Protein 6NCS (pdb70)

Foldseek 3Di:
DVAWFDWDDDPPRTFTGLDAFQEEAEQEQQCQLVLVQLLVQLLLLLVLVHQAYEYEAEQLCVQPPPPVVSSVQRVSSHDDLVSLLVSCVSNVVSNHAYYYEYPDLVRVVSRVVSPHQEYEHEQVCLVVVRVLLSVLVSLGAYEYENAPHDPVSNVVSVVSNVVSVRNYEYEYEHPDAQDDPVRSPLLVQVVVSVVDRHAYAHEHRHQALPSRLVSLLSRGRYYYFHAHCDLVVVGPSSRRHDHSVRSSVSSVSSVVSSVVVPDPDPDDDPVCVVVVVVCVVPVPD/DPAWFDWDDDPPDIFTGLGAFQEEAEQELQCLQVLVQLLVQLLLLLVLVHQAYEYEAEQLCVVPPPPVVSSVQRVSSHDDLVSLLVSCVSNVVSNHAYYYEYPDLVRVVSRVVSPHQEYEHELVCLVVVRVLLSVLQSLGAYEYENAPHDPVSNVVSVVSNVVSVHNYEYAYEHPDAQDDLVPRPLLVQVVVSVVDRHAYAHEHRHQALPSRLVSLLSPGRYYYFYAHCDLVVVGPSSRRHDHSVRSSVSSVSSVVSSVVVPDPDPDDDPVCVVVVVVCVPPVPD

B-factor: mean 25.08, std 11.99, range [8.0, 131.63]

Nearest PDB structures (foldseek):
  6ncs-assembly1_B  TM=1.004E+00  e=1.760E-57  Leptospira borgpetersenii serovar Hardjo-bovis str. JB197
  8h2c-assembly2_C  TM=9.105E-01  e=3.634E-23  Campylobacter jejuni
  8h2c-assembly2_D  TM=9.092E-01  e=3.856E-23  Campylobacter jejuni
  8h2c-assembly1_B  TM=8.870E-01  e=4.624E-21  Campylobacter jejuni
  3g8r-assembly1_B  TM=9.161E-01  e=7.435E-20  Chromobacterium violaceum ATCC 12472

Organism: Leptospira borgpetersenii serovar Hardjo-bovis (strain JB197) (NCBI:txid355277)

Sequence (570 aa):
HHHHMSQEITLGNIKIGGNNPVFIIAEAGLNHGGDLNLALRMIDEAADAKANAIKFQAYNSEERFGENKEAVNLVKPAEFGKKEFLLLKEERSQQKKNNILFFATPFDVPNLNMLKEIGVEILKIASCDICNITLLEAAADSGLIVILSSRGTASASEIETAVSSSIFKKKKSPFILLHCVSSYPMNEIDANLSSAIQTLKSKYEFPIGYSDHSKGIEIPLLAVASSGAEEIIEKHYTVDRTLQGIDWEISAEPKELAKLVTETERIRKILGHGKLEPQASEQEEIEYRNSSSLRRKKHHHMSQEITLGNIKIGGNNPVFIIAEAGLNHGGDLNLALRMIDEAADDAKANAIKFQAYNSEERFGENKEAVNLVKPAEFGKKEFLLLKEERSQKKNILLFFATPFDVPNLNMLKEIGVEILKIASCDICNITLLEAAADSGLIVILSSRGTASASEIETAVSIFKKKKSPFILLHCVSSYPMNEIDANLSSAIQTLKSSKYEFPIGYSDHSKGIEIIPLLAVASSGAEEIIEKHYTVVDRTLQGIDWEISAEPKELAKLVTETERIRKILGHGKLEPQASEQEEIEYRNSLRRK

Solvent-accessible surface area: 21626 Å² total; per-residue (Å²): 67,131,56,114,12,128,84,19,78,76,79,149,16,36,0,2,10,122,24,97,8,15,4,0,0,8,1,1,5,10,5,37,25,72,46,114,29,0,26,108,0,0,38,52,0,14,110,6,145,7,63,0,0,2,0,16,0,7,54,0,85,47,27,34,24,170,82,66,76,17,16,105,109,6,81,88,1,51,15,32,109,67,54,0,81,86,0,40,115,59,0,110,143,74,142,7,48,5,0,0,3,0,5,19,45,96,22,4,86,29,0,98,75,13,34,3,80,0,0,9,0,17,12,8,0,2,19,4,66,72,2,0,85,22,0,3,91,13,50,18,3,0,0,0,1,5,0,2,0,33,35,80,50,0,75,76,0,10,52,27,1,68,83,127,186,14,48,11,0,0,0,2,2,2,3,7,118,54,7,87,62,125,17,0,3,0,11,0,0,28,10,0,35,85,100,28,62,37,0,0,0,0,2,0,13,4,151,33,31,76,10,0,21,12,0,0,2,4,10,0,8,0,0,4,2,12,0,1,11,37,68,107,98,101,18,37,54,94,41,8,5,4,43,25,81,59,0,33,114,0,6,75,33,2,103,68,7,59,46,0,10,35,64,0,108,18,72,46,24,82,48,4,124,77,38,36,126,41,6,58,82,60,0,132,108,80,54,72,68,17,122,95,20,89,41,82,121,33,26,5,2,20,148,29,100,8,6,4,0,0,7,1,0,7,10,6,39,26,73,49,116,29,0,24,123,0,0,37,46,0,13,112,7,147,7,59,0,0,1,0,17,0,6,54,0,83,50,25,33,30,109,79,67,78,18,19,107,113,6,82,88,1,45,12,33,101,70,52,0,62,83,0,35,98,56,0,110,140,77,137,8,81,17,1,0,3,0,5,21,44,94,22,4,85,27,0,101,125,14,34,4,108,12,0,9,0,18,9,8,0,2,18,4,64,74,2,0,92,24,0,4,97,13,54,16,12,0,0,0,2,4,0,2,0,33,36,79,40,0,71,75,0,11,55,24,3,73,87,114,87,15,47,10,0,0,0,2,2,3,3,13,106,54,7,87,51,109,30,0,2,1,11,0,0,28,7,0,39,82,91,22,111,37,0,1,0,0,2,0,13,2,132,33,35,80,11,0,19,14,0,0,3,4,10,0,8,0,0,4,1,14,0,0,14,45,69,122,106,137,18,39,49,95,57,5,5,3,44,25,82,56,0,31,111,0,10,74,29,2,106,64,6,58,45,0,10,35,78,0,106,18,76,44,26,98,49,4,89,156,40,24,100,40,9,55,84,64,0,154,108

Radius of gyration: 26.73 Å; Cα contacts (8 Å, |Δi|>4): 1357; chains: 2; bounding box: 56×46×83 Å

InterPro domains:
  IPR013132 PseI/NeuA/B-like [PF03102] (38-261)
  IPR013785 Aldolase-type TIM barrel [G3DSA:3.20.20.70] (1-282)
  IPR051690 PseI/Nans/NeuA/B acid synthases [PTHR42966] (1-274)

Structure (mmCIF, N/CA/C/O backbone):
data_6NCS
#
_entry.id   6NCS
#
_cell.length_a   69.880
_cell.length_b   49.120
_cell.length_c   88.850
_cell.angle_alpha   90.000
_cell.angle_beta   112.410
_cell.angle_gamma   90.000
#
_symmetry.space_group_name_H-M   'P 1 21 1'
#
loop_
_entity.id
_entity.type
_entity.pdbx_description
1 polymer 'N-acetylneuraminic acid (Sialic acid) synthetase'
2 non-polymer 'MANGANESE (II) ION'
3 non-polymer 'CITRIC ACID'
4 non-polymer 'ACETATE ION'
5 non-polymer 'FORMIC ACID'
6 non-polymer 'D(-)-TARTARIC ACID'
7 non-polymer 'IODIDE ION'
8 water water
#
loop_
_atom_site.group_PDB
_atom_site.id
_atom_site.type_symbol
_atom_site.label_atom_id
_atom_site.label_alt_id
_atom_site.label_comp_id
_atom_site.label_asym_id
_atom_site.label_entity_id
_atom_site.label_seq_id
_atom_site.pdbx_PDB_ins_code
_atom_site.Cartn_x
_atom_site.Cartn_y
_atom_site.Cartn_z
_atom_site.occupancy
_atom_site.B_iso_or_equiv
_atom_site.auth_seq_id
_atom_site.auth_comp_id
_atom_site.auth_asym_id
_atom_site.auth_atom_id
_atom_site.pdbx_PDB_model_num
ATOM 1 N N . HIS A 1 6 ? 34.663 3.539 66.479 1.00 55.79 -2 HIS A N 1
ATOM 2 C CA . HIS A 1 6 ? 33.347 3.400 65.872 1.00 62.95 -2 HIS A CA 1
ATOM 3 C C . HIS A 1 6 ? 32.944 1.937 65.918 1.00 66.38 -2 HIS A C 1
ATOM 4 O O . HIS A 1 6 ? 33.781 1.069 66.166 1.00 68.06 -2 HIS A O 1
ATOM 11 N N . HIS A 1 7 ? 31.653 1.659 65.739 1.00 66.07 -1 HIS A N 1
ATOM 12 C CA A HIS A 1 7 ? 31.314 0.286 65.415 0.46 63.49 -1 HIS A CA 1
ATOM 13 C CA B HIS A 1 7 ? 31.148 0.338 65.373 0.54 63.52 -1 HIS A CA 1
ATOM 14 C C . HIS A 1 7 ? 31.563 0.027 63.938 1.00 66.15 -1 HIS A C 1
ATOM 15 O O . HIS A 1 7 ? 32.401 -0.822 63.617 1.00 64.31 -1 HIS A O 1
ATOM 28 N N . HIS A 1 8 ? 30.903 0.769 63.051 1.00 67.70 0 HIS A N 1
ATOM 29 C CA . HIS A 1 8 ? 31.130 0.648 61.622 1.00 64.05 0 HIS A CA 1
ATOM 30 C C . HIS A 1 8 ? 32.498 1.213 61.272 1.00 56.14 0 HIS A C 1
ATOM 31 O O . HIS A 1 8 ? 32.816 2.358 61.611 1.00 58.02 0 HIS A O 1
ATOM 33 N N . MET A 1 9 ? 33.309 0.402 60.608 1.00 38.14 1 MET A N 1
ATOM 34 C CA . MET A 1 9 ? 34.557 0.840 60.007 1.00 29.41 1 MET A CA 1
ATOM 35 C C . MET A 1 9 ? 34.568 0.310 58.583 1.00 30.48 1 MET A C 1
ATOM 36 O O . MET A 1 9 ? 34.344 -0.885 58.365 1.00 30.82 1 MET A O 1
ATOM 41 N N . SER A 1 10 ? 34.768 1.193 57.614 1.00 27.22 2 SER A N 1
ATOM 42 C CA . SER A 1 10 ? 34.825 0.737 56.234 1.00 27.54 2 SER A CA 1
ATOM 43 C C . SER A 1 10 ? 36.138 0.003 55.998 1.00 30.01 2 SER A C 1
ATOM 44 O O .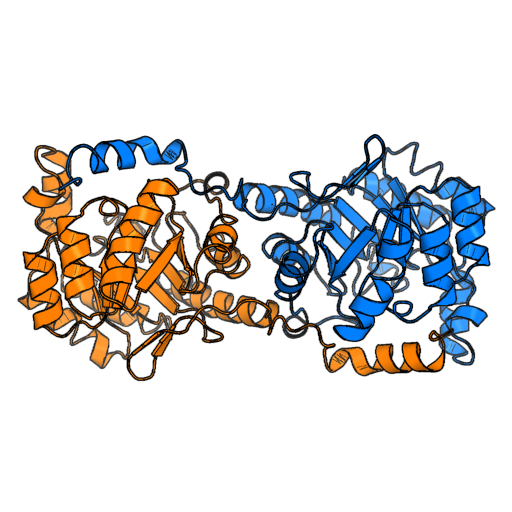 SER A 1 10 ? 37.132 0.231 56.689 1.00 25.25 2 SER A O 1
ATOM 47 N N . GLN A 1 11 ? 36.120 -0.912 55.035 1.00 27.52 3 GLN A N 1
ATOM 48 C CA . GLN A 1 11 ? 37.334 -1.615 54.641 1.00 30.74 3 GLN A CA 1
ATOM 49 C C . GLN A 1 11 ? 38.269 -0.644 53.937 1.00 32.23 3 GLN A C 1
ATOM 50 O O . GLN A 1 11 ? 37.939 -0.125 52.866 1.00 33.43 3 GLN A O 1
ATOM 56 N N . GLU A 1 12 ? 39.438 -0.402 54.524 1.00 24.08 4 GLU A N 1
ATOM 57 C CA . GLU A 1 12 ? 40.304 0.638 53.997 1.00 22.14 4 GLU A CA 1
ATOM 58 C C . GLU A 1 12 ? 40.911 0.216 52.664 1.00 30.66 4 GLU A C 1
ATOM 59 O O . GLU A 1 12 ? 41.126 -0.967 52.393 1.00 30.92 4 GLU A O 1
ATOM 65 N N . ILE A 1 13 ? 41.153 1.203 51.816 1.00 25.83 5 ILE A N 1
ATOM 66 C CA . ILE A 1 13 ? 41.851 1.010 50.556 1.00 26.33 5 ILE A CA 1
ATOM 67 C C . ILE A 1 13 ? 43.248 1.575 50.733 1.00 22.76 5 ILE A C 1
ATOM 68 O O . ILE A 1 13 ? 43.432 2.789 50.888 1.00 24.53 5 ILE A O 1
ATOM 73 N N . THR A 1 14 ? 44.237 0.692 50.711 1.00 37.63 6 THR A N 1
ATOM 74 C CA . THR A 1 14 ? 45.628 1.067 50.905 1.00 48.40 6 THR A CA 1
ATOM 75 C C . THR A 1 14 ? 46.391 0.708 49.645 1.00 47.28 6 THR A C 1
ATOM 76 O O . THR A 1 14 ? 46.455 -0.467 49.269 1.00 39.92 6 THR A O 1
ATOM 80 N N . LEU A 1 15 ? 46.949 1.718 48.987 1.00 49.01 7 LEU A N 1
ATOM 81 C CA . LEU A 1 15 ? 47.830 1.516 47.840 1.00 51.34 7 LEU A CA 1
ATOM 82 C C . LEU A 1 15 ? 49.054 2.396 48.075 1.00 40.88 7 LEU A C 1
ATOM 83 O O . LEU A 1 15 ? 49.052 3.580 47.723 1.00 40.04 7 LEU A O 1
ATOM 88 N N . GLY A 1 16 ? 50.088 1.818 48.680 1.00 39.85 8 GLY A N 1
ATOM 89 C CA . GLY A 1 16 ? 51.236 2.619 49.075 1.00 44.24 8 GLY A CA 1
ATOM 90 C C . GLY A 1 16 ? 50.805 3.676 50.082 1.00 41.44 8 GLY A C 1
ATOM 91 O O . GLY A 1 16 ? 50.203 3.372 51.122 1.00 29.78 8 GLY A O 1
ATOM 92 N N . ASN A 1 17 ? 51.084 4.943 49.786 1.00 35.87 9 ASN A N 1
ATOM 93 C CA . ASN A 1 17 ? 50.683 5.986 50.725 1.00 40.32 9 ASN A CA 1
ATOM 94 C C . ASN A 1 17 ? 49.218 6.379 50.576 1.00 39.24 9 ASN A C 1
ATOM 95 O O . ASN A 1 17 ? 48.709 7.131 51.415 1.00 36.07 9 ASN A O 1
ATOM 100 N N . ILE A 1 18 ? 48.534 5.898 49.536 1.00 32.87 10 ILE A N 1
ATOM 101 C CA . ILE A 1 18 ? 47.083 6.045 49.453 1.00 46.38 10 ILE A CA 1
ATOM 102 C C . ILE A 1 18 ? 46.453 5.203 50.560 1.00 44.92 10 ILE A C 1
ATOM 103 O O . ILE A 1 18 ? 46.676 3.989 50.634 1.00 51.11 10 ILE A O 1
ATOM 108 N N . LYS A 1 19 ? 45.668 5.841 51.436 1.00 35.30 11 LYS A N 1
ATOM 109 C CA . LYS A 1 19 ? 45.054 5.122 52.559 1.00 25.86 11 LYS A CA 1
ATOM 110 C C . LYS A 1 19 ? 43.697 5.766 52.836 1.00 27.12 11 LYS A C 1
ATOM 111 O O . LYS A 1 19 ? 43.624 6.787 53.530 1.00 21.28 11 LYS A O 1
ATOM 113 N N . ILE A 1 20 ? 42.637 5.159 52.302 1.00 17.85 12 ILE A N 1
ATOM 114 C CA . ILE A 1 20 ? 41.303 5.756 52.250 1.00 16.93 12 ILE A CA 1
ATOM 115 C C . ILE A 1 20 ? 40.336 4.850 53.002 1.00 19.54 12 ILE A C 1
ATOM 116 O O . ILE A 1 20 ? 40.373 3.623 52.852 1.00 20.00 12 ILE A O 1
ATOM 121 N N . GLY A 1 21 ? 39.479 5.451 53.823 1.00 17.45 13 GLY A N 1
ATOM 122 C CA . GLY A 1 21 ? 38.524 4.676 54.594 1.00 18.27 13 GLY A CA 1
ATOM 123 C C . GLY A 1 21 ? 39.115 4.190 55.902 1.00 24.20 13 GLY A C 1
ATOM 124 O O . GLY A 1 21 ? 40.190 4.620 56.336 1.00 20.71 13 GLY A O 1
ATOM 125 N N . GLY A 1 22 ? 38.395 3.264 56.537 1.00 20.64 14 GLY A N 1
ATOM 126 C CA . GLY A 1 22 ? 38.841 2.761 57.831 1.00 24.69 14 GLY A CA 1
ATOM 127 C C . GLY A 1 22 ? 38.941 3.914 58.806 1.00 21.81 14 GLY A C 1
ATOM 128 O O . GLY A 1 22 ? 38.068 4.782 58.863 1.00 26.60 14 GLY A O 1
ATOM 129 N N . ASN A 1 23 ? 40.023 3.960 59.580 1.00 25.83 15 ASN A N 1
ATOM 130 C CA . ASN A 1 23 ? 40.229 5.092 60.475 1.00 23.93 15 ASN A CA 1
ATOM 131 C C . ASN A 1 23 ? 41.257 6.076 59.933 1.00 26.95 15 ASN A C 1
ATOM 132 O O . ASN A 1 23 ? 41.965 6.722 60.708 1.00 31.01 15 ASN A O 1
ATOM 137 N N . ASN A 1 24 ? 41.348 6.207 58.624 1.00 20.49 16 ASN A N 1
ATOM 138 C CA . ASN A 1 24 ? 42.276 7.132 57.998 1.00 19.68 16 ASN A CA 1
ATOM 139 C C . ASN A 1 24 ? 41.663 8.522 57.895 1.00 25.47 16 ASN A C 1
ATOM 140 O O . ASN A 1 24 ? 40.440 8.675 57.986 1.00 19.65 16 ASN A O 1
ATOM 145 N N . PRO A 1 25 ? 42.488 9.555 57.703 1.00 18.00 17 PRO A N 1
ATOM 146 C CA . PRO A 1 25 ? 41.947 10.894 57.449 1.00 19.08 17 PRO A CA 1
ATOM 147 C C . PRO A 1 25 ? 41.007 10.894 56.262 1.00 17.93 17 PRO A C 1
ATOM 148 O O . PRO A 1 25 ? 41.103 10.055 55.362 1.00 15.81 17 PRO A O 1
ATOM 152 N N . VAL A 1 26 ? 40.097 11.869 56.272 1.00 15.64 18 VAL A N 1
ATOM 153 C CA . VAL A 1 26 ? 39.259 12.120 55.107 1.00 14.36 18 VAL A CA 1
ATOM 154 C C . VAL A 1 26 ? 40.139 12.472 53.924 1.00 14.09 18 VAL A C 1
ATOM 155 O O . VAL A 1 26 ? 41.004 13.349 54.015 1.00 14.96 18 VAL A O 1
ATOM 159 N N . PHE A 1 27 ? 39.909 11.797 52.803 1.00 13.54 19 PHE A N 1
ATOM 160 C CA . PHE A 1 27 ? 40.641 12.022 51.564 1.00 14.07 19 PHE A CA 1
ATOM 161 C C . PHE A 1 27 ? 39.943 13.135 50.792 1.00 14.34 19 PHE A C 1
ATOM 162 O O . PHE A 1 27 ? 38.769 12.995 50.436 1.00 14.42 19 PHE A O 1
ATOM 170 N N . ILE A 1 28 ? 40.641 14.247 50.553 1.00 12.25 20 ILE A N 1
ATOM 171 C CA . ILE A 1 28 ? 40.023 15.442 49.960 1.00 11.82 20 ILE A CA 1
ATOM 172 C C . ILE A 1 28 ? 40.521 15.627 48.531 1.00 13.39 20 ILE A C 1
ATOM 173 O O . ILE A 1 28 ? 41.732 15.733 48.296 1.00 12.73 20 ILE A O 1
ATOM 178 N N . ILE A 1 29 ? 39.578 15.701 47.588 1.00 11.35 21 ILE A N 1
ATOM 179 C CA . ILE A 1 29 ? 39.851 15.796 46.156 1.00 11.27 21 ILE A CA 1
ATOM 180 C C . ILE A 1 29 ? 39.438 17.182 45.694 1.00 14.15 21 ILE A C 1
ATOM 181 O O . ILE A 1 29 ? 38.278 17.569 45.862 1.00 13.08 21 ILE A O 1
ATOM 186 N N . ALA A 1 30 ? 40.371 17.911 45.082 1.00 11.39 22 ALA A N 1
ATOM 187 C CA . ALA A 1 30 ? 40.075 19.171 44.416 1.00 11.58 22 ALA A CA 1
ATOM 188 C C . ALA A 1 30 ? 39.710 18.857 42.970 1.00 13.16 22 ALA A C 1
ATOM 189 O O . ALA A 1 30 ? 40.545 18.357 42.221 1.00 14.54 22 ALA A O 1
ATOM 191 N N . GLU A 1 31 ? 38.455 19.111 42.581 1.00 13.60 23 GLU A N 1
ATOM 192 C CA . GLU A 1 31 ? 38.006 18.810 41.219 1.00 14.69 23 GLU A CA 1
ATOM 193 C C . GLU A 1 31 ? 38.316 20.030 40.360 1.00 13.73 23 GLU A C 1
ATOM 194 O O . GLU A 1 31 ? 37.580 21.016 40.370 1.00 17.56 23 GLU A O 1
ATOM 200 N N . ALA A 1 32 ? 39.444 19.976 39.643 1.00 15.86 24 ALA A N 1
ATOM 201 C CA . ALA A 1 32 ? 39.767 21.038 38.699 1.00 16.78 24 ALA A CA 1
ATOM 202 C C . ALA A 1 32 ? 38.798 21.029 37.531 1.00 21.66 24 ALA A C 1
ATOM 203 O O . ALA A 1 32 ? 38.514 22.083 36.954 1.00 17.49 24 ALA A O 1
ATOM 205 N N . GLY A 1 33 ? 38.304 19.851 37.171 1.00 16.54 25 GLY A N 1
ATOM 206 C CA . GLY A 1 33 ? 37.240 19.733 36.192 1.00 21.18 25 GLY A CA 1
ATOM 207 C C . GLY A 1 33 ? 37.657 20.330 34.868 1.00 20.49 25 GLY A C 1
ATOM 208 O O . GLY A 1 33 ? 38.690 19.958 34.294 1.00 22.70 25 GLY A O 1
ATOM 209 N N . LEU A 1 34 ? 36.855 21.282 34.389 1.00 15.98 26 LEU A N 1
ATOM 210 C CA . LEU A 1 34 ? 37.125 22.002 33.152 1.00 17.33 26 LEU A CA 1
ATOM 211 C C . LEU A 1 34 ? 37.469 23.464 33.398 1.00 19.06 26 LEU A C 1
ATOM 212 O O . LEU A 1 34 ? 37.559 24.241 32.444 1.00 18.79 26 LEU A O 1
ATOM 217 N N . ASN A 1 35 ? 37.670 23.854 34.660 1.00 17.28 27 ASN A N 1
ATOM 218 C CA . ASN A 1 35 ? 37.769 25.271 35.004 1.00 17.69 27 ASN A CA 1
ATOM 219 C C . ASN A 1 35 ? 39.020 25.931 34.433 1.00 18.34 27 ASN A C 1
ATOM 220 O O . ASN A 1 35 ? 39.039 27.158 34.264 1.00 19.86 27 ASN A O 1
ATOM 225 N N . HIS A 1 36 ? 40.044 25.150 34.075 1.00 18.75 28 HIS A N 1
ATOM 226 C CA . HIS A 1 36 ? 41.232 25.712 33.438 1.00 20.46 28 HIS A CA 1
ATOM 227 C C . HIS A 1 36 ? 40.977 26.153 31.999 1.00 21.03 28 HIS A C 1
ATOM 228 O O . HIS A 1 36 ? 41.806 26.867 31.426 1.00 21.01 28 HIS A O 1
ATOM 235 N N . GLY A 1 37 ? 39.873 25.723 31.393 1.00 23.15 29 GLY A N 1
ATOM 236 C CA . GLY A 1 37 ? 39.551 26.180 30.057 1.00 21.77 29 GLY A CA 1
ATOM 237 C C . GLY A 1 37 ? 40.477 25.696 28.968 1.00 22.25 29 GLY A C 1
ATOM 238 O O . GLY A 1 37 ? 40.460 26.250 27.862 1.00 23.72 29 GLY A O 1
ATOM 239 N N . GLY A 1 38 ? 41.280 24.672 29.238 1.00 22.05 30 GLY A N 1
ATOM 240 C CA . GLY A 1 38 ? 42.275 24.207 28.294 1.00 24.10 30 GLY A CA 1
ATOM 241 C C . GLY A 1 38 ? 43.586 24.955 28.342 1.00 25.48 30 GLY A C 1
ATOM 242 O O . GLY A 1 38 ? 44.453 24.709 27.492 1.00 24.64 30 GLY A O 1
ATOM 243 N N . ASP A 1 39 ? 43.743 25.884 29.282 1.00 24.10 31 ASP A N 1
ATOM 244 C CA . ASP A 1 39 ? 44.986 26.626 29.471 1.00 23.91 31 ASP A CA 1
ATOM 245 C C . ASP A 1 39 ? 45.919 25.751 30.294 1.00 25.96 31 ASP A C 1
ATOM 246 O O . ASP A 1 39 ? 45.669 25.528 31.478 1.00 22.88 31 ASP A O 1
ATOM 251 N N . LEU A 1 40 ? 46.988 25.241 29.670 1.00 28.39 32 LEU A N 1
ATOM 252 C CA . LEU A 1 40 ? 47.858 24.301 30.373 1.00 25.49 32 LEU A CA 1
ATOM 253 C C . LEU A 1 40 ? 48.576 24.970 31.538 1.00 20.63 32 LEU A C 1
ATOM 254 O O . LEU A 1 40 ? 48.713 24.373 32.611 1.00 19.76 32 LEU A O 1
ATOM 259 N N . ASN A 1 41 ? 49.064 26.197 31.340 1.00 23.85 33 ASN A N 1
ATOM 260 C CA . ASN A 1 41 ? 49.740 26.896 32.431 1.00 21.73 33 ASN A CA 1
ATOM 261 C C . ASN A 1 41 ? 48.801 27.160 33.591 1.00 20.84 33 ASN A C 1
ATOM 262 O O . ASN A 1 41 ? 49.229 27.150 34.751 1.00 22.75 33 ASN A O 1
ATOM 267 N N . LEU A 1 42 ? 47.521 27.397 33.306 1.00 20.97 34 LEU A N 1
ATOM 268 C CA . LEU A 1 42 ? 46.563 27.590 34.386 1.00 20.04 34 LEU A CA 1
ATOM 269 C C . LEU A 1 42 ? 46.329 26.290 35.139 1.00 20.04 34 LEU A C 1
ATOM 270 O O . LEU A 1 42 ? 46.243 26.286 36.375 1.00 20.92 34 LEU A O 1
ATOM 275 N N . ALA A 1 43 ? 46.237 25.173 34.412 1.00 18.49 35 ALA A N 1
ATOM 276 C CA . ALA A 1 43 ? 46.086 23.879 35.069 1.00 19.72 35 ALA A CA 1
ATOM 277 C C . ALA A 1 43 ? 47.285 23.569 35.957 1.00 19.61 35 ALA A C 1
ATOM 278 O O . ALA A 1 43 ? 47.124 23.029 37.053 1.00 17.00 35 ALA A O 1
ATOM 280 N N . LEU A 1 44 ? 48.498 23.902 35.498 1.00 18.02 36 LEU A N 1
ATOM 281 C CA . LEU A 1 44 ? 49.684 23.700 36.325 1.00 21.36 36 LEU A CA 1
ATOM 282 C C . LEU A 1 44 ? 49.631 24.564 37.579 1.00 29.95 36 LEU A C 1
ATOM 283 O O . LEU A 1 44 ? 49.976 24.106 38.678 1.00 22.99 36 LEU A O 1
ATOM 288 N N . ARG A 1 45 ? 49.187 25.816 37.432 1.00 20.91 37 ARG A N 1
ATOM 289 C CA . ARG A 1 45 ? 49.006 26.687 38.587 1.00 18.14 37 ARG A CA 1
ATOM 290 C C . ARG A 1 45 ? 47.974 26.119 39.550 1.00 17.06 37 ARG A C 1
ATOM 291 O O . ARG A 1 45 ? 48.125 26.230 40.773 1.00 20.37 37 ARG A O 1
ATOM 299 N N . MET A 1 46 ? 46.915 25.506 39.017 1.00 16.52 38 MET A N 1
ATOM 300 C CA . MET A 1 46 ? 45.903 24.912 39.886 1.00 16.59 38 MET A CA 1
ATOM 301 C C . MET A 1 46 ? 46.507 23.800 40.732 1.00 18.02 38 MET A C 1
ATOM 302 O O . MET A 1 46 ? 46.192 23.672 41.925 1.00 15.31 38 MET A O 1
ATOM 307 N N . ILE A 1 47 ? 47.404 23.008 40.137 1.00 17.18 39 ILE A N 1
ATOM 308 C CA . ILE A 1 47 ? 48.085 21.955 40.889 1.00 18.61 39 ILE A CA 1
ATOM 309 C C . ILE A 1 47 ? 48.917 22.560 42.012 1.00 15.49 39 ILE A C 1
ATOM 310 O O . ILE A 1 47 ? 48.850 22.115 43.165 1.00 15.31 39 ILE A O 1
ATOM 315 N N . ASP A 1 48 ? 49.750 23.554 41.680 1.00 15.95 40 ASP A N 1
ATOM 316 C CA . ASP A 1 48 ? 50.593 24.194 42.692 1.00 17.80 40 ASP A CA 1
ATOM 317 C C . ASP A 1 48 ? 49.773 24.669 43.882 1.00 17.99 40 ASP A C 1
ATOM 318 O O . ASP A 1 48 ? 50.122 24.408 45.041 1.00 17.29 40 ASP A O 1
ATOM 323 N N . GLU A 1 49 ? 48.672 25.381 43.618 1.00 16.05 41 GLU A N 1
ATOM 324 C CA . GLU A 1 49 ? 47.941 25.992 44.716 1.00 18.04 41 GLU A CA 1
ATOM 325 C C . GLU A 1 49 ? 47.073 24.982 45.462 1.00 20.55 41 GLU A C 1
ATOM 326 O O . GLU A 1 49 ? 46.803 25.169 46.658 1.00 16.89 41 GLU A O 1
ATOM 332 N N . ALA A 1 50 ? 46.650 23.906 44.789 1.00 18.43 42 ALA A N 1
ATOM 333 C CA . ALA A 1 50 ? 45.956 22.820 45.483 1.00 16.03 42 ALA A CA 1
ATOM 334 C C . ALA A 1 50 ? 46.903 22.073 46.406 1.00 15.27 42 ALA A C 1
ATOM 335 O O . ALA A 1 50 ? 46.507 21.634 47.494 1.00 14.52 42 ALA A O 1
ATOM 337 N N . ALA A 1 51 ? 48.153 21.899 45.982 1.00 17.49 43 ALA A N 1
ATOM 338 C CA . ALA A 1 51 ? 49.126 21.259 46.856 1.00 16.17 43 ALA A CA 1
ATOM 339 C C . ALA A 1 51 ? 49.430 22.148 48.050 1.00 23.79 43 ALA A C 1
ATOM 340 O O . ALA A 1 51 ? 49.540 21.664 49.183 1.00 17.65 43 ALA A O 1
ATOM 342 N N . ASP A 1 52 ? 49.526 23.460 47.821 1.00 16.24 44 ASP A N 1
ATOM 343 C CA . ASP A 1 52 ? 49.757 24.387 48.922 1.00 19.89 44 ASP A CA 1
ATOM 344 C C . ASP A 1 52 ? 48.602 24.386 49.920 1.00 20.81 44 ASP A C 1
ATOM 345 O O . ASP A 1 52 ? 48.825 24.604 51.118 1.00 17.19 44 ASP A O 1
ATOM 350 N N . ALA A 1 53 ? 47.370 24.151 49.453 1.00 16.16 45 ALA A N 1
ATOM 351 C CA . ALA A 1 53 ? 46.196 24.071 50.321 1.00 16.72 45 ALA A CA 1
ATOM 352 C C . ALA A 1 53 ? 46.115 22.754 51.082 1.00 18.47 45 ALA A C 1
ATOM 353 O O . ALA A 1 53 ? 45.278 22.635 51.990 1.00 18.84 45 ALA A O 1
ATOM 355 N N . LYS A 1 54 ? 46.971 21.791 50.726 1.00 15.53 46 LYS A N 1
ATOM 356 C CA . LYS A 1 54 ? 47.096 20.471 51.355 1.00 14.49 46 LYS A CA 1
ATOM 357 C C . LYS A 1 54 ? 45.918 19.552 51.016 1.00 13.75 46 LYS A C 1
ATOM 358 O O . LYS A 1 54 ? 45.591 18.639 51.785 1.00 15.05 46 LYS A O 1
ATOM 364 N N . ALA A 1 55 ? 45.295 19.753 49.857 1.00 13.23 47 ALA A N 1
ATOM 365 C CA . ALA A 1 55 ? 44.396 18.740 49.320 1.00 12.69 47 ALA A CA 1
ATOM 366 C C . ALA A 1 55 ? 45.163 17.453 49.054 1.00 15.76 47 ALA A C 1
ATOM 367 O O . ALA A 1 55 ? 46.355 17.474 48.725 1.00 18.34 47 ALA A O 1
ATOM 369 N N . ASN A 1 56 ? 44.476 16.314 49.196 1.00 12.68 48 ASN A N 1
ATOM 370 C CA . ASN A 1 56 ? 45.162 15.041 48.965 1.00 15.50 48 ASN A CA 1
ATOM 371 C C . ASN A 1 56 ? 45.355 14.761 47.487 1.00 14.16 48 ASN A C 1
ATOM 372 O O . ASN A 1 56 ? 46.348 14.126 47.095 1.00 13.30 48 ASN A O 1
ATOM 377 N N . ALA A 1 57 ? 44.426 15.223 46.659 1.00 13.60 49 ALA A N 1
ATOM 378 C CA . ALA A 1 57 ? 44.445 14.885 45.247 1.00 16.56 49 ALA A CA 1
ATOM 379 C C . ALA A 1 57 ? 43.859 16.034 44.443 1.00 13.36 49 ALA A C 1
ATOM 380 O O . ALA A 1 57 ? 43.054 16.816 44.954 1.00 11.88 49 ALA A O 1
ATOM 382 N N . ILE A 1 58 ? 44.270 16.132 43.177 1.00 12.16 50 ILE A N 1
ATOM 383 C CA . ILE A 1 58 ? 43.624 17.028 42.223 1.00 13.66 50 ILE A CA 1
ATOM 384 C C . ILE A 1 58 ? 43.194 16.206 41.011 1.00 12.27 50 ILE A C 1
ATOM 385 O O . ILE A 1 58 ? 43.939 15.343 40.529 1.00 16.38 50 ILE A O 1
ATOM 390 N N . LYS A 1 59 ? 41.967 16.455 40.546 1.00 12.71 51 LYS A N 1
ATOM 391 C CA . LYS A 1 59 ? 41.311 15.623 39.549 1.00 14.09 51 LYS A CA 1
ATOM 392 C C . LYS A 1 59 ? 40.990 16.450 38.308 1.00 15.13 51 LYS A C 1
ATOM 393 O O . LYS A 1 59 ? 40.545 17.597 38.415 1.00 15.56 51 LYS A O 1
ATOM 399 N N . PHE A 1 60 ? 41.214 15.861 37.133 1.00 13.53 52 PHE A N 1
ATOM 400 C CA . PHE A 1 60 ? 40.926 16.488 35.845 1.00 15.03 52 PHE A CA 1
ATOM 401 C C . PHE A 1 60 ? 39.900 15.628 35.101 1.00 23.26 52 PHE A C 1
ATOM 402 O O . PHE A 1 60 ? 39.408 14.629 35.629 1.00 19.68 52 PHE A O 1
ATOM 410 N N . GLN A 1 61 ? 39.526 16.041 33.891 1.00 15.81 53 GLN A N 1
ATOM 411 C CA . GLN A 1 61 ? 38.544 15.313 33.090 1.00 18.77 53 GLN A CA 1
ATOM 412 C C . GLN A 1 61 ? 39.145 14.978 31.734 1.00 19.43 53 GLN A C 1
ATOM 413 O O . GLN A 1 61 ? 39.723 15.852 31.080 1.00 19.57 53 GLN A O 1
ATOM 419 N N . ALA A 1 62 ? 38.986 13.722 31.317 1.00 16.09 54 ALA A N 1
ATOM 420 C CA . ALA A 1 62 ? 39.552 13.199 30.073 1.00 16.89 54 ALA A CA 1
ATOM 421 C C . ALA A 1 62 ? 38.403 12.749 29.178 1.00 20.57 54 ALA A C 1
ATOM 422 O O . ALA A 1 62 ? 37.769 11.718 29.440 1.00 17.61 54 ALA A O 1
ATOM 424 N N . TYR A 1 63 ? 38.130 13.513 28.118 1.00 18.55 55 TYR A N 1
ATOM 425 C CA . TYR A 1 63 ? 36.897 13.302 27.373 1.00 19.39 55 TYR A CA 1
ATOM 426 C C . TYR A 1 63 ? 37.073 13.774 25.942 1.00 20.69 55 TYR A C 1
ATOM 427 O O . TYR A 1 63 ? 37.986 14.544 25.625 1.00 20.90 55 TYR A O 1
ATOM 436 N N . ASN A 1 64 ? 36.177 13.298 25.087 1.00 21.71 56 ASN A N 1
ATOM 437 C CA . ASN A 1 64 ? 35.950 13.864 23.764 1.00 23.19 56 ASN A CA 1
ATOM 438 C C . ASN A 1 64 ? 34.608 14.587 23.788 1.00 24.83 56 ASN A C 1
ATOM 439 O O . ASN A 1 64 ? 33.591 14.000 24.178 1.00 23.60 56 ASN A O 1
ATOM 444 N N . SER A 1 65 ? 34.612 15.864 23.392 1.00 24.37 57 SER A N 1
ATOM 445 C CA . SER A 1 65 ? 33.419 16.701 23.525 1.00 29.18 57 SER A CA 1
ATOM 446 C C . SER A 1 65 ? 32.222 16.104 22.793 1.00 33.86 57 SER A C 1
ATOM 447 O O . SER A 1 65 ? 31.117 16.029 23.347 1.00 26.02 57 SER A O 1
ATOM 450 N N . GLU A 1 66 ? 32.418 15.698 21.533 1.00 27.45 58 GLU A N 1
ATOM 451 C CA . GLU A 1 66 ? 31.315 15.162 20.740 1.00 28.87 58 GLU A CA 1
ATOM 452 C C . GLU A 1 66 ? 30.785 13.855 21.324 1.00 35.39 58 GLU A C 1
ATOM 453 O O . GLU A 1 66 ? 29.572 13.611 21.327 1.00 28.81 58 GLU A O 1
ATOM 459 N N . GLU A 1 67 ? 31.679 12.992 21.807 1.00 26.98 59 GLU A N 1
ATOM 460 C CA . GLU A 1 67 ? 31.235 11.764 22.453 1.00 27.73 59 GLU A CA 1
ATOM 461 C C . GLU A 1 67 ? 30.418 12.085 23.698 1.00 33.70 59 GLU A C 1
ATOM 462 O O . GLU A 1 67 ? 29.396 11.443 23.978 1.00 30.75 59 GLU A O 1
ATOM 468 N N . ARG A 1 68 ? 30.841 13.103 24.437 1.00 24.41 60 ARG A N 1
ATOM 469 C CA . ARG A 1 68 ? 30.244 13.389 25.732 1.00 23.37 60 ARG A CA 1
ATOM 470 C C . ARG A 1 68 ? 28.883 14.062 25.589 1.00 27.71 60 ARG A C 1
ATOM 471 O O . ARG A 1 68 ? 27.968 13.792 26.377 1.00 27.61 60 ARG A O 1
ATOM 479 N N . PHE A 1 69 ? 28.718 14.942 24.596 1.00 27.71 61 PHE A N 1
ATOM 480 C CA . PHE A 1 69 ? 27.498 15.739 24.525 1.00 27.33 61 PHE A CA 1
ATOM 481 C C . PHE A 1 69 ? 26.690 15.568 23.250 1.00 34.57 61 PHE A C 1
ATOM 482 O O . PHE A 1 69 ? 25.575 16.097 23.181 1.00 36.88 61 PHE A O 1
ATOM 490 N N . GLY A 1 70 ? 27.197 14.848 22.258 1.00 38.67 62 GLY A N 1
ATOM 491 C CA . GLY A 1 70 ? 26.379 14.482 21.113 1.00 40.78 62 GLY A CA 1
ATOM 492 C C . GLY A 1 70 ? 25.898 15.697 20.345 1.00 45.63 62 GLY A C 1
ATOM 493 O O . GLY A 1 70 ? 26.689 16.543 19.914 1.00 45.73 62 GLY A O 1
ATOM 494 N N . GLU A 1 71 ? 24.578 15.801 20.184 1.00 50.72 63 GLU A N 1
ATOM 495 C CA . GLU A 1 71 ? 23.969 16.828 19.345 1.00 52.05 63 GLU A CA 1
ATOM 496 C C . GLU A 1 71 ? 23.794 18.165 20.052 1.00 51.93 63 GLU A C 1
ATOM 497 O O . GLU A 1 71 ? 23.348 19.124 19.414 1.00 65.18 63 GLU A O 1
ATOM 503 N N . ASN A 1 72 ? 24.123 18.260 21.336 1.00 39.29 64 ASN A N 1
ATOM 504 C CA . ASN A 1 72 ? 24.083 19.535 22.048 1.00 41.86 64 ASN A CA 1
ATOM 505 C C . ASN A 1 72 ? 25.273 20.366 21.578 1.00 40.68 64 ASN A C 1
ATOM 506 O O . ASN A 1 72 ? 26.334 20.386 22.206 1.00 32.51 64 ASN A O 1
ATOM 511 N N . LYS A 1 73 ? 25.083 21.075 20.460 1.00 42.34 65 LYS A N 1
ATOM 512 C CA . LYS A 1 73 ? 26.190 21.791 19.828 1.00 36.90 65 LYS A CA 1
ATOM 513 C C . LYS A 1 73 ? 26.768 22.863 20.741 1.00 39.69 65 LYS A C 1
ATOM 514 O O . LYS A 1 73 ? 27.980 23.110 20.715 1.00 36.18 65 LYS A O 1
ATOM 516 N N . GLU A 1 74 ? 25.930 23.503 21.560 1.00 36.84 66 GLU A N 1
ATOM 517 C CA . GLU A 1 74 ? 26.436 24.550 22.441 1.00 38.72 66 GLU A CA 1
ATOM 518 C C . GLU A 1 74 ? 27.323 23.970 23.533 1.00 41.17 66 GLU A C 1
ATOM 519 O O . GLU A 1 74 ? 28.369 24.544 23.859 1.00 38.05 66 GLU A O 1
ATOM 521 N N . ALA A 1 75 ? 26.921 22.837 24.115 1.00 37.50 67 ALA A N 1
ATOM 522 C CA . ALA A 1 75 ? 27.775 22.184 25.100 1.00 32.54 67 ALA A CA 1
ATOM 523 C C . ALA A 1 75 ? 29.082 21.722 24.468 1.00 28.76 67 ALA A C 1
ATOM 524 O O . ALA A 1 75 ? 30.153 21.868 25.067 1.00 30.25 67 ALA A O 1
ATOM 526 N N . VAL A 1 76 ? 29.017 21.164 23.257 1.00 31.93 68 VAL A N 1
ATOM 527 C CA . VAL A 1 76 ? 30.240 20.755 22.568 1.00 32.44 68 VAL A CA 1
ATOM 528 C C . VAL A 1 76 ? 31.188 21.940 22.424 1.00 29.85 68 VAL A C 1
ATOM 529 O O . VAL A 1 76 ? 32.359 21.872 22.814 1.00 34.88 68 VAL A O 1
ATOM 533 N N . ASN A 1 77 ? 30.687 23.053 21.872 1.00 33.13 69 ASN A N 1
ATOM 534 C CA . ASN A 1 77 ? 31.528 24.230 21.674 1.00 32.29 69 ASN A CA 1
ATOM 535 C C . ASN A 1 77 ? 32.076 24.764 22.990 1.00 30.71 69 ASN A C 1
ATOM 536 O O . ASN A 1 77 ? 33.197 25.283 23.029 1.00 30.54 69 ASN A O 1
ATOM 541 N N . LEU A 1 78 ? 31.302 24.654 24.072 1.00 33.69 70 LEU A N 1
ATOM 542 C CA . LEU A 1 78 ? 31.752 25.173 25.360 1.00 34.26 70 LEU A CA 1
ATOM 543 C C . LEU A 1 78 ? 32.922 24.370 25.915 1.00 32.41 70 LEU A C 1
ATOM 544 O O . LEU A 1 78 ? 33.878 24.943 26.450 1.00 31.88 70 LEU A O 1
ATOM 549 N N . VAL A 1 79 ? 32.866 23.041 25.812 1.00 32.53 71 VAL A N 1
ATOM 550 C CA . VAL A 1 79 ? 33.886 22.202 26.437 1.00 26.63 71 VAL A CA 1
ATOM 551 C C . VAL A 1 79 ? 35.006 21.813 25.483 1.00 24.05 71 VAL A C 1
ATOM 552 O O . VAL A 1 79 ? 36.029 21.278 25.939 1.00 26.23 71 VAL A O 1
ATOM 556 N N . LYS A 1 80 ? 34.846 22.043 24.181 1.00 25.89 72 LYS A N 1
ATOM 557 C CA . LYS A 1 80 ? 35.916 21.729 23.236 1.00 26.42 72 LYS A CA 1
ATOM 558 C C . LYS A 1 80 ? 37.259 22.352 23.608 1.00 35.87 72 LYS A C 1
ATOM 559 O O . LYS A 1 80 ? 38.274 21.638 23.559 1.00 25.19 72 LYS A O 1
ATOM 565 N N . PRO A 1 81 ? 37.349 23.637 23.985 1.00 30.40 73 PRO A N 1
ATOM 566 C CA . PRO A 1 81 ? 38.670 24.209 24.294 1.00 27.37 73 PRO A CA 1
ATOM 567 C C . PRO A 1 81 ? 39.337 23.604 25.511 1.00 27.39 73 PRO A C 1
ATOM 568 O O . PRO A 1 81 ? 40.561 23.703 25.623 1.00 25.43 73 PRO A O 1
ATOM 572 N N . ALA A 1 82 ? 38.585 23.001 26.424 1.00 27.07 74 ALA A N 1
ATOM 573 C CA . ALA A 1 82 ? 39.143 22.486 27.666 1.00 25.72 74 ALA A CA 1
ATOM 574 C C . ALA A 1 82 ? 39.621 21.047 27.550 1.00 21.58 74 ALA A C 1
ATOM 575 O O . ALA A 1 82 ? 40.033 20.466 28.556 1.00 20.78 74 ALA A O 1
ATOM 577 N N . GLU A 1 83 ? 39.588 20.458 26.355 1.00 22.84 75 GLU A N 1
ATOM 578 C CA . GLU A 1 83 ? 40.094 19.102 26.194 1.00 21.67 75 GLU A CA 1
ATOM 579 C C . GLU A 1 83 ? 41.602 19.078 26.399 1.00 24.31 75 GLU A C 1
ATOM 580 O O . GLU A 1 83 ? 42.326 19.915 25.850 1.00 26.99 75 GLU A O 1
ATOM 586 N N . PHE A 1 84 ? 42.073 18.122 27.191 1.00 19.33 76 PHE A N 1
ATOM 587 C CA . PHE A 1 84 ? 43.490 17.810 27.301 1.00 24.28 76 PHE A CA 1
ATOM 588 C C . PHE A 1 84 ? 43.750 16.419 26.742 1.00 25.32 76 PHE A C 1
ATOM 589 O O . PHE A 1 84 ? 42.879 15.548 26.774 1.00 24.27 76 PHE A O 1
ATOM 597 N N . GLY A 1 85 ? 44.962 16.210 26.249 1.00 27.05 77 GLY A N 1
ATOM 598 C CA . GLY A 1 85 ? 45.333 14.901 25.761 1.00 29.75 77 GLY A CA 1
ATOM 599 C C . GLY A 1 85 ? 46.488 14.309 26.535 1.00 27.50 77 GLY A C 1
ATOM 600 O O . GLY A 1 85 ? 46.935 14.890 27.528 1.00 23.81 77 GLY A O 1
ATOM 601 N N . LYS A 1 86 ? 46.999 13.171 26.061 1.00 27.28 78 LYS A N 1
ATOM 602 C CA . LYS A 1 86 ? 48.042 12.450 26.786 1.00 28.86 78 LYS A CA 1
ATOM 603 C C . LYS A 1 86 ? 49.229 13.346 27.127 1.00 25.78 78 LYS A C 1
ATOM 604 O O . LYS A 1 86 ? 49.749 13.296 28.247 1.00 21.90 78 LYS A O 1
ATOM 610 N N . LYS A 1 87 ? 49.682 14.167 26.169 1.00 25.36 79 LYS A N 1
ATOM 611 C CA . LYS A 1 87 ? 50.862 14.997 26.408 1.00 24.58 79 LYS A CA 1
ATOM 612 C C . LYS A 1 87 ? 50.634 15.971 27.559 1.00 22.88 79 LYS A C 1
ATOM 613 O O . LYS A 1 87 ? 51.534 16.203 28.376 1.00 22.93 79 LYS A O 1
ATOM 615 N N . GLU A 1 88 ? 49.438 16.561 27.640 1.00 21.56 80 GLU A N 1
ATOM 616 C CA . GLU A 1 88 ? 49.159 17.492 28.732 1.00 19.98 80 GLU A CA 1
ATOM 617 C C . GLU A 1 88 ? 48.987 16.755 30.053 1.00 20.72 80 GLU A C 1
ATOM 618 O O . GLU A 1 88 ? 49.477 17.205 31.095 1.00 17.28 80 GLU A O 1
ATOM 624 N N . PHE A 1 89 ? 48.285 15.620 30.035 1.00 20.63 81 PHE A N 1
ATOM 625 C CA . PHE A 1 89 ? 48.075 14.885 31.277 1.00 20.11 81 PHE A CA 1
ATOM 626 C C . PHE A 1 89 ? 49.394 14.378 31.847 1.00 22.68 81 PHE A C 1
ATOM 627 O O . PHE A 1 89 ? 49.552 14.302 33.072 1.00 18.65 81 PHE A O 1
ATOM 635 N N . LEU A 1 90 ? 50.357 14.048 30.980 1.00 19.39 82 LEU A N 1
ATOM 636 C CA . LEU A 1 90 ? 51.679 13.657 31.464 1.00 19.63 82 LEU A CA 1
ATOM 637 C C . LEU A 1 90 ? 52.376 14.808 32.179 1.00 25.09 82 LEU A C 1
ATOM 638 O O . LEU A 1 90 ? 53.001 14.606 33.226 1.00 21.16 82 LEU A O 1
ATOM 643 N N . LEU A 1 91 ? 52.291 16.020 31.621 1.00 19.13 83 LEU A N 1
ATOM 644 C CA . LEU A 1 91 ? 52.864 17.189 32.284 1.00 21.57 83 LEU A CA 1
ATOM 645 C C . LEU A 1 91 ? 52.151 17.495 33.597 1.00 19.73 83 LEU A C 1
ATOM 646 O O . LEU A 1 91 ? 52.792 17.872 34.583 1.00 21.49 83 LEU A O 1
ATOM 651 N N . LEU A 1 92 ? 50.823 17.353 33.626 1.00 16.09 84 LEU A N 1
ATOM 652 C CA . LEU A 1 92 ? 50.081 17.581 34.864 1.00 14.73 84 LEU A CA 1
ATOM 653 C C . LEU A 1 92 ? 50.399 16.520 35.913 1.00 18.88 84 LEU A C 1
ATOM 654 O O . LEU A 1 92 ? 50.542 16.837 37.100 1.00 17.81 84 LEU A O 1
ATOM 659 N N . LYS A 1 93 ? 50.515 15.257 35.500 1.00 17.93 85 LYS A N 1
ATOM 660 C CA . LYS A 1 93 ? 50.901 14.214 36.445 1.00 17.97 85 LYS A CA 1
ATOM 661 C C . LYS A 1 93 ? 52.299 14.470 37.007 1.00 20.01 85 LYS A C 1
ATOM 662 O O . LYS A 1 93 ? 52.549 14.256 38.203 1.00 16.61 85 LYS A O 1
ATOM 668 N N . GLU A 1 94 ? 53.214 14.948 36.162 1.00 21.75 86 GLU A N 1
ATOM 669 C CA A GLU A 1 94 ? 54.583 15.200 36.602 0.43 22.93 86 GLU A CA 1
ATOM 670 C CA B GLU A 1 94 ? 54.581 15.197 36.609 0.57 22.99 86 GLU A CA 1
ATOM 671 C C . GLU A 1 94 ? 54.630 16.333 37.623 1.00 23.13 86 GLU A C 1
ATOM 672 O O . GLU A 1 94 ? 55.309 16.227 38.653 1.00 19.19 86 GLU A O 1
ATOM 683 N N . ARG A 1 95 ? 53.919 17.427 37.351 1.00 20.93 87 ARG A N 1
ATOM 684 C CA . ARG A 1 95 ? 53.872 18.530 38.308 1.00 23.64 87 ARG A CA 1
ATOM 685 C C . ARG A 1 95 ? 53.233 18.088 39.615 1.00 19.83 87 ARG A C 1
ATOM 686 O O . ARG A 1 95 ? 53.672 18.492 40.701 1.00 20.75 87 ARG A O 1
ATOM 694 N N . SER A 1 96 ? 52.197 17.250 39.531 1.00 15.95 88 SER A N 1
ATOM 695 C CA . SER A 1 96 ? 51.548 16.753 40.741 1.00 16.83 88 SER A CA 1
ATOM 696 C C . SER A 1 96 ? 52.519 15.936 41.589 1.00 18.96 88 SER A C 1
ATOM 697 O O . SER A 1 96 ? 52.581 16.099 42.813 1.00 20.35 88 SER A O 1
ATOM 700 N N . GLN A 1 97 ? 53.293 15.051 40.961 1.00 19.34 89 GLN A N 1
ATOM 701 C CA A GLN A 1 97 ? 54.259 14.268 41.725 0.58 21.33 89 GLN A CA 1
ATOM 702 C CA B GLN A 1 97 ? 54.260 14.268 41.723 0.42 21.28 89 GLN A CA 1
ATOM 703 C C . GLN A 1 97 ? 55.298 15.171 42.375 1.00 20.21 89 GLN A C 1
ATOM 704 O O . GLN A 1 97 ? 55.688 14.951 43.528 1.00 23.66 89 GLN A O 1
ATOM 715 N N . LYS A 1 98 ? 55.751 16.196 41.649 1.00 20.73 90 LYS A N 1
ATOM 716 C CA . LYS A 1 98 ? 56.743 17.127 42.180 1.00 23.89 90 LYS A CA 1
ATOM 717 C C . LYS A 1 98 ? 56.214 17.883 43.391 1.00 25.17 90 LYS A C 1
ATOM 718 O O . LYS A 1 98 ? 56.973 18.188 44.319 1.00 21.38 90 LYS A O 1
ATOM 724 N N . LYS A 1 99 ? 54.922 18.191 43.403 1.00 22.28 91 LYS A N 1
ATOM 725 C CA . LYS A 1 99 ? 54.305 18.955 44.480 1.00 23.55 91 LYS A CA 1
ATOM 726 C C . LYS A 1 99 ? 53.667 18.069 45.546 1.00 21.55 91 LYS A C 1
ATOM 727 O O . LYS A 1 99 ? 53.006 18.589 46.450 1.00 20.61 91 LYS A O 1
ATOM 733 N N . ASN A 1 100 ? 53.847 16.748 45.446 1.00 19.98 92 ASN A N 1
ATOM 734 C CA A ASN A 1 100 ? 53.335 15.796 46.433 0.52 22.71 92 ASN A CA 1
ATOM 735 C CA B ASN A 1 100 ? 53.332 15.773 46.416 0.48 22.30 92 ASN A CA 1
ATOM 736 C C . ASN A 1 100 ? 51.818 15.892 46.588 1.00 22.99 92 ASN A C 1
ATOM 737 O O . ASN A 1 100 ? 51.293 15.926 47.700 1.00 21.38 92 ASN A O 1
ATOM 746 N N . ILE A 1 101 ? 51.109 15.938 45.463 1.00 16.28 93 ILE A N 1
ATOM 747 C CA . ILE A 1 101 ? 49.659 15.827 45.470 1.00 17.54 93 ILE A CA 1
ATOM 748 C C . ILE A 1 101 ? 49.306 14.755 44.449 1.00 16.09 93 ILE A C 1
ATOM 749 O O . ILE A 1 101 ? 49.997 14.606 43.436 1.00 18.54 93 ILE A O 1
ATOM 754 N N . LEU A 1 102 ? 48.292 13.952 44.746 1.00 14.94 94 LEU A N 1
ATOM 755 C CA . LEU A 1 102 ? 47.935 12.872 43.829 1.00 12.77 94 LEU A CA 1
ATOM 756 C C . LEU A 1 102 ? 47.201 13.424 42.605 1.00 17.29 94 LEU A C 1
ATOM 757 O O . LEU A 1 102 ? 46.299 14.250 42.735 1.00 17.17 94 LEU A O 1
ATOM 762 N N . PHE A 1 103 ? 47.603 12.984 41.409 1.00 15.39 95 PHE A N 1
ATOM 763 C CA . PHE A 1 103 ? 46.920 13.349 40.165 1.00 14.79 95 PHE A CA 1
ATOM 764 C C . PHE A 1 103 ? 46.026 12.197 39.722 1.00 19.36 95 PHE A C 1
ATOM 765 O O . PHE A 1 103 ? 46.462 11.046 39.731 1.00 13.39 95 PHE A O 1
ATOM 773 N N . PHE A 1 104 ? 44.788 12.496 39.324 1.00 17.09 96 PHE A N 1
ATOM 774 C CA . PHE A 1 104 ? 44.005 11.514 38.571 1.00 18.69 96 PHE A CA 1
ATOM 775 C C . PHE A 1 104 ? 42.955 12.254 37.751 1.00 13.26 96 PHE A C 1
ATOM 776 O O . PHE A 1 104 ? 42.954 13.483 37.673 1.00 13.38 96 PHE A O 1
ATOM 784 N N . ALA A 1 105 ? 42.100 11.494 37.074 1.00 15.89 97 ALA A N 1
ATOM 785 C CA . ALA A 1 105 ? 41.151 12.127 36.176 1.00 19.01 97 ALA A CA 1
ATOM 786 C C . ALA A 1 105 ? 39.928 11.243 36.001 1.00 13.37 97 ALA A C 1
ATOM 787 O O . ALA A 1 105 ? 39.934 10.054 36.335 1.00 16.90 97 ALA A O 1
ATOM 789 N N . THR A 1 106 ? 38.880 11.858 35.476 1.00 15.37 98 THR A N 1
ATOM 790 C CA . THR A 1 106 ? 37.650 11.165 35.133 1.00 14.11 98 THR A CA 1
ATOM 791 C C . THR A 1 106 ? 37.673 10.868 33.649 1.00 14.10 98 THR A C 1
ATOM 792 O O . THR A 1 106 ? 37.577 11.808 32.856 1.00 14.92 98 THR A O 1
ATOM 796 N N . PRO A 1 107 ? 37.783 9.609 33.218 1.00 14.12 99 PRO A N 1
ATOM 797 C CA . PRO A 1 107 ? 37.579 9.310 31.797 1.00 14.92 99 PRO A CA 1
ATOM 798 C C . PRO A 1 107 ? 36.095 9.268 31.475 1.00 15.46 99 PRO A C 1
ATOM 799 O O . PRO A 1 107 ? 35.274 8.816 32.275 1.00 16.75 99 PRO A O 1
ATOM 803 N N . PHE A 1 108 ? 35.748 9.734 30.283 1.00 16.59 100 PHE A N 1
ATOM 804 C CA . PHE A 1 108 ? 34.364 9.704 29.842 1.00 17.41 100 PHE A CA 1
ATOM 805 C C . PHE A 1 108 ? 34.134 8.688 28.741 1.00 22.64 100 PHE A C 1
ATOM 806 O O . PHE A 1 108 ? 32.998 8.530 28.292 1.00 19.74 100 PHE A O 1
ATOM 814 N N . ASP A 1 109 ? 35.181 7.994 28.302 1.00 20.84 101 ASP A N 1
ATOM 815 C CA . ASP A 1 109 ? 35.039 6.903 27.352 1.00 18.76 101 ASP A CA 1
ATOM 816 C C . ASP A 1 109 ? 36.214 5.959 27.543 1.00 27.11 101 ASP A C 1
ATOM 817 O O . ASP A 1 109 ? 37.141 6.237 28.305 1.00 20.28 101 ASP A O 1
ATOM 822 N N . VAL A 1 110 ? 36.173 4.838 26.833 1.00 21.34 102 VAL A N 1
ATOM 823 C CA . VAL A 1 110 ? 37.173 3.788 27.011 1.00 22.68 102 VAL A CA 1
ATOM 824 C C . VAL A 1 110 ? 38.533 4.222 26.461 1.00 19.34 102 VAL A C 1
ATOM 825 O O . VAL A 1 110 ? 39.557 3.933 27.099 1.00 23.89 102 VAL A O 1
ATOM 829 N N . PRO A 1 111 ? 38.622 4.903 25.306 1.00 23.39 103 PRO A N 1
ATOM 830 C CA . PRO A 1 111 ? 39.952 5.365 24.864 1.00 25.10 103 PRO A CA 1
ATOM 831 C C . PRO A 1 111 ? 40.638 6.258 25.876 1.00 23.40 103 PRO A C 1
ATOM 832 O O . PRO A 1 111 ? 41.851 6.126 26.088 1.00 21.45 103 PRO A O 1
ATOM 836 N N . ASN A 1 112 ? 39.893 7.160 26.519 1.00 19.69 104 ASN A N 1
ATOM 837 C CA . ASN A 1 112 ? 40.497 8.017 27.533 1.00 21.65 104 ASN A CA 1
ATOM 838 C C . ASN A 1 112 ? 40.874 7.224 28.780 1.00 21.20 104 ASN A C 1
ATOM 839 O O . ASN A 1 112 ? 41.912 7.486 29.395 1.00 19.51 104 ASN A O 1
ATOM 844 N N . LEU A 1 113 ? 40.046 6.254 29.174 1.00 16.67 105 LEU A N 1
ATOM 845 C CA . LEU A 1 113 ? 40.403 5.393 30.298 1.00 19.16 105 LEU A CA 1
ATOM 846 C C . LEU A 1 113 ? 41.699 4.646 30.022 1.00 21.94 105 LEU A C 1
ATOM 847 O O . LEU A 1 113 ? 42.577 4.567 30.889 1.00 18.07 105 LEU A O 1
ATOM 852 N N . ASN A 1 114 ? 41.824 4.061 28.823 1.00 20.56 106 ASN A N 1
ATOM 853 C CA . ASN A 1 114 ? 43.045 3.341 28.476 1.00 19.33 106 ASN A CA 1
ATOM 854 C C . ASN A 1 114 ? 44.253 4.264 28.532 1.00 21.09 106 ASN A C 1
ATOM 855 O O . ASN A 1 114 ? 45.331 3.865 28.991 1.00 20.08 106 ASN A O 1
ATOM 860 N N . MET A 1 115 ? 44.088 5.506 28.069 1.00 21.25 107 MET A N 1
ATOM 861 C CA . MET A 1 115 ? 45.190 6.459 28.097 1.00 22.56 107 MET A CA 1
ATOM 862 C C . MET A 1 115 ? 45.604 6.761 29.528 1.00 25.63 107 MET A C 1
ATOM 863 O O . MET A 1 115 ? 46.798 6.840 29.836 1.00 20.80 107 MET A O 1
ATOM 868 N N . LEU A 1 116 ? 44.627 6.934 30.417 1.00 18.71 108 LEU A N 1
ATOM 869 C CA . LEU A 1 116 ? 44.953 7.238 31.800 1.00 15.64 108 LEU A CA 1
ATOM 870 C C . LEU A 1 116 ? 45.702 6.083 32.452 1.00 17.93 108 LEU A C 1
ATOM 871 O O . LEU A 1 116 ? 46.679 6.301 33.179 1.00 19.74 108 LEU A O 1
ATOM 876 N N . LYS A 1 117 ? 45.286 4.843 32.182 1.00 16.20 109 LYS A N 1
ATOM 877 C CA . LYS A 1 117 ? 46.016 3.707 32.738 1.00 21.11 109 LYS A CA 1
ATOM 878 C C . LYS A 1 117 ? 47.428 3.639 32.178 1.00 22.56 109 LYS A C 1
ATOM 879 O O . LYS A 1 117 ? 48.378 3.299 32.899 1.00 21.91 109 LYS A O 1
ATOM 885 N N . GLU A 1 118 ? 47.588 3.967 30.894 1.00 25.22 110 GLU A N 1
ATOM 886 C CA . GLU A 1 118 ? 48.901 3.876 30.258 1.00 26.41 110 GLU A CA 1
ATOM 887 C C . GLU A 1 118 ? 49.880 4.883 30.849 1.00 21.76 110 GLU A C 1
ATOM 888 O O . GLU A 1 118 ? 51.075 4.589 30.976 1.00 26.74 110 GLU A O 1
ATOM 890 N N . ILE A 1 119 ? 49.407 6.084 31.205 1.00 18.80 111 ILE A N 1
ATOM 891 C CA . ILE A 1 119 ? 50.319 7.057 31.803 1.00 25.05 111 ILE A CA 1
ATOM 892 C C . ILE A 1 119 ? 50.526 6.793 33.280 1.00 20.37 111 ILE A C 1
ATOM 893 O O . ILE A 1 119 ? 51.262 7.538 33.937 1.00 24.43 111 ILE A O 1
ATOM 898 N N . GLY A 1 120 ? 49.898 5.759 33.824 1.00 21.44 112 GLY A N 1
ATOM 899 C CA . GLY A 1 120 ? 50.206 5.301 35.159 1.00 20.32 112 GLY A CA 1
ATOM 900 C C . GLY A 1 120 ? 49.341 5.835 36.281 1.00 22.27 112 GLY A C 1
ATOM 901 O O . GLY A 1 120 ? 49.775 5.783 37.437 1.00 20.32 112 GLY A O 1
ATOM 902 N N . VAL A 1 121 ? 48.137 6.335 35.999 1.00 19.39 113 VAL A N 1
ATOM 903 C CA . VAL A 1 121 ? 47.266 6.725 37.103 1.00 16.44 113 VAL A CA 1
ATOM 904 C C . VAL A 1 121 ? 46.891 5.479 37.899 1.00 21.29 113 VAL A C 1
ATOM 905 O O . VAL A 1 121 ? 46.815 4.369 37.360 1.00 19.73 113 VAL A O 1
ATOM 909 N N . GLU A 1 122 ? 46.682 5.659 39.204 1.00 18.74 114 GLU A N 1
ATOM 910 C CA . GLU A 1 122 ? 46.319 4.551 40.078 1.00 19.27 114 GLU A CA 1
ATOM 911 C C . GLU A 1 122 ? 44.867 4.588 40.520 1.00 20.38 114 GLU A C 1
ATOM 912 O O . GLU A 1 122 ? 44.392 3.598 41.087 1.00 15.37 114 GLU A O 1
ATOM 918 N N . ILE A 1 123 ? 44.165 5.696 40.281 1.00 14.05 115 ILE A N 1
ATOM 919 C CA . ILE A 1 123 ? 42.762 5.877 40.644 1.00 14.53 115 ILE A CA 1
ATOM 920 C C . ILE A 1 123 ? 42.010 6.400 39.432 1.00 16.82 115 ILE A C 1
ATOM 921 O O . ILE A 1 123 ? 42.502 7.285 38.723 1.00 17.57 115 ILE A O 1
ATOM 926 N N . LEU A 1 124 ? 40.797 5.889 39.223 1.00 17.76 116 LEU A N 1
ATOM 927 C CA . LEU A 1 124 ? 39.874 6.415 38.226 1.00 14.29 116 LEU A CA 1
ATOM 928 C C . LEU A 1 124 ? 38.634 6.966 38.921 1.00 14.24 116 LEU A C 1
ATOM 929 O O . LEU A 1 124 ? 38.097 6.340 39.841 1.00 15.02 116 LEU A O 1
ATOM 934 N N . LYS A 1 125 ? 38.167 8.128 38.477 1.00 15.26 117 LYS A N 1
ATOM 935 C CA . LYS A 1 125 ? 36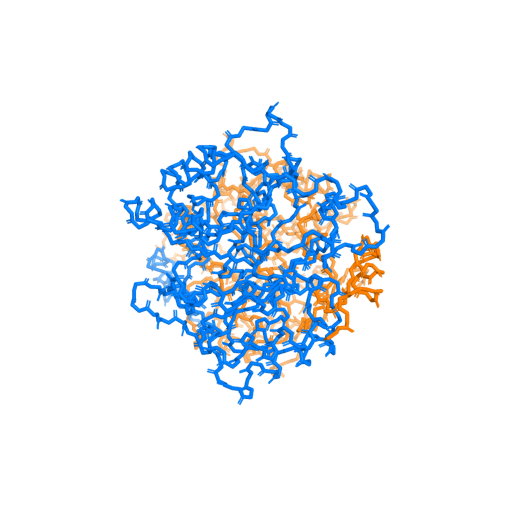.861 8.628 38.881 1.00 14.04 117 LYS A CA 1
ATOM 936 C C . LYS A 1 125 ? 35.869 8.370 37.757 1.00 14.55 117 LYS A C 1
ATOM 937 O O . LYS A 1 125 ? 36.192 8.584 36.590 1.00 17.60 117 LYS A O 1
ATOM 943 N N . ILE A 1 126 ? 34.662 7.917 38.103 1.00 12.95 118 ILE A N 1
ATOM 944 C CA . ILE A 1 126 ? 33.580 7.774 37.133 1.00 13.54 118 ILE A CA 1
ATOM 945 C C . ILE A 1 126 ? 32.480 8.747 37.524 1.00 15.87 118 ILE A C 1
ATOM 946 O O . ILE A 1 126 ? 31.986 8.711 38.662 1.00 16.23 118 ILE A O 1
ATOM 951 N N . ALA A 1 127 ? 32.093 9.602 36.575 1.00 14.76 119 ALA A N 1
ATOM 952 C CA . ALA A 1 127 ? 31.148 10.680 36.813 1.00 15.98 119 ALA A CA 1
ATOM 953 C C . ALA A 1 127 ? 29.747 10.142 37.083 1.00 21.25 119 ALA A C 1
ATOM 954 O O . ALA A 1 127 ? 29.395 9.036 36.676 1.00 20.97 119 ALA A O 1
ATOM 956 N N . SER A 1 128 ? 28.933 10.963 37.767 1.00 18.00 120 SER A N 1
ATOM 957 C CA . SER A 1 128 ? 27.569 10.550 38.091 1.00 19.24 120 SER A CA 1
ATOM 958 C C . SER A 1 128 ? 26.788 10.186 36.839 1.00 18.97 120 SER A C 1
ATOM 959 O O . SER A 1 128 ? 26.057 9.190 36.823 1.00 21.48 120 SER A O 1
ATOM 962 N N . CYS A 1 129 ? 26.932 10.983 35.779 1.00 20.95 121 CYS A N 1
ATOM 963 C CA . CYS A 1 129 ? 26.194 10.735 34.548 1.00 20.57 121 CYS A CA 1
ATOM 964 C C . CYS A 1 129 ? 26.541 9.401 33.905 1.00 19.82 121 CYS A C 1
ATOM 965 O O . CYS A 1 129 ? 25.835 8.981 32.980 1.00 22.04 121 CYS A O 1
ATOM 968 N N . ASP A 1 130 ? 27.605 8.730 34.354 1.00 18.40 122 ASP A N 1
ATOM 969 C CA . ASP A 1 130 ? 28.013 7.457 33.781 1.00 17.90 122 ASP A CA 1
ATOM 970 C C . ASP A 1 130 ? 27.709 6.285 34.703 1.00 21.69 122 ASP A C 1
ATOM 971 O O . ASP A 1 130 ? 28.243 5.191 34.513 1.00 19.35 122 ASP A O 1
ATOM 976 N N . ILE A 1 131 ? 26.840 6.482 35.694 1.00 22.11 123 ILE A N 1
ATOM 977 C CA . ILE A 1 131 ? 26.516 5.373 36.581 1.00 28.59 123 ILE A CA 1
ATOM 978 C C . ILE A 1 131 ? 25.705 4.298 35.872 1.00 28.92 123 ILE A C 1
ATOM 979 O O . ILE A 1 131 ? 25.597 3.178 36.382 1.00 23.15 123 ILE A O 1
ATOM 984 N N . CYS A 1 132 ? 25.162 4.598 34.689 1.00 19.39 124 CYS A N 1
ATOM 985 C CA . CYS A 1 132 ? 24.500 3.612 33.852 1.00 22.12 124 CYS A CA 1
ATOM 986 C C . CYS A 1 132 ? 25.262 3.364 32.560 1.00 21.40 124 CYS A C 1
ATOM 987 O O . CYS A 1 132 ? 24.704 2.786 31.622 1.00 24.21 124 CYS A O 1
ATOM 990 N N . ASN A 1 133 ? 26.523 3.792 32.492 1.00 19.41 125 ASN A N 1
ATOM 991 C CA . ASN A 1 133 ? 27.371 3.589 31.316 1.00 25.99 125 ASN A CA 1
ATOM 992 C C . ASN A 1 133 ? 28.089 2.250 31.486 1.00 24.19 125 ASN A C 1
ATOM 993 O O . ASN A 1 133 ? 29.235 2.173 31.934 1.00 20.88 125 ASN A O 1
ATOM 998 N N . ILE A 1 134 ? 27.389 1.173 31.117 1.00 21.58 126 ILE A N 1
ATOM 999 C CA . ILE A 1 134 ? 27.851 -0.175 31.453 1.00 23.18 126 ILE A CA 1
ATOM 1000 C C . ILE A 1 134 ? 29.205 -0.462 30.815 1.00 24.84 126 ILE A C 1
ATOM 1001 O O . ILE A 1 134 ? 30.102 -1.028 31.453 1.00 23.16 126 ILE A O 1
ATOM 1006 N N . THR A 1 135 ? 29.378 -0.074 29.552 1.00 21.76 127 THR A N 1
ATOM 1007 C CA . THR A 1 135 ? 30.649 -0.307 28.876 1.00 23.39 127 THR A CA 1
ATOM 1008 C C . THR A 1 135 ? 31.801 0.358 29.625 1.00 25.69 127 THR A C 1
ATOM 1009 O O . THR A 1 135 ? 32.859 -0.248 29.829 1.00 22.40 127 THR A O 1
ATOM 1013 N N . LEU A 1 136 ? 31.612 1.607 30.053 1.00 18.78 128 LEU A N 1
ATOM 1014 C CA . LEU A 1 136 ? 32.692 2.314 30.735 1.00 16.45 128 LEU A CA 1
ATOM 1015 C C . LEU A 1 136 ? 32.930 1.746 32.131 1.00 20.63 128 LEU A C 1
ATOM 1016 O O . LEU A 1 136 ? 34.082 1.602 32.567 1.00 16.83 128 LEU A O 1
ATOM 1021 N N . LEU A 1 137 ? 31.856 1.422 32.853 1.00 17.23 129 LEU A N 1
ATOM 1022 C CA . LEU A 1 137 ? 32.011 0.817 34.175 1.00 18.29 129 LEU A CA 1
ATOM 1023 C C . LEU A 1 137 ? 32.751 -0.508 34.091 1.00 19.05 129 LEU A C 1
ATOM 1024 O O . LEU A 1 137 ? 33.652 -0.781 34.892 1.00 17.73 129 LEU A O 1
ATOM 1029 N N . GLU A 1 138 ? 32.368 -1.359 33.134 1.00 17.69 130 GLU A N 1
ATOM 1030 C CA . GLU A 1 138 ? 33.038 -2.644 32.986 1.00 22.16 130 GLU A CA 1
ATOM 1031 C C . GLU A 1 138 ? 34.513 -2.456 32.649 1.00 19.30 130 GLU A C 1
ATOM 1032 O O . GLU A 1 138 ? 35.364 -3.223 33.111 1.00 21.70 130 GLU A O 1
ATOM 1038 N N . ALA A 1 139 ? 34.839 -1.443 31.847 1.00 20.13 131 ALA A N 1
ATOM 1039 C CA . ALA A 1 139 ? 36.245 -1.201 31.534 1.00 16.99 131 ALA A CA 1
ATOM 1040 C C . ALA A 1 139 ? 37.000 -0.708 32.762 1.00 15.69 131 ALA A C 1
ATOM 1041 O O . ALA A 1 139 ? 38.164 -1.071 32.972 1.00 18.24 131 ALA A O 1
ATOM 1043 N N . ALA A 1 140 ? 36.360 0.134 33.574 1.00 15.00 132 ALA A N 1
ATOM 1044 C CA . ALA A 1 140 ? 36.988 0.581 34.810 1.00 14.33 132 ALA A CA 1
ATOM 1045 C C . ALA A 1 140 ? 37.210 -0.584 35.770 1.00 15.31 132 ALA A C 1
ATOM 1046 O O . ALA A 1 140 ? 38.275 -0.695 36.390 1.00 16.19 132 ALA A O 1
ATOM 1048 N N . ALA A 1 141 ? 36.217 -1.464 35.901 1.00 15.80 133 ALA A N 1
ATOM 1049 C CA . ALA A 1 141 ? 36.371 -2.619 36.782 1.00 16.54 133 ALA A CA 1
ATOM 1050 C C . ALA A 1 141 ? 37.477 -3.547 36.290 1.00 18.58 133 ALA A C 1
ATOM 1051 O O . ALA A 1 141 ? 38.246 -4.085 37.096 1.00 22.85 133 ALA A O 1
ATOM 1053 N N . ASP A 1 142 ? 37.564 -3.761 34.969 1.00 20.70 134 ASP A N 1
ATOM 1054 C CA . ASP A 1 142 ? 38.575 -4.650 34.400 1.00 26.54 134 ASP A CA 1
ATOM 1055 C C . ASP A 1 142 ? 39.987 -4.093 34.516 1.00 25.18 134 ASP A C 1
ATOM 1056 O O . ASP A 1 142 ? 40.953 -4.858 34.410 1.00 20.39 134 ASP A O 1
ATOM 1061 N N . SER A 1 143 ? 40.126 -2.783 34.711 1.00 20.44 135 SER A N 1
ATOM 1062 C CA . SER A 1 143 ? 41.445 -2.159 34.725 1.00 22.96 135 SER A CA 1
ATOM 1063 C C . SER A 1 143 ? 42.249 -2.555 35.954 1.00 23.08 135 SER A C 1
ATOM 1064 O O . SER A 1 143 ? 43.483 -2.483 35.933 1.00 19.66 135 SER A O 1
ATOM 1067 N N . GLY A 1 144 ? 41.575 -2.947 37.037 1.00 20.30 136 GLY A N 1
ATOM 1068 C CA . GLY A 1 144 ? 42.247 -3.239 38.284 1.00 22.22 136 GLY A CA 1
ATOM 1069 C C . GLY A 1 144 ? 42.606 -2.024 39.112 1.00 17.71 136 GLY A C 1
ATOM 1070 O O . GLY A 1 144 ? 43.078 -2.186 40.251 1.00 22.74 136 GLY A O 1
ATOM 1071 N N . LEU A 1 145 ? 42.403 -0.815 38.590 1.00 15.44 137 LEU A N 1
ATOM 1072 C CA . LEU A 1 145 ? 42.723 0.386 39.343 1.00 16.90 137 LEU A CA 1
ATOM 1073 C C . LEU A 1 145 ? 41.663 0.653 40.410 1.00 16.60 137 LEU A C 1
ATOM 1074 O O . LEU A 1 145 ? 40.575 0.073 40.404 1.00 18.64 137 LEU A O 1
ATOM 1079 N N . ILE A 1 146 ? 42.003 1.548 41.337 1.00 14.97 138 ILE A N 1
ATOM 1080 C CA . ILE A 1 146 ? 41.030 2.031 42.308 1.00 12.53 138 ILE A CA 1
ATOM 1081 C C . ILE A 1 146 ? 39.987 2.850 41.571 1.00 15.81 138 ILE A C 1
ATOM 1082 O O . ILE A 1 146 ? 40.327 3.683 40.727 1.00 14.67 138 ILE A O 1
ATOM 1087 N N . VAL A 1 147 ? 38.712 2.630 41.887 1.00 11.76 139 VAL A N 1
ATOM 1088 C CA . VAL A 1 147 ? 37.625 3.307 41.189 1.00 11.96 139 VAL A CA 1
ATOM 1089 C C . VAL A 1 147 ? 36.801 4.067 42.210 1.00 18.40 139 VAL A C 1
ATOM 1090 O O . VAL A 1 147 ? 36.348 3.486 43.204 1.00 15.11 139 VAL A O 1
ATOM 1094 N N . ILE A 1 148 ? 36.608 5.357 41.959 1.00 12.66 140 ILE A N 1
ATOM 1095 C CA . ILE A 1 148 ? 35.676 6.181 42.715 1.00 10.12 140 ILE A CA 1
ATOM 1096 C C . ILE A 1 148 ? 34.494 6.464 41.802 1.00 11.11 140 ILE A C 1
ATOM 1097 O O . ILE A 1 148 ? 34.669 7.032 40.718 1.00 16.82 140 ILE A O 1
ATOM 1102 N N . LEU A 1 149 ? 33.297 6.058 42.226 1.00 12.10 141 LEU A N 1
ATOM 1103 C CA . LEU A 1 149 ? 32.062 6.286 41.482 1.00 13.61 141 LEU A CA 1
ATOM 1104 C C . LEU A 1 149 ? 31.176 7.239 42.272 1.00 16.16 141 LEU A C 1
ATOM 1105 O O . LEU A 1 149 ? 31.019 7.068 43.480 1.00 13.99 141 LEU A O 1
ATOM 1110 N N . SER A 1 150 ? 30.628 8.249 41.608 1.00 13.76 142 SER A N 1
ATOM 1111 C CA A SER A 1 150 ? 29.618 9.125 42.190 0.59 15.90 142 SER A CA 1
ATOM 1112 C CA B SER A 1 150 ? 29.618 9.095 42.225 0.41 15.86 142 SER A CA 1
ATOM 1113 C C . SER A 1 150 ? 28.237 8.677 41.733 1.00 11.90 142 SER A C 1
ATOM 1114 O O . SER A 1 150 ? 28.071 8.208 40.605 1.00 16.49 142 SER A O 1
ATOM 1119 N N . ARG A 1 151 ? 27.235 8.831 42.612 1.00 14.72 143 ARG A N 1
ATOM 1120 C CA . ARG A 1 151 ? 25.903 8.294 42.333 1.00 15.15 143 ARG A CA 1
ATOM 1121 C C . ARG A 1 151 ? 24.837 9.367 42.122 1.00 20.28 143 ARG A C 1
ATOM 1122 O O . ARG A 1 151 ? 23.648 9.081 42.281 1.00 17.78 143 ARG A O 1
ATOM 1130 N N . GLY A 1 152 ? 25.221 10.579 41.728 1.00 15.11 144 GLY A N 1
ATOM 1131 C CA . GLY A 1 152 ? 24.224 11.548 41.314 1.00 23.31 144 GLY A CA 1
ATOM 1132 C C . GLY A 1 152 ? 23.336 10.936 40.247 1.00 26.42 144 GLY A C 1
ATOM 1133 O O . GLY A 1 152 ? 23.818 10.116 39.462 1.00 20.40 144 GLY A O 1
ATOM 1134 N N . THR A 1 153 ? 22.043 11.278 40.241 1.00 21.03 145 THR A N 1
ATOM 1135 C CA . THR A 1 153 ? 20.973 10.810 39.353 1.00 29.25 145 THR A CA 1
ATOM 1136 C C . THR A 1 153 ? 20.447 9.408 39.690 1.00 25.47 145 THR A C 1
ATOM 1137 O O . THR A 1 153 ? 19.415 9.016 39.134 1.00 24.13 145 THR A O 1
ATOM 1141 N N . ALA A 1 154 ? 21.103 8.633 40.556 1.00 18.10 146 ALA A N 1
ATOM 1142 C CA . ALA A 1 154 ? 20.884 7.188 40.594 1.00 24.17 146 ALA A CA 1
ATOM 1143 C C . ALA A 1 154 ? 19.939 6.745 41.711 1.00 21.87 146 ALA A C 1
ATOM 1144 O O . ALA A 1 154 ? 20.003 7.238 42.841 1.00 24.51 146 ALA A O 1
ATOM 1146 N N . SER A 1 155 ? 19.076 5.788 41.381 1.00 20.06 147 SER A N 1
ATOM 1147 C CA . SER A 1 155 ? 18.226 5.098 42.337 1.00 25.95 147 SER A CA 1
ATOM 1148 C C . SER A 1 155 ? 18.999 3.960 43.005 1.00 24.24 147 SER A C 1
ATOM 1149 O O . SER A 1 155 ? 20.111 3.610 42.605 1.00 19.54 147 SER A O 1
ATOM 1152 N N . ALA A 1 156 ? 18.384 3.355 44.024 1.00 26.60 148 ALA A N 1
ATOM 1153 C CA . ALA A 1 156 ? 19.076 2.299 44.756 1.00 24.74 148 ALA A CA 1
ATOM 1154 C C . ALA A 1 156 ? 19.387 1.119 43.848 1.00 25.09 148 ALA A C 1
ATOM 1155 O O . ALA A 1 156 ? 20.468 0.518 43.941 1.00 23.19 148 ALA A O 1
ATOM 1157 N N . SER A 1 157 ? 18.457 0.778 42.954 1.00 21.88 149 SER A N 1
ATOM 1158 C CA . SER A 1 157 ? 18.697 -0.330 42.036 1.00 24.66 149 SER A CA 1
ATOM 1159 C C . SER A 1 157 ? 19.815 -0.003 41.055 1.00 28.79 149 SER A C 1
ATOM 1160 O O . SER A 1 157 ? 20.616 -0.877 40.705 1.00 25.38 149 SER A O 1
ATOM 1163 N N . GLU A 1 158 ? 19.879 1.246 40.589 1.00 27.95 150 GLU A N 1
ATOM 1164 C CA . GLU A 1 158 ? 20.935 1.624 39.657 1.00 29.16 150 GLU A CA 1
ATOM 1165 C C . GLU A 1 158 ? 22.297 1.575 40.334 1.00 23.71 150 GLU A C 1
ATOM 1166 O O . GLU A 1 158 ? 23.295 1.179 39.716 1.00 22.49 150 GLU A O 1
ATOM 1172 N N . ILE A 1 159 ? 22.351 1.977 41.605 1.00 18.05 151 ILE A N 1
ATOM 1173 C CA . ILE A 1 159 ? 23.590 1.900 42.381 1.00 16.49 151 ILE A CA 1
ATOM 1174 C C . ILE A 1 159 ? 24.026 0.448 42.547 1.00 23.74 151 ILE A C 1
ATOM 1175 O O . ILE A 1 159 ? 25.202 0.109 42.370 1.00 19.21 151 ILE A O 1
ATOM 1180 N N . GLU A 1 160 ? 23.086 -0.428 42.910 1.00 22.28 152 GLU A N 1
ATOM 1181 C CA . GLU A 1 160 ? 23.424 -1.833 43.117 1.00 22.11 152 GLU A CA 1
ATOM 1182 C C . GLU A 1 160 ? 23.968 -2.463 41.840 1.00 22.22 152 GLU A C 1
ATOM 1183 O O . GLU A 1 160 ? 24.933 -3.241 41.883 1.00 22.93 152 GLU A O 1
ATOM 1189 N N . THR A 1 161 ? 23.364 -2.142 40.690 1.00 21.55 153 THR A N 1
ATOM 1190 C CA . THR A 1 161 ? 23.867 -2.669 39.423 1.00 21.95 153 THR A CA 1
ATOM 1191 C C . THR A 1 161 ? 25.292 -2.197 39.167 1.00 23.45 153 THR A C 1
ATOM 1192 O O . THR A 1 161 ? 26.153 -2.990 38.774 1.00 25.76 153 THR A O 1
ATOM 1196 N N . ALA A 1 162 ? 25.569 -0.916 39.415 1.00 21.80 154 ALA A N 1
ATOM 1197 C CA . ALA A 1 162 ? 26.921 -0.404 39.211 1.00 22.89 154 ALA A CA 1
ATOM 1198 C C . ALA A 1 162 ? 27.903 -1.035 40.196 1.00 17.06 154 ALA A C 1
ATOM 1199 O O . ALA A 1 162 ? 28.998 -1.467 39.814 1.00 20.29 154 ALA A O 1
ATOM 1201 N N . VAL A 1 163 ? 27.524 -1.101 41.471 1.00 16.41 155 VAL A N 1
ATOM 1202 C CA . VAL A 1 163 ? 28.408 -1.678 42.483 1.00 15.76 155 VAL A CA 1
ATOM 1203 C C . VAL A 1 163 ? 28.745 -3.124 42.139 1.00 17.11 155 VAL A C 1
ATOM 1204 O O . VAL A 1 163 ? 29.879 -3.584 42.341 1.00 19.12 155 VAL A O 1
ATOM 1208 N N . SER A 1 164 ? 27.768 -3.872 41.626 1.00 18.72 156 SER A N 1
ATOM 1209 C CA A SER A 1 164 ? 28.013 -5.277 41.325 0.31 20.33 156 SER A CA 1
ATOM 1210 C CA B SER A 1 164 ? 28.012 -5.276 41.323 0.45 20.33 156 SER A CA 1
ATOM 1211 C CA C SER A 1 164 ? 28.010 -5.278 41.320 0.24 20.33 156 SER A CA 1
ATOM 1212 C C . SER A 1 164 ? 29.090 -5.443 40.263 1.00 28.19 156 SER A C 1
ATOM 1213 O O . SER A 1 164 ? 29.850 -6.417 40.298 1.00 26.96 156 SER A O 1
ATOM 1220 N N . ILE A 1 165 ? 29.170 -4.510 39.316 1.00 20.28 157 ILE A N 1
ATOM 1221 C CA . ILE A 1 165 ? 30.192 -4.601 38.277 1.00 23.35 157 ILE A CA 1
ATOM 1222 C C . ILE A 1 165 ? 31.584 -4.625 38.899 1.00 19.67 157 ILE A C 1
ATOM 1223 O O . ILE A 1 165 ? 32.453 -5.403 38.485 1.00 20.57 157 ILE A O 1
ATOM 1228 N N . PHE A 1 166 ? 31.802 -3.810 39.929 1.00 17.96 158 PHE A N 1
ATOM 1229 C CA . PHE A 1 166 ? 33.112 -3.742 40.569 1.00 18.31 158 PHE A CA 1
ATOM 1230 C C . PHE A 1 166 ? 33.319 -4.860 41.576 1.00 22.94 158 PHE A C 1
ATOM 1231 O O . PHE A 1 166 ? 34.436 -5.379 41.686 1.00 20.53 158 PHE A O 1
ATOM 1239 N N . LYS A 1 167 ? 32.264 -5.269 42.285 1.00 22.53 159 LYS A N 1
ATOM 1240 C CA . LYS A 1 167 ? 32.377 -6.434 43.159 1.00 22.80 159 LYS A CA 1
ATOM 1241 C C . LYS A 1 167 ? 32.804 -7.667 42.376 1.00 24.13 159 LYS A C 1
ATOM 1242 O O . LYS A 1 167 ? 33.670 -8.429 42.826 1.00 22.82 159 LYS A O 1
ATOM 1244 N N . LYS A 1 168 ? 32.219 -7.868 41.189 1.00 21.79 160 LYS A N 1
ATOM 1245 C CA . LYS A 1 168 ? 32.532 -9.037 40.378 1.00 27.40 160 LYS A CA 1
ATOM 1246 C C . LYS A 1 168 ? 34.010 -9.121 40.009 1.00 26.92 160 LYS A C 1
ATOM 1247 O O . LYS A 1 168 ? 34.535 -10.224 39.839 1.00 25.47 160 LYS A O 1
ATOM 1249 N N . LYS A 1 169 ? 34.700 -7.988 39.876 1.00 22.17 161 LYS A N 1
ATOM 1250 C CA . LYS A 1 169 ? 36.121 -7.997 39.548 1.00 22.21 161 LYS A CA 1
ATOM 1251 C C . LYS A 1 169 ? 37.010 -7.715 40.757 1.00 21.03 161 LYS A C 1
ATOM 1252 O O . LYS A 1 169 ? 38.231 -7.568 40.599 1.00 20.96 161 LYS A O 1
ATOM 1258 N N . LYS A 1 170 ? 36.425 -7.621 41.949 1.00 20.73 162 LYS A N 1
ATOM 1259 C CA . LYS A 1 170 ? 37.162 -7.286 43.167 1.00 20.02 162 LYS A CA 1
ATOM 1260 C C . LYS A 1 170 ? 37.966 -5.999 42.987 1.00 27.84 162 LYS A C 1
ATOM 1261 O O . LYS A 1 170 ? 39.096 -5.875 43.459 1.00 20.72 162 LYS A O 1
ATOM 1267 N N . SER A 1 171 ? 37.381 -5.034 42.283 1.00 16.99 163 SER A N 1
ATOM 1268 C CA . SER A 1 171 ? 38.015 -3.728 42.149 1.00 20.31 163 SER A CA 1
ATOM 1269 C C . SER A 1 171 ? 38.048 -3.017 43.502 1.00 16.03 163 SER A C 1
ATOM 1270 O O . SER A 1 171 ? 37.067 -3.071 44.258 1.00 16.48 163 SER A O 1
ATOM 1273 N N . PRO A 1 172 ? 39.151 -2.354 43.849 1.00 14.08 164 PRO A N 1
ATOM 1274 C CA . PRO A 1 172 ? 39.099 -1.425 44.985 1.00 14.46 164 PRO A CA 1
ATOM 1275 C C . PRO A 1 172 ? 38.143 -0.303 44.621 1.00 12.38 164 PRO A C 1
ATOM 1276 O O . PRO A 1 172 ? 38.244 0.292 43.544 1.00 16.10 164 PRO A O 1
ATOM 1280 N N . PHE A 1 173 ? 37.166 -0.065 45.492 1.00 14.18 165 PHE A N 1
ATOM 1281 C CA . PHE A 1 173 ? 35.994 0.683 45.082 1.00 13.21 165 PHE A CA 1
ATOM 1282 C C . PHE A 1 173 ? 35.550 1.631 46.186 1.00 13.98 165 PHE A C 1
ATOM 1283 O O . PHE A 1 173 ? 35.497 1.259 47.361 1.00 15.85 165 PHE A O 1
ATOM 1291 N N . ILE A 1 174 ? 35.228 2.853 45.783 1.00 13.45 166 ILE A N 1
ATOM 1292 C CA . ILE A 1 174 ? 34.748 3.918 46.656 1.00 10.22 166 ILE A CA 1
ATOM 1293 C C . ILE A 1 174 ? 33.500 4.509 46.014 1.00 11.50 166 ILE A C 1
ATOM 1294 O O . ILE A 1 174 ? 33.477 4.751 44.804 1.00 13.02 166 ILE A O 1
ATOM 1299 N N . LEU A 1 175 ? 32.465 4.761 46.818 1.00 12.70 167 LEU A N 1
ATOM 1300 C CA . LEU A 1 175 ? 31.230 5.349 46.310 1.00 12.15 167 LEU A CA 1
ATOM 1301 C C . LEU A 1 175 ? 31.004 6.710 46.959 1.00 10.40 167 LEU A C 1
ATOM 1302 O O . LEU A 1 175 ? 31.100 6.831 48.181 1.00 11.90 167 LEU A O 1
ATOM 1307 N N . LEU A 1 176 ? 30.710 7.731 46.153 1.00 11.87 168 LEU A N 1
ATOM 1308 C CA . LEU A 1 176 ? 30.426 9.066 46.675 1.00 12.17 168 LEU A CA 1
ATOM 1309 C C . LEU A 1 176 ? 28.942 9.388 46.526 1.00 12.29 168 LEU A C 1
ATOM 1310 O O . LEU A 1 176 ? 28.404 9.360 45.415 1.00 11.34 168 LEU A O 1
ATOM 1315 N N . HIS A 1 177 ? 28.293 9.720 47.635 1.00 11.68 169 HIS A N 1
ATOM 1316 C CA . HIS A 1 177 ? 27.004 10.392 47.539 1.00 15.25 169 HIS A CA 1
ATOM 1317 C C . HIS A 1 177 ? 27.180 11.719 46.809 1.00 15.98 169 HIS A C 1
ATOM 1318 O O . HIS A 1 177 ? 28.212 12.382 46.925 1.00 15.53 169 HIS A O 1
ATOM 1325 N N . CYS A 1 178 ? 26.173 12.095 46.028 1.00 13.14 170 CYS A N 1
ATOM 1326 C CA . CYS A 1 178 ? 26.287 13.212 45.107 1.00 14.77 170 CYS A CA 1
ATOM 1327 C C . CYS A 1 178 ? 24.880 13.563 44.654 1.00 18.61 170 CYS A C 1
ATOM 1328 O O . CYS A 1 178 ? 24.013 12.687 44.579 1.00 17.29 170 CYS A O 1
ATOM 1331 N N . VAL A 1 179 ? 24.649 14.845 44.386 1.00 14.64 171 VAL A N 1
ATOM 1332 C CA . VAL A 1 179 ? 23.381 15.315 43.844 1.00 16.13 171 VAL A CA 1
ATOM 1333 C C . VAL A 1 179 ? 23.690 16.109 42.585 1.00 19.29 171 VAL A C 1
ATOM 1334 O O . VAL A 1 179 ? 24.354 17.151 42.659 1.00 20.17 171 VAL A O 1
ATOM 1338 N N . SER A 1 180 ? 23.226 15.608 41.433 1.00 18.31 172 SER A N 1
ATOM 1339 C CA . SER A 1 180 ? 23.474 16.231 40.132 1.00 19.77 172 SER A CA 1
ATOM 1340 C C . SER A 1 180 ? 22.515 17.395 39.890 1.00 21.67 172 SER A C 1
ATOM 1341 O O . SER A 1 180 ? 21.712 17.407 38.954 1.00 23.31 172 SER A O 1
ATOM 1344 N N . SER A 1 181 ? 22.633 18.397 40.760 1.00 21.84 173 SER A N 1
ATOM 1345 C CA . SER A 1 181 ? 21.895 19.648 40.668 1.00 28.10 173 SER A CA 1
ATOM 1346 C C . SER A 1 181 ? 22.895 20.799 40.617 1.00 25.70 173 SER A C 1
ATOM 1347 O O . SER A 1 181 ? 23.881 20.806 41.357 1.00 30.58 173 SER A O 1
ATOM 1350 N N . TYR A 1 182 ? 22.650 21.777 39.751 1.00 26.31 174 TYR A N 1
ATOM 1351 C CA . TYR A 1 182 ? 23.642 22.818 39.476 1.00 31.43 174 TYR A CA 1
ATOM 1352 C C . TYR A 1 182 ? 23.013 24.204 39.508 1.00 35.80 174 TYR A C 1
ATOM 1353 O O . TYR A 1 182 ? 22.229 24.547 38.599 1.00 36.43 174 TYR A O 1
ATOM 1362 N N . PRO A 1 183 ? 23.295 25.022 40.535 1.00 29.57 175 PRO A N 1
ATOM 1363 C CA . PRO A 1 183 ? 24.038 24.598 41.727 1.00 27.29 175 PRO A CA 1
ATOM 1364 C C . PRO A 1 183 ? 23.133 23.845 42.694 1.00 33.59 175 PRO A C 1
ATOM 1365 O O . PRO A 1 183 ? 21.908 23.964 42.613 1.00 31.79 175 PRO A O 1
ATOM 1369 N N . MET A 1 184 ? 23.724 23.084 43.606 1.00 23.74 176 MET A N 1
ATOM 1370 C CA . MET A 1 184 ? 22.938 22.266 44.520 1.00 22.53 176 MET A CA 1
ATOM 1371 C C . MET A 1 184 ? 22.508 23.113 45.711 1.00 29.73 176 MET A C 1
ATOM 1372 O O . MET A 1 184 ? 23.345 23.725 46.384 1.00 37.44 176 MET A O 1
ATOM 1377 N N . ASN A 1 185 ? 21.204 23.158 45.961 1.00 23.98 177 ASN A N 1
ATOM 1378 C CA . ASN A 1 185 ? 20.668 23.905 47.087 1.00 24.75 177 ASN A CA 1
ATOM 1379 C C . ASN A 1 185 ? 20.724 23.061 48.361 1.00 22.97 177 ASN A C 1
ATOM 1380 O O . ASN A 1 185 ? 20.781 21.834 48.316 1.00 22.40 177 ASN A O 1
ATOM 1385 N N . GLU A 1 186 ? 20.700 23.748 49.509 1.00 25.84 178 GLU A N 1
ATOM 1386 C CA . GLU A 1 186 ? 20.821 23.083 50.810 1.00 27.08 178 GLU A CA 1
ATOM 1387 C C . GLU A 1 186 ? 19.812 21.953 50.971 1.00 24.85 178 GLU A C 1
ATOM 1388 O O . GLU A 1 186 ? 20.158 20.850 51.410 1.00 24.97 178 GLU A O 1
ATOM 1394 N N . ILE A 1 187 ? 18.546 22.218 50.645 1.00 22.98 179 ILE A N 1
ATOM 1395 C CA . ILE A 1 187 ? 17.508 21.232 50.918 1.00 34.13 179 ILE A CA 1
ATOM 1396 C C . ILE A 1 187 ? 17.603 20.016 50.016 1.00 24.16 179 ILE A C 1
ATOM 1397 O O . ILE A 1 187 ? 16.880 19.041 50.243 1.00 27.32 179 ILE A O 1
ATOM 1402 N N . ASP A 1 188 ? 18.481 20.037 49.012 1.00 21.77 180 ASP A N 1
ATOM 1403 C CA . ASP A 1 188 ? 18.659 18.902 48.118 1.00 20.71 180 ASP A CA 1
ATOM 1404 C C . ASP A 1 188 ? 19.845 18.019 48.487 1.00 19.66 180 ASP A C 1
ATOM 1405 O O . ASP A 1 188 ? 20.058 17.003 47.829 1.00 20.82 180 ASP A O 1
ATOM 1410 N N . ALA A 1 189 ? 20.605 18.369 49.536 1.00 17.67 181 ALA A N 1
ATOM 1411 C CA . ALA A 1 189 ? 21.855 17.672 49.821 1.00 16.05 181 ALA A CA 1
ATOM 1412 C C . ALA A 1 189 ? 21.631 16.212 50.196 1.00 17.51 181 ALA A C 1
ATOM 1413 O O . ALA A 1 189 ? 22.455 15.347 49.860 1.00 15.44 181 ALA A O 1
ATOM 1415 N N . ASN A 1 190 ? 20.544 15.921 50.916 1.00 17.33 182 ASN A N 1
ATOM 1416 C CA . ASN A 1 190 ? 20.228 14.565 51.374 1.00 15.09 182 ASN A CA 1
ATOM 1417 C C . ASN A 1 190 ? 21.452 13.877 51.985 1.00 13.72 182 ASN A C 1
ATOM 1418 O O . ASN A 1 190 ? 21.798 12.741 51.647 1.00 14.17 182 ASN A O 1
ATOM 1423 N N . LEU A 1 191 ? 22.133 14.588 52.891 1.00 14.08 183 LEU A N 1
ATOM 1424 C CA . LEU A 1 191 ? 23.377 14.051 53.435 1.00 12.41 183 LEU A CA 1
ATOM 1425 C C . LEU A 1 191 ? 23.169 12.764 54.231 1.00 19.02 183 LEU A C 1
ATOM 1426 O O . LEU A 1 191 ? 24.121 11.994 54.393 1.00 15.17 183 LEU A O 1
ATOM 1431 N N . SER A 1 192 ? 21.955 12.485 54.717 1.00 13.51 184 SER A N 1
ATOM 1432 C CA A SER A 1 192 ? 21.733 11.226 55.423 0.37 16.01 184 SER A CA 1
ATOM 1433 C CA B SER A 1 192 ? 21.810 11.223 55.437 0.63 15.28 184 SER A CA 1
ATOM 1434 C C . SER A 1 192 ? 21.878 10.017 54.507 1.00 15.08 184 SER A C 1
ATOM 1435 O O . SER A 1 192 ? 21.974 8.887 54.998 1.00 14.94 184 SER A O 1
ATOM 1440 N N . ALA A 1 193 ? 21.866 10.224 53.183 1.00 14.47 185 ALA A N 1
ATOM 1441 C CA . ALA A 1 193 ? 22.125 9.107 52.273 1.00 12.60 185 ALA A CA 1
ATOM 1442 C C . ALA A 1 193 ? 23.512 8.514 52.503 1.00 15.58 185 ALA A C 1
ATOM 1443 O O . ALA A 1 193 ? 23.744 7.340 52.194 1.00 16.24 185 ALA A O 1
ATOM 1445 N N . ILE A 1 194 ? 24.448 9.314 53.016 1.00 13.98 186 ILE A N 1
ATOM 1446 C CA . ILE A 1 194 ? 25.786 8.806 53.318 1.00 13.42 186 ILE A CA 1
ATOM 1447 C C . ILE A 1 194 ? 25.706 7.668 54.332 1.00 17.66 186 ILE A C 1
ATOM 1448 O O . ILE A 1 194 ? 26.316 6.606 54.151 1.00 15.50 186 ILE A O 1
ATOM 1453 N N . GLN A 1 195 ? 24.932 7.858 55.406 1.00 13.87 187 GLN A N 1
ATOM 1454 C CA . GLN A 1 195 ? 24.804 6.796 56.396 1.00 15.26 187 GLN A CA 1
ATOM 1455 C C . GLN A 1 195 ? 24.015 5.615 55.847 1.00 16.12 187 GLN A C 1
ATOM 1456 O O . GLN A 1 195 ? 24.299 4.464 56.194 1.00 20.68 187 GLN A O 1
ATOM 1462 N N . THR A 1 196 ? 22.999 5.883 55.024 1.00 17.28 188 THR A N 1
ATOM 1463 C CA . THR A 1 196 ? 22.276 4.807 54.357 1.00 20.01 188 THR A CA 1
ATOM 1464 C C . THR A 1 196 ? 23.230 3.936 53.556 1.00 18.19 188 THR A C 1
ATOM 1465 O O . THR A 1 196 ? 23.161 2.703 53.609 1.00 18.03 188 THR A O 1
ATOM 1469 N N . LEU A 1 197 ? 24.142 4.569 52.817 1.00 14.31 189 LEU A N 1
ATOM 1470 C CA . LEU A 1 197 ? 25.116 3.815 52.036 1.00 15.21 189 LEU A CA 1
ATOM 1471 C C . LEU A 1 197 ? 26.125 3.107 52.936 1.00 19.87 189 LEU A C 1
ATOM 1472 O O . LEU A 1 197 ? 26.512 1.967 52.655 1.00 18.86 189 LEU A O 1
ATOM 1477 N N . LYS A 1 198 ? 26.574 3.767 54.013 1.00 16.18 190 LYS A N 1
ATOM 1478 C CA . LYS A 1 198 ? 27.537 3.130 54.913 1.00 17.18 190 LYS A CA 1
ATOM 1479 C C . LYS A 1 198 ? 26.937 1.917 55.602 1.00 24.80 190 LYS A C 1
ATOM 1480 O O . LYS A 1 198 ? 27.660 0.967 55.922 1.00 23.18 190 LYS A O 1
ATOM 1486 N N . SER A 1 199 ? 25.628 1.936 55.851 1.00 20.22 191 SER A N 1
ATOM 1487 C CA . SER A 1 199 ? 24.969 0.773 56.424 1.00 32.16 191 SER A CA 1
ATOM 1488 C C . SER A 1 199 ? 24.779 -0.332 55.395 1.00 30.31 191 SER A C 1
ATOM 1489 O O . SER A 1 199 ? 24.741 -1.510 55.760 1.00 31.03 191 SER A O 1
ATOM 1492 N N . LYS A 1 200 ? 24.672 0.022 54.116 1.00 25.35 192 LYS A N 1
ATOM 1493 C CA . LYS A 1 200 ? 24.370 -0.950 53.077 1.00 21.47 192 LYS A CA 1
ATOM 1494 C C . LYS A 1 200 ? 25.614 -1.646 52.553 1.00 23.59 192 LYS A C 1
ATOM 1495 O O . LYS A 1 200 ? 25.544 -2.824 52.186 1.00 25.17 192 LYS A O 1
ATOM 1501 N N . TYR A 1 201 ? 26.746 -0.948 52.535 1.00 19.38 193 TYR A N 1
ATOM 1502 C CA . TYR A 1 201 ? 27.967 -1.403 51.883 1.00 15.71 193 TYR A CA 1
ATOM 1503 C C . TYR A 1 201 ? 29.143 -1.360 52.851 1.00 20.24 193 TYR A C 1
ATOM 1504 O O . TYR A 1 201 ? 29.137 -0.617 53.834 1.00 25.68 193 TYR A O 1
ATOM 1513 N N . GLU A 1 202 ? 30.176 -2.149 52.543 1.00 20.67 194 GLU A N 1
ATOM 1514 C CA . GLU A 1 202 ? 31.346 -2.283 53.406 1.00 19.96 194 GLU A CA 1
ATOM 1515 C C . GLU A 1 202 ? 32.527 -1.424 52.966 1.00 25.42 194 GLU A C 1
ATOM 1516 O O . GLU A 1 202 ? 33.466 -1.251 53.748 1.00 22.00 194 GLU A O 1
ATOM 1518 N N . PHE A 1 203 ? 32.500 -0.874 51.757 1.00 20.60 195 PHE A N 1
ATOM 1519 C CA . PHE A 1 203 ? 33.595 -0.071 51.227 1.00 16.60 195 PHE A CA 1
ATOM 1520 C C . PHE A 1 203 ? 33.417 1.390 51.626 1.00 13.01 195 PHE A C 1
ATOM 1521 O O . PHE A 1 203 ? 32.350 1.792 52.115 1.00 13.87 195 PHE A O 1
ATOM 1529 N N . PRO A 1 204 ? 34.453 2.220 51.455 1.00 13.41 196 PRO A N 1
ATOM 1530 C CA . PRO A 1 204 ? 34.356 3.615 51.917 1.00 14.05 196 PRO A CA 1
ATOM 1531 C C . PRO A 1 204 ? 33.303 4.408 51.152 1.00 16.16 196 PRO A C 1
ATOM 1532 O O . PRO A 1 204 ? 33.147 4.262 49.936 1.00 13.04 196 PRO A O 1
ATOM 1536 N N . ILE A 1 205 ? 32.577 5.255 51.885 1.00 11.18 197 ILE A N 1
ATOM 1537 C CA . ILE A 1 205 ? 31.551 6.134 51.331 1.00 10.61 197 ILE A CA 1
ATOM 1538 C C . ILE A 1 205 ? 31.982 7.573 51.568 1.00 13.64 197 ILE A C 1
ATOM 1539 O O . ILE A 1 205 ? 32.422 7.920 52.670 1.00 13.20 197 ILE A O 1
ATOM 1544 N N . GLY A 1 206 ? 31.841 8.413 50.545 1.00 11.64 198 GLY A N 1
ATOM 1545 C CA . GLY A 1 206 ? 32.125 9.817 50.732 1.00 9.21 198 GLY A CA 1
ATOM 1546 C C . GLY A 1 206 ? 31.072 10.701 50.098 1.00 11.81 198 GLY A C 1
ATOM 1547 O O . GLY A 1 206 ? 29.919 10.289 49.934 1.00 12.51 198 GLY A O 1
ATOM 1548 N N . TYR A 1 207 ? 31.466 11.905 49.707 1.00 11.89 199 TYR A N 1
ATOM 1549 C CA . TYR A 1 207 ? 30.516 12.905 49.239 1.00 16.11 199 TYR A CA 1
ATOM 1550 C C . TYR A 1 207 ? 31.188 13.800 48.209 1.00 13.55 199 TYR A C 1
ATOM 1551 O O . TYR A 1 207 ? 32.300 14.290 48.442 1.00 13.93 199 TYR A O 1
ATOM 1560 N N . SER A 1 208 ? 30.508 14.021 47.083 1.00 10.45 200 SER A N 1
ATOM 1561 C CA . SER A 1 208 ? 30.950 14.953 46.054 1.00 13.40 200 SER A CA 1
ATOM 1562 C C . SER A 1 208 ? 30.015 16.157 46.032 1.00 16.65 200 SER A C 1
ATOM 1563 O O . SER A 1 208 ? 28.800 15.994 45.899 1.00 15.57 200 SER A O 1
ATOM 1566 N N . ASP A 1 209 ? 30.571 17.359 46.164 1.00 13.77 201 ASP A N 1
ATOM 1567 C CA . ASP A 1 209 ? 29.765 18.558 46.352 1.00 15.51 201 ASP A CA 1
ATOM 1568 C C . ASP A 1 209 ? 29.578 19.342 45.063 1.00 16.80 201 ASP A C 1
ATOM 1569 O O . ASP A 1 209 ? 30.508 19.480 44.256 1.00 19.40 201 ASP A O 1
ATOM 1574 N N . HIS A 1 210 ? 28.377 19.906 44.903 1.00 15.36 202 HIS A N 1
ATOM 1575 C CA . HIS A 1 210 ? 28.086 20.841 43.820 1.00 16.48 202 HIS A CA 1
ATOM 1576 C C . HIS A 1 210 ? 27.373 22.080 44.352 1.00 17.32 202 HIS A C 1
ATOM 1577 O O . HIS A 1 210 ? 26.613 22.736 43.631 1.00 18.55 202 HIS A O 1
ATOM 1584 N N . SER A 1 211 ? 27.630 22.415 45.610 1.00 20.42 203 SER A N 1
ATOM 1585 C CA . SER A 1 211 ? 27.099 23.621 46.218 1.00 22.45 203 SER A CA 1
ATOM 1586 C C . SER A 1 211 ? 28.042 24.798 45.991 1.00 20.40 203 SER A C 1
ATOM 1587 O O . SER A 1 211 ? 29.175 24.648 45.526 1.00 18.23 203 SER A O 1
ATOM 1590 N N . LYS A 1 212 ? 27.565 25.986 46.364 1.00 19.13 204 LYS A N 1
ATOM 1591 C CA . LYS A 1 212 ? 28.335 27.215 46.234 1.00 19.64 204 LYS A CA 1
ATOM 1592 C C . LYS A 1 212 ? 29.184 27.526 47.469 1.00 19.98 204 LYS A C 1
ATOM 1593 O O . LYS A 1 212 ? 29.621 28.668 47.634 1.00 23.94 204 LYS A O 1
ATOM 1599 N N . GLY A 1 213 ? 29.434 26.551 48.333 1.00 21.87 205 GLY A N 1
ATOM 1600 C CA . GLY A 1 213 ? 30.302 26.812 49.459 1.00 21.59 205 GLY A CA 1
ATOM 1601 C C . GLY A 1 213 ? 30.964 25.551 49.966 1.00 16.20 205 GLY A C 1
ATOM 1602 O O . GLY A 1 213 ? 30.934 24.505 49.313 1.00 16.76 205 GLY A O 1
ATOM 1603 N N . ILE A 1 214 ? 31.561 25.653 51.158 1.00 15.95 206 ILE A N 1
ATOM 1604 C CA . ILE A 1 214 ? 32.144 24.476 51.791 1.00 14.66 206 ILE A CA 1
ATOM 1605 C C . ILE A 1 214 ? 31.366 24.022 53.013 1.00 15.65 206 ILE A C 1
ATOM 1606 O O . ILE A 1 214 ? 31.719 22.992 53.597 1.00 15.72 206 ILE A O 1
ATOM 1611 N N . GLU A 1 215 ? 30.307 24.731 53.405 1.00 15.74 207 GLU A N 1
ATOM 1612 C CA . GLU A 1 215 ? 29.565 24.297 54.585 1.00 21.17 207 GLU A CA 1
ATOM 1613 C C . GLU A 1 215 ? 28.952 22.922 54.376 1.00 14.90 207 GLU A C 1
ATOM 1614 O O . GLU A 1 215 ? 29.006 22.076 55.271 1.00 15.39 207 GLU A O 1
ATOM 1620 N N . ILE A 1 216 ? 28.342 22.680 53.213 1.00 15.06 208 ILE A N 1
ATOM 1621 C CA . ILE A 1 216 ? 27.699 21.385 52.982 1.00 14.46 208 ILE A CA 1
ATOM 1622 C C . ILE A 1 216 ? 28.709 20.239 52.983 1.00 19.92 208 ILE A C 1
ATOM 1623 O O . ILE A 1 216 ? 28.468 19.235 53.673 1.00 12.65 208 ILE A O 1
ATOM 1628 N N . PRO A 1 217 ? 29.853 20.323 52.289 1.00 12.51 209 PRO A N 1
ATOM 1629 C CA . PRO A 1 217 ? 30.851 19.247 52.447 1.00 16.09 209 PRO A CA 1
ATOM 1630 C C . PRO A 1 217 ? 31.348 19.056 53.886 1.00 12.40 209 PRO A C 1
ATOM 1631 O O . PRO A 1 217 ? 31.608 17.917 54.293 1.00 13.47 209 PRO A O 1
ATOM 1635 N N . LEU A 1 218 ? 31.472 20.118 54.677 1.00 13.33 210 LEU A N 1
ATOM 1636 C CA . LEU A 1 218 ? 31.855 19.934 56.079 1.00 11.12 210 LEU A CA 1
ATOM 1637 C C . LEU A 1 218 ? 30.764 19.206 56.855 1.00 11.50 210 LEU A C 1
ATOM 1638 O O . LEU A 1 218 ? 31.056 18.318 57.671 1.00 13.36 210 LEU A O 1
ATOM 1643 N N . LEU A 1 219 ? 29.502 19.590 56.641 1.00 13.64 211 LEU A N 1
ATOM 1644 C CA . LEU A 1 219 ? 28.413 18.828 57.239 1.00 11.99 211 LEU A CA 1
ATOM 1645 C C . LEU A 1 219 ? 28.436 17.382 56.761 1.00 10.96 211 LEU A C 1
ATOM 1646 O O . LEU A 1 219 ? 28.107 16.469 57.527 1.00 12.77 211 LEU A O 1
ATOM 1651 N N . ALA A 1 220 ? 28.861 17.148 55.516 1.00 11.84 212 ALA A N 1
ATOM 1652 C CA . ALA A 1 220 ? 28.926 15.774 55.026 1.00 10.92 212 ALA A CA 1
ATOM 1653 C C . ALA A 1 220 ? 29.961 14.965 55.789 1.00 12.89 212 ALA A C 1
ATOM 1654 O O . ALA A 1 220 ? 29.729 13.790 56.098 1.00 14.63 212 ALA A O 1
ATOM 1656 N N . VAL A 1 221 ? 31.095 15.586 56.133 1.00 8.96 213 VAL A N 1
ATOM 1657 C CA . VAL A 1 221 ? 32.077 14.935 57.006 1.00 12.08 213 VAL A CA 1
ATOM 1658 C C . VAL A 1 221 ? 31.454 14.587 58.350 1.00 15.73 213 VAL A C 1
ATOM 1659 O O . VAL A 1 221 ? 31.623 13.471 58.852 1.00 11.28 213 VAL A O 1
ATOM 1663 N N . ALA A 1 222 ? 30.729 15.534 58.963 1.00 12.99 214 ALA A N 1
ATOM 1664 C CA . ALA A 1 222 ? 30.078 15.219 60.232 1.00 11.46 214 ALA A CA 1
ATOM 1665 C C . ALA A 1 222 ? 29.054 14.100 60.078 1.00 11.38 214 ALA A C 1
ATOM 1666 O O . ALA A 1 222 ? 28.823 13.332 61.021 1.00 17.45 214 ALA A O 1
ATOM 1668 N N . SER A 1 223 ? 28.445 13.973 58.906 1.00 12.79 215 SER A N 1
ATOM 1669 C CA A SER A 1 223 ? 27.466 12.920 58.691 0.68 13.00 215 SER A CA 1
ATOM 1670 C CA B SER A 1 223 ? 27.464 12.929 58.645 0.32 13.41 215 SER A CA 1
ATOM 1671 C C . SER A 1 223 ? 28.099 11.609 58.228 1.00 15.89 215 SER A C 1
ATOM 1672 O O . SER A 1 223 ? 27.369 10.678 57.874 1.00 20.46 215 SER A O 1
ATOM 1677 N N . GLY A 1 224 ? 29.425 11.514 58.218 1.00 15.51 216 GLY A N 1
ATOM 1678 C CA . GLY A 1 224 ? 30.097 10.242 57.969 1.00 12.77 216 GLY A CA 1
ATOM 1679 C C . GLY A 1 224 ? 30.942 10.148 56.712 1.00 16.79 216 GLY A C 1
ATOM 1680 O O . GLY A 1 224 ? 31.536 9.085 56.481 1.00 15.49 216 GLY A O 1
ATOM 1681 N N . ALA A 1 225 ? 31.037 11.181 55.874 1.00 11.56 217 ALA A N 1
ATOM 1682 C CA . ALA A 1 225 ? 31.811 11.066 54.635 1.00 9.41 217 ALA A CA 1
ATOM 1683 C C . ALA A 1 225 ? 33.285 10.797 54.917 1.00 15.70 217 ALA A C 1
ATOM 1684 O O . ALA A 1 225 ? 33.895 11.439 55.776 1.00 15.84 217 ALA A O 1
ATOM 1686 N N . GLU A 1 226 ? 33.861 9.849 54.177 1.00 11.34 218 GLU A N 1
ATOM 1687 C CA A GLU A 1 226 ? 35.273 9.513 54.318 0.48 11.78 218 GLU A CA 1
ATOM 1688 C CA B GLU A 1 226 ? 35.268 9.489 54.304 0.52 11.96 218 GLU A CA 1
ATOM 1689 C C . GLU A 1 226 ? 36.112 10.027 53.160 1.00 12.21 218 GLU A C 1
ATOM 1690 O O . GLU A 1 226 ? 37.348 9.929 53.206 1.00 11.08 218 GLU A O 1
ATOM 1701 N N . ILE A 1 227 ? 35.473 10.580 52.138 1.00 12.81 219 ILE A N 1
ATOM 1702 C CA . ILE A 1 227 ? 36.115 11.219 51.003 1.00 10.43 219 ILE A CA 1
ATOM 1703 C C . ILE A 1 227 ? 35.274 12.448 50.710 1.00 11.23 219 ILE A C 1
ATOM 1704 O O . ILE A 1 227 ? 34.045 12.389 50.814 1.00 13.18 219 ILE A O 1
ATOM 1709 N N . ILE A 1 228 ? 35.921 13.561 50.373 1.00 10.83 220 ILE A N 1
ATOM 1710 C CA . ILE A 1 228 ? 35.219 14.773 49.961 1.00 10.44 220 ILE A CA 1
ATOM 1711 C C . ILE A 1 228 ? 35.779 15.206 48.620 1.00 14.58 220 ILE A C 1
ATOM 1712 O O . ILE A 1 228 ? 37.004 15.332 48.466 1.00 14.21 220 ILE A O 1
ATOM 1717 N N . GLU A 1 229 ? 34.888 15.444 47.658 1.00 12.31 221 GLU A N 1
ATOM 1718 C CA . GLU A 1 229 ? 35.251 16.026 46.376 1.00 10.70 221 GLU A CA 1
ATOM 1719 C C . GLU A 1 229 ? 34.583 17.392 46.272 1.00 17.26 221 GLU A C 1
ATOM 1720 O O . GLU A 1 229 ? 33.394 17.527 46.575 1.00 15.96 221 GLU A O 1
ATOM 1726 N N . LYS A 1 230 ? 35.348 18.401 45.869 1.00 11.61 222 LYS A N 1
ATOM 1727 C CA . LYS A 1 230 ? 34.848 19.769 45.782 1.00 12.25 222 LYS A CA 1
ATOM 1728 C C . LYS A 1 230 ? 35.420 20.418 44.535 1.00 15.69 222 LYS A C 1
ATOM 1729 O O . LYS A 1 230 ? 36.631 20.351 44.310 1.00 12.88 222 LYS A O 1
ATOM 1735 N N . HIS A 1 231 ? 34.563 21.026 43.713 1.00 13.77 223 HIS A N 1
ATOM 1736 C CA . HIS A 1 231 ? 35.077 21.717 42.537 1.00 15.78 223 HIS A CA 1
ATOM 1737 C C . HIS A 1 231 ? 35.980 22.866 42.962 1.00 18.23 223 HIS A C 1
ATOM 1738 O O . HIS A 1 231 ? 35.807 23.465 44.028 1.00 19.00 223 HIS A O 1
ATOM 1745 N N . TYR A 1 232 ? 36.936 23.189 42.098 1.00 17.01 224 TYR A N 1
ATOM 1746 C CA . TYR A 1 232 ? 38.082 23.981 42.507 1.00 15.33 224 TYR A CA 1
ATOM 1747 C C . TYR A 1 232 ? 38.513 24.903 41.375 1.00 17.55 224 TYR A C 1
ATOM 1748 O O . TYR A 1 232 ? 38.498 24.520 40.200 1.00 16.85 224 TYR A O 1
ATOM 1757 N N . THR A 1 233 ? 38.854 26.137 41.740 1.00 17.09 225 THR A N 1
ATOM 1758 C CA . THR A 1 233 ? 39.336 27.150 40.811 1.00 18.05 225 THR A CA 1
ATOM 1759 C C . THR A 1 233 ? 40.411 27.953 41.525 1.00 19.76 225 THR A C 1
ATOM 1760 O O . THR A 1 233 ? 40.372 28.095 42.749 1.00 24.41 225 THR A O 1
ATOM 1764 N N . VAL A 1 234 ? 41.383 28.477 40.771 1.00 19.30 226 VAL A N 1
ATOM 1765 C CA . VAL A 1 234 ? 42.310 29.396 41.425 1.00 19.92 226 VAL A CA 1
ATOM 1766 C C . VAL A 1 234 ? 41.742 30.799 41.540 1.00 27.41 226 VAL A C 1
ATOM 1767 O O . VAL A 1 234 ? 42.270 31.600 42.320 1.00 24.94 226 VAL A O 1
ATOM 1771 N N . ASP A 1 235 ? 40.661 31.110 40.818 1.00 21.32 227 ASP A N 1
ATOM 1772 C CA . ASP A 1 235 ? 40.126 32.467 40.789 1.00 22.07 227 ASP A CA 1
ATOM 1773 C C . ASP A 1 235 ? 38.745 32.480 40.144 1.00 22.40 227 ASP A C 1
ATOM 1774 O O . ASP A 1 235 ? 38.627 32.303 38.928 1.00 22.47 227 ASP A O 1
ATOM 1779 N N . ARG A 1 236 ? 37.689 32.675 40.942 1.00 22.09 228 ARG A N 1
ATOM 1780 C CA . ARG A 1 236 ? 36.349 32.731 40.367 1.00 22.41 228 ARG A CA 1
ATOM 1781 C C . ARG A 1 236 ? 36.189 33.908 39.411 1.00 27.07 228 ARG A C 1
ATOM 1782 O O . ARG A 1 236 ? 35.375 33.840 38.484 1.00 24.48 228 ARG A O 1
ATOM 1790 N N . THR A 1 237 ? 36.953 34.988 39.606 1.00 24.73 229 THR A N 1
ATOM 1791 C CA . THR A 1 237 ? 36.782 36.159 38.749 1.00 26.18 229 THR A CA 1
ATOM 1792 C C . THR A 1 237 ? 37.142 35.879 37.298 1.00 26.32 229 THR A C 1
ATOM 1793 O O . THR A 1 237 ? 36.736 36.645 36.418 1.00 27.42 229 THR A O 1
ATOM 1797 N N . LEU A 1 238 ? 37.895 34.813 37.025 1.00 29.89 230 LEU A N 1
ATOM 1798 C CA . LEU A 1 238 ? 38.151 34.429 35.643 1.00 26.65 230 LEU A CA 1
ATOM 1799 C C . LEU A 1 238 ? 36.897 33.900 34.959 1.00 28.45 230 LEU A C 1
ATOM 1800 O O . LEU A 1 238 ? 36.865 33.824 33.729 1.00 28.70 230 LEU A O 1
ATOM 1805 N N . GLN A 1 239 ? 35.879 33.510 35.730 1.00 27.13 231 GLN A N 1
ATOM 1806 C CA . GLN A 1 239 ? 34.610 33.016 35.189 1.00 25.04 231 GLN A CA 1
ATOM 1807 C C . GLN A 1 239 ? 34.803 31.794 34.292 1.00 25.08 231 GLN A C 1
ATOM 1808 O O . GLN A 1 239 ? 34.136 31.648 33.267 1.00 30.39 231 GLN A O 1
ATOM 1814 N N . GLY A 1 240 ? 35.721 30.908 34.681 1.00 25.25 232 GLY A N 1
ATOM 1815 C CA . GLY A 1 240 ? 35.909 29.661 33.968 1.00 23.20 232 GLY A CA 1
ATOM 1816 C C . GLY A 1 240 ? 34.756 28.705 34.205 1.00 29.20 232 GLY A C 1
ATOM 1817 O O . GLY A 1 240 ? 33.867 28.949 35.018 1.00 24.84 232 GLY A O 1
ATOM 1818 N N . ILE A 1 241 ? 34.780 27.583 33.477 1.00 24.63 233 ILE A N 1
ATOM 1819 C CA . ILE A 1 241 ? 33.687 26.620 33.560 1.00 29.40 233 ILE A CA 1
ATOM 1820 C C . ILE A 1 241 ? 33.512 26.147 34.999 1.00 22.90 233 ILE A C 1
ATOM 1821 O O . ILE A 1 241 ? 34.488 25.816 35.688 1.00 20.48 233 ILE A O 1
ATOM 1826 N N . ASP A 1 242 ? 32.253 26.127 35.458 1.00 22.12 234 ASP A N 1
ATOM 1827 C CA . ASP A 1 242 ? 31.857 25.698 36.802 1.00 20.64 234 ASP A CA 1
ATOM 1828 C C . ASP A 1 242 ? 32.369 26.616 37.899 1.00 20.28 234 ASP A C 1
ATOM 1829 O O . ASP A 1 242 ? 32.484 26.182 39.055 1.00 20.41 234 ASP A O 1
ATOM 1834 N N . TRP A 1 243 ? 32.680 27.876 37.573 1.00 22.45 235 TRP A N 1
ATOM 1835 C CA . TRP A 1 243 ? 33.234 28.774 38.582 1.00 28.88 235 TRP A CA 1
ATOM 1836 C C . TRP A 1 243 ? 32.271 28.969 39.748 1.00 25.77 235 TRP A C 1
ATOM 1837 O O . TRP A 1 243 ? 32.706 29.128 40.894 1.00 21.58 235 TRP A O 1
ATOM 1848 N N . GLU A 1 244 ? 30.959 28.951 39.482 1.00 21.56 236 GLU A N 1
ATOM 1849 C CA . GLU A 1 244 ? 29.996 29.301 40.524 1.00 21.93 236 GLU A CA 1
ATOM 1850 C C . GLU A 1 244 ? 29.989 28.283 41.659 1.00 23.18 236 GLU A C 1
ATOM 1851 O O . GLU A 1 244 ? 29.724 28.644 42.812 1.00 24.10 236 GLU A O 1
ATOM 1853 N N . ILE A 1 245 ? 30.286 27.017 41.367 1.00 19.77 237 ILE A N 1
ATOM 1854 C CA . ILE A 1 245 ? 30.308 25.987 42.405 1.00 18.65 237 ILE A CA 1
ATOM 1855 C C . ILE A 1 245 ? 31.727 25.625 42.829 1.00 19.41 237 ILE A C 1
ATOM 1856 O O . ILE A 1 245 ? 31.922 24.615 43.516 1.00 16.56 237 ILE A O 1
ATOM 1861 N N . SER A 1 246 ? 32.719 26.427 42.461 1.00 18.07 238 SER A N 1
ATOM 1862 C CA . SER A 1 246 ? 34.111 26.082 42.715 1.00 17.00 238 SER A CA 1
ATOM 1863 C C . SER A 1 246 ? 34.680 26.869 43.890 1.00 24.38 238 SER A C 1
ATOM 1864 O O . SER A 1 246 ? 34.425 28.065 44.038 1.00 22.56 238 SER A O 1
ATOM 1867 N N . ALA A 1 247 ? 35.468 26.183 44.715 1.00 16.54 239 ALA A N 1
ATOM 1868 C CA . ALA A 1 247 ? 36.151 26.792 45.847 1.00 16.12 239 ALA A CA 1
ATOM 1869 C C . ALA A 1 247 ? 37.497 27.345 45.405 1.00 17.17 239 ALA A C 1
ATOM 1870 O O . ALA A 1 247 ? 38.208 26.716 44.621 1.00 16.69 239 ALA A O 1
ATOM 1872 N N . GLU A 1 248 ? 37.847 28.520 45.906 1.00 17.51 240 GLU A N 1
ATOM 1873 C CA . GLU A 1 248 ? 39.160 29.094 45.632 1.00 20.04 240 GLU A CA 1
ATOM 1874 C C . GLU A 1 248 ? 40.193 28.484 46.578 1.00 20.24 240 GLU A C 1
ATOM 1875 O O . GLU A 1 248 ? 39.841 27.785 47.525 1.00 16.47 240 GLU A O 1
ATOM 1881 N N . PRO A 1 249 ? 41.493 28.700 46.331 1.00 16.98 241 PRO A N 1
ATOM 1882 C CA . PRO A 1 249 ? 42.509 28.008 47.150 1.00 19.68 241 PRO A CA 1
ATOM 1883 C C . PRO A 1 249 ? 42.391 28.238 48.651 1.00 17.49 241 PRO A C 1
ATOM 1884 O O . PRO A 1 249 ? 42.557 27.283 49.420 1.00 17.11 241 PRO A O 1
ATOM 1888 N N . LYS A 1 250 ? 42.131 29.470 49.099 1.00 19.06 242 LYS A N 1
ATOM 1889 C CA . LYS A 1 250 ? 41.994 29.691 50.536 1.00 19.56 242 LYS A CA 1
ATOM 1890 C C . LYS A 1 250 ? 40.781 28.956 51.101 1.00 19.38 242 LYS A C 1
ATOM 1891 O O . LYS A 1 250 ? 40.817 28.486 52.247 1.00 17.48 242 LYS A O 1
ATOM 1893 N N . GLU A 1 251 ? 39.709 28.833 50.315 1.00 16.00 243 GLU A N 1
ATOM 1894 C CA . GLU A 1 251 ? 38.544 28.079 50.764 1.00 16.41 243 GLU A CA 1
ATOM 1895 C C . GLU A 1 251 ? 38.821 26.579 50.765 1.00 15.12 243 GLU A C 1
ATOM 1896 O O . GLU A 1 251 ? 38.379 25.860 51.670 1.00 15.41 243 GLU A O 1
ATOM 1902 N N . LEU A 1 252 ? 39.559 26.087 49.763 1.00 13.47 244 LEU A N 1
ATOM 1903 C CA . LEU A 1 252 ? 39.996 24.693 49.782 1.00 15.16 244 LEU A CA 1
ATOM 1904 C C . LEU A 1 252 ? 40.851 24.403 51.012 1.00 15.98 244 LEU A C 1
ATOM 1905 O O . LEU A 1 252 ? 40.718 23.343 51.637 1.00 14.08 244 LEU A O 1
ATOM 1910 N N . ALA A 1 253 ? 41.758 25.319 51.353 1.00 15.82 245 ALA A N 1
ATOM 1911 C CA . ALA A 1 253 ? 42.598 25.116 52.529 1.00 14.82 245 ALA A CA 1
ATOM 1912 C C . ALA A 1 253 ? 41.754 25.076 53.795 1.00 13.58 245 ALA A C 1
ATOM 1913 O O . ALA A 1 253 ? 42.027 24.291 54.710 1.00 16.77 245 ALA A O 1
ATOM 1915 N N . LYS A 1 254 ? 40.729 25.926 53.869 1.00 14.85 246 LYS A N 1
ATOM 1916 C CA . LYS A 1 254 ? 39.822 25.886 55.013 1.00 13.29 246 LYS A CA 1
ATOM 1917 C C . LYS A 1 254 ? 39.021 24.591 55.042 1.00 16.47 246 LYS A C 1
ATOM 1918 O O . LYS A 1 254 ? 38.767 24.041 56.122 1.00 15.26 246 LYS A O 1
ATOM 1924 N N . LEU A 1 255 ? 38.611 24.087 53.869 1.00 12.57 247 LEU A N 1
ATOM 1925 C CA . LEU A 1 255 ? 37.939 22.790 53.816 1.00 12.06 247 LEU A CA 1
ATOM 1926 C C . LEU A 1 255 ? 38.821 21.708 54.409 1.00 12.74 247 LEU A C 1
ATOM 1927 O O . LEU A 1 255 ? 38.353 20.868 55.185 1.00 12.38 247 LEU A O 1
ATOM 1932 N N . VAL A 1 256 ? 40.108 21.723 54.070 1.00 10.78 248 VAL A N 1
ATOM 1933 C CA . VAL A 1 256 ? 41.027 20.714 54.590 1.00 13.88 248 VAL A CA 1
ATOM 1934 C C . VAL A 1 256 ? 41.142 20.822 56.107 1.00 12.16 248 VAL A C 1
ATOM 1935 O O . VAL A 1 256 ? 41.046 19.818 56.825 1.00 13.43 248 VAL A O 1
ATOM 1939 N N . THR A 1 257 ? 41.386 22.033 56.625 1.00 10.76 249 THR A N 1
ATOM 1940 C CA . THR A 1 257 ? 41.648 22.130 58.063 1.00 16.64 249 THR A CA 1
ATOM 1941 C C . THR A 1 257 ? 40.369 21.952 58.866 1.00 15.00 249 THR A C 1
ATOM 1942 O O . THR A 1 257 ? 40.401 21.413 59.983 1.00 12.51 249 THR A O 1
ATOM 1946 N N . GLU A 1 258 ? 39.237 22.389 58.321 1.00 13.16 250 GLU A N 1
ATOM 1947 C CA . GLU A 1 258 ? 37.984 22.192 59.038 1.00 15.70 250 GLU A CA 1
ATOM 1948 C C . GLU A 1 258 ? 37.556 20.732 59.003 1.00 11.02 250 GLU A C 1
ATOM 1949 O O . GLU A 1 258 ? 36.983 20.235 59.976 1.00 13.79 250 GLU A O 1
ATOM 1955 N N . THR A 1 259 ? 37.852 20.018 57.913 1.00 12.55 251 THR A N 1
ATOM 1956 C CA . THR A 1 259 ? 37.584 18.584 57.891 1.00 10.41 251 THR A CA 1
ATOM 1957 C C . THR A 1 259 ? 38.369 17.867 58.978 1.00 15.60 251 THR A C 1
ATOM 1958 O O . THR A 1 259 ? 37.825 17.003 59.682 1.00 13.92 251 THR A O 1
ATOM 1962 N N . GLU A 1 260 ? 39.648 18.220 59.136 1.00 13.13 252 GLU A N 1
ATOM 1963 C CA . GLU A 1 260 ? 40.457 17.602 60.177 1.00 14.08 252 GLU A CA 1
ATOM 1964 C C . GLU A 1 260 ? 39.883 17.916 61.551 1.00 15.95 252 GLU A C 1
ATOM 1965 O O . GLU A 1 260 ? 39.826 17.046 62.428 1.00 15.69 252 GLU A O 1
ATOM 1971 N N . ARG A 1 261 ? 39.420 19.151 61.743 1.00 12.15 253 ARG A N 1
ATOM 1972 C CA . ARG A 1 261 ? 38.872 19.533 63.036 1.00 11.78 253 ARG A CA 1
ATOM 1973 C C . ARG A 1 261 ? 37.588 18.773 63.332 1.00 13.44 253 ARG A C 1
ATOM 1974 O O . ARG A 1 261 ? 37.395 18.294 64.455 1.00 14.97 253 ARG A O 1
ATOM 1982 N N . ILE A 1 262 ? 36.696 18.643 62.339 1.00 10.60 254 ILE A N 1
ATOM 1983 C CA . ILE A 1 262 ? 35.459 17.892 62.558 1.00 11.67 254 ILE A CA 1
ATOM 1984 C C . ILE A 1 262 ? 35.765 16.416 62.801 1.00 13.45 254 ILE A C 1
ATOM 1985 O O . ILE A 1 262 ? 35.126 15.770 63.638 1.00 16.29 254 ILE A O 1
ATOM 1990 N N . ARG A 1 263 ? 36.758 15.864 62.104 1.00 12.92 255 ARG A N 1
ATOM 1991 C CA . ARG A 1 263 ? 37.124 14.472 62.367 1.00 17.81 255 ARG A CA 1
ATOM 1992 C C . ARG A 1 263 ? 37.562 14.285 63.809 1.00 17.61 255 ARG A C 1
ATOM 1993 O O . ARG A 1 263 ? 37.229 13.273 64.438 1.00 16.63 255 ARG A O 1
ATOM 2001 N N . LYS A 1 264 ? 38.302 15.252 64.355 1.00 12.14 256 LYS A N 1
ATOM 2002 C CA . LYS A 1 264 ? 38.696 15.151 65.753 1.00 12.06 256 LYS A CA 1
ATOM 2003 C C . LYS A 1 264 ? 37.469 15.154 66.651 1.00 11.42 256 LYS A C 1
ATOM 2004 O O . LYS A 1 264 ? 37.412 14.407 67.628 1.00 14.43 256 LYS A O 1
ATOM 2006 N N . ILE A 1 265 ? 36.471 15.972 66.308 1.00 11.92 257 ILE A N 1
ATOM 2007 C CA . ILE A 1 265 ? 35.247 16.063 67.096 1.00 12.89 257 ILE A CA 1
ATOM 2008 C C . ILE A 1 265 ? 34.454 14.764 67.004 1.00 11.88 257 ILE A C 1
ATOM 2009 O O . ILE A 1 265 ? 33.845 14.321 67.987 1.00 10.88 257 ILE A O 1
ATOM 2014 N N . LEU A 1 266 ? 34.428 14.139 65.819 1.00 10.30 258 LEU A N 1
ATOM 2015 C CA . LEU A 1 266 ? 33.761 12.846 65.691 1.00 12.75 258 LEU A CA 1
ATOM 2016 C C . LEU A 1 266 ? 34.427 11.790 66.558 1.00 10.96 258 LEU A C 1
ATOM 2017 O O . LEU A 1 266 ? 33.743 10.936 67.139 1.00 14.39 258 LEU A O 1
ATOM 2022 N N . GLY A 1 267 ? 35.753 11.805 66.628 1.00 13.49 259 GLY A N 1
ATOM 2023 C CA . GLY A 1 267 ? 36.422 10.945 67.586 1.00 14.88 259 GLY A CA 1
ATOM 2024 C C . GLY A 1 267 ? 36.462 9.482 67.161 1.00 18.89 259 GLY A C 1
ATOM 2025 O O . GLY A 1 267 ? 36.292 9.125 65.991 1.00 18.27 259 GLY A O 1
ATOM 2026 N N . HIS A 1 268 ? 36.675 8.623 68.157 1.00 16.33 260 HIS A N 1
ATOM 2027 C CA . HIS A 1 268 ? 36.927 7.213 67.897 1.00 23.36 260 HIS A CA 1
ATOM 2028 C C . HIS A 1 268 ? 35.661 6.375 67.807 1.00 25.89 260 HIS A C 1
ATOM 2029 O O . HIS A 1 268 ? 35.730 5.243 67.323 1.00 26.28 260 HIS A O 1
ATOM 2036 N N . GLY A 1 269 ? 34.520 6.891 68.264 1.00 12.90 261 GLY A N 1
ATOM 2037 C CA . GLY A 1 269 ? 33.234 6.220 68.093 1.00 13.17 261 GLY A CA 1
ATOM 2038 C C . GLY A 1 269 ? 32.985 5.066 69.036 1.00 22.00 261 GLY A C 1
ATOM 2039 O O . GLY A 1 269 ? 31.915 4.445 68.967 1.00 17.02 261 GLY A O 1
ATOM 2040 N N . LYS A 1 270 ? 33.935 4.748 69.906 1.00 20.67 262 LYS A N 1
ATOM 2041 C CA . LYS A 1 270 ? 33.761 3.639 70.828 1.00 16.62 262 LYS A CA 1
ATOM 2042 C C . LYS A 1 270 ? 32.983 4.082 72.063 1.00 19.19 262 LYS A C 1
ATOM 2043 O O . LYS A 1 270 ? 33.015 5.248 72.465 1.00 17.88 262 LYS A O 1
ATOM 2049 N N . LEU A 1 271 ? 32.253 3.135 72.651 1.00 15.98 263 LEU A N 1
ATOM 2050 C CA . LEU A 1 271 ? 31.443 3.394 73.840 1.00 16.46 263 LEU A CA 1
ATOM 2051 C C . LEU A 1 271 ? 32.337 3.182 75.063 1.00 22.26 263 LEU A C 1
ATOM 2052 O O . LEU A 1 271 ? 32.340 2.137 75.713 1.00 22.13 263 LEU A O 1
ATOM 2057 N N . GLU A 1 272 ? 33.138 4.199 75.356 1.00 18.03 264 GLU A N 1
ATOM 2058 C CA . GLU A 1 272 ? 34.067 4.151 76.473 1.00 17.48 264 GLU A CA 1
ATOM 2059 C C . GLU A 1 272 ? 34.234 5.576 76.965 1.00 18.28 264 GLU A C 1
ATOM 2060 O O . GLU A 1 272 ? 34.091 6.512 76.173 1.00 15.05 264 GLU A O 1
ATOM 2066 N N . PRO A 1 273 ? 34.529 5.778 78.247 1.00 18.34 265 PRO A N 1
ATOM 2067 C CA . PRO A 1 273 ? 34.685 7.144 78.756 1.00 20.34 265 PRO A CA 1
ATOM 2068 C C . PRO A 1 273 ? 35.956 7.805 78.243 1.00 14.38 265 PRO A C 1
ATOM 2069 O O . PRO A 1 273 ? 36.955 7.146 77.937 1.00 15.13 265 PRO A O 1
ATOM 2073 N N . GLN A 1 274 ? 35.903 9.132 78.142 1.00 16.83 266 GLN A N 1
ATOM 2074 C CA . GLN A 1 274 ? 37.108 9.917 77.896 1.00 14.67 266 GLN A CA 1
ATOM 2075 C C . GLN A 1 274 ? 37.839 10.157 79.210 1.00 13.16 266 GLN A C 1
ATOM 2076 O O . GLN A 1 274 ? 37.230 10.192 80.283 1.00 15.30 266 GLN A O 1
ATOM 2082 N N . ALA A 1 275 ? 39.162 10.326 79.125 1.00 14.51 267 ALA A N 1
ATOM 2083 C CA . ALA A 1 275 ? 39.919 10.581 80.346 1.00 15.65 267 ALA A CA 1
ATOM 2084 C C . ALA A 1 275 ? 39.499 11.886 81.017 1.00 20.78 267 ALA A C 1
ATOM 2085 O O . ALA A 1 275 ? 39.653 12.021 82.235 1.00 16.77 267 ALA A O 1
ATOM 2087 N N . SER A 1 276 ? 38.928 12.832 80.264 1.00 18.71 268 SER A N 1
ATOM 2088 C CA . SER A 1 276 ? 38.421 14.062 80.868 1.00 14.91 268 SER A CA 1
ATOM 2089 C C . SER A 1 276 ? 37.201 13.828 81.752 1.00 14.96 268 SER A C 1
ATOM 2090 O O . SER A 1 276 ? 36.781 14.753 82.461 1.00 17.75 268 SER A O 1
ATOM 2093 N N . GLU A 1 277 ? 36.630 12.629 81.732 1.00 12.92 269 GLU A N 1
ATOM 2094 C CA . GLU A 1 277 ? 35.489 12.306 82.573 1.00 14.42 269 GLU A CA 1
ATOM 2095 C C . GLU A 1 277 ? 35.877 11.653 83.895 1.00 12.83 269 GLU A C 1
ATOM 2096 O O . GLU A 1 277 ? 34.983 11.253 84.650 1.00 16.89 269 GLU A O 1
ATOM 2102 N N . GLN A 1 278 ? 37.170 11.507 84.198 1.00 13.98 270 GLN A N 1
ATOM 2103 C CA . GLN A 1 278 ? 37.510 10.642 85.327 1.00 14.74 270 GLN A CA 1
ATOM 2104 C C . GLN A 1 278 ? 37.030 11.212 86.661 1.00 18.87 270 GLN A C 1
ATOM 2105 O O . GLN A 1 278 ? 36.694 10.443 87.570 1.00 17.96 270 GLN A O 1
ATOM 2111 N N . GLU A 1 279 ? 36.960 12.539 86.805 1.00 19.53 271 GLU A N 1
ATOM 2112 C CA . GLU A 1 279 ? 36.457 13.087 88.065 1.00 16.99 271 GLU A CA 1
ATOM 2113 C C . GLU A 1 279 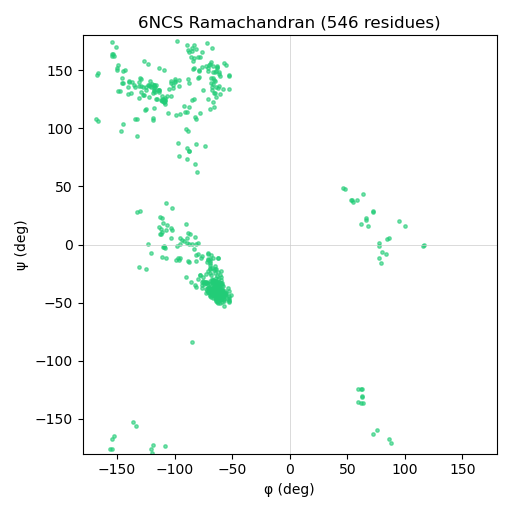? 34.987 12.737 88.273 1.00 16.96 271 GLU A C 1
ATOM 2114 O O . GLU A 1 279 ? 34.570 12.398 89.388 1.00 18.31 271 GLU A O 1
ATOM 2116 N N . GLU A 1 280 ? 34.182 12.826 87.216 1.00 13.79 272 GLU A N 1
ATOM 2117 C CA . GLU A 1 280 ? 32.786 12.440 87.351 1.00 15.21 272 GLU A CA 1
ATOM 2118 C C . GLU A 1 280 ? 32.644 10.933 87.537 1.00 19.16 272 GLU A C 1
ATOM 2119 O O . GLU A 1 280 ? 31.744 10.488 88.257 1.00 17.46 272 GLU A O 1
ATOM 2125 N N . ILE A 1 281 ? 33.530 10.135 86.930 1.00 14.24 273 ILE A N 1
ATOM 2126 C CA . ILE A 1 281 ? 33.512 8.693 87.188 1.00 16.83 273 ILE A CA 1
ATOM 2127 C C . ILE A 1 281 ? 33.790 8.409 88.656 1.00 18.27 273 ILE A C 1
ATOM 2128 O O . ILE A 1 281 ? 33.135 7.561 89.279 1.00 17.36 273 ILE A O 1
ATOM 2133 N N . GLU A 1 282 ? 34.778 9.098 89.227 1.00 15.69 274 GLU A N 1
ATOM 2134 C CA . GLU A 1 282 ? 35.109 8.877 90.636 1.00 16.13 274 GLU A CA 1
ATOM 2135 C C . GLU A 1 282 ? 33.934 9.230 91.538 1.00 17.59 274 GLU A C 1
ATOM 2136 O O . GLU A 1 282 ? 33.626 8.496 92.485 1.00 18.26 274 GLU A O 1
ATOM 2142 N N . TYR A 1 283 ? 33.267 10.353 91.257 1.00 16.22 275 TYR A N 1
ATOM 2143 C CA . TYR A 1 283 ? 32.080 10.741 92.019 1.00 17.67 275 TYR A CA 1
ATOM 2144 C C . TYR A 1 283 ? 30.962 9.714 91.876 1.00 20.89 275 TYR A C 1
ATOM 2145 O O . TYR A 1 283 ? 30.358 9.287 92.871 1.00 24.29 275 TYR A O 1
ATOM 2154 N N . ARG A 1 284 ? 30.667 9.312 90.641 1.00 15.48 276 ARG A N 1
ATOM 2155 C CA . ARG A 1 284 ? 29.668 8.276 90.393 1.00 16.53 276 ARG A CA 1
ATOM 2156 C C . ARG A 1 284 ? 29.941 7.025 91.210 1.00 19.11 276 ARG A C 1
ATOM 2157 O O . ARG A 1 284 ? 29.044 6.484 91.866 1.00 17.42 276 ARG A O 1
ATOM 2165 N N . ASN A 1 285 ? 31.181 6.538 91.164 1.00 16.01 277 ASN A N 1
ATOM 2166 C CA . ASN A 1 285 ? 31.497 5.277 91.817 1.00 18.92 277 ASN A CA 1
ATOM 2167 C C . ASN A 1 285 ? 31.443 5.397 93.330 1.00 21.98 277 ASN A C 1
ATOM 2168 O O . ASN A 1 285 ? 31.099 4.429 94.009 1.00 22.07 277 ASN A O 1
ATOM 2173 N N . SER A 1 286 ? 31.760 6.571 93.871 1.00 20.59 278 SER A N 1
ATOM 2174 C CA A SER A 1 286 ? 31.787 6.737 95.320 0.41 22.64 278 SER A CA 1
ATOM 2175 C CA B SER A 1 286 ? 31.786 6.733 95.319 0.34 22.62 278 SER A CA 1
ATOM 2176 C CA C SER A 1 286 ? 31.783 6.728 95.320 0.25 22.60 278 SER A CA 1
ATOM 2177 C C . SER A 1 286 ? 30.392 6.908 95.915 1.00 24.68 278 SER A C 1
ATOM 2178 O O . SER A 1 286 ? 30.146 6.463 97.041 1.00 25.05 278 SER A O 1
ATOM 2185 N N . LEU A 1 287 ? 29.466 7.546 95.196 1.00 19.93 279 LEU A N 1
ATOM 2186 C CA . LEU A 1 287 ? 28.173 7.878 95.798 1.00 20.49 279 LEU A CA 1
ATOM 2187 C C . LEU A 1 287 ? 26.935 7.386 95.061 1.00 26.29 279 LEU A C 1
ATOM 2188 O O . LEU A 1 287 ? 25.871 7.309 95.691 1.00 22.43 279 LEU A O 1
ATOM 2193 N N . ARG A 1 288 ? 27.010 7.085 93.768 1.00 18.22 280 ARG A N 1
ATOM 2194 C CA . ARG A 1 288 ? 25.810 6.876 92.965 1.00 18.12 280 ARG A CA 1
ATOM 2195 C C . ARG A 1 288 ? 25.608 5.427 92.530 1.00 18.99 280 ARG A C 1
ATOM 2196 O O . ARG A 1 288 ? 24.736 5.159 91.699 1.00 22.93 280 ARG A O 1
ATOM 2204 N N . ARG A 1 289 ? 26.376 4.483 93.071 1.00 22.36 281 ARG A N 1
ATOM 2205 C CA . ARG A 1 289 ? 26.192 3.059 92.776 1.00 31.20 281 ARG A CA 1
ATOM 2206 C C . ARG A 1 289 ? 25.355 2.474 93.907 1.00 39.46 281 ARG A C 1
ATOM 2207 O O . ARG A 1 289 ? 25.880 1.953 94.890 1.00 35.57 281 ARG A O 1
ATOM 2215 N N . LYS A 1 290 ? 24.040 2.558 93.765 1.00 39.56 282 LYS A N 1
ATOM 2216 C CA A LYS A 1 290 ? 23.158 2.077 94.819 0.52 40.58 282 LYS A CA 1
ATOM 2217 C CA B LYS A 1 290 ? 23.124 2.200 94.839 0.48 40.72 282 LYS A CA 1
ATOM 2218 C C . LYS A 1 290 ? 21.758 1.783 94.300 1.00 41.41 282 LYS A C 1
ATOM 2219 O O . LYS A 1 290 ? 21.513 1.776 93.093 1.00 34.89 282 LYS A O 1
ATOM 2232 N N . HIS B 1 6 ? 15.733 7.334 55.108 1.00 64.91 -2 HIS B N 1
ATOM 2233 C CA . HIS B 1 6 ? 16.957 6.791 55.685 1.00 66.45 -2 HIS B CA 1
ATOM 2234 C C . HIS B 1 6 ? 16.971 5.287 55.454 1.00 64.21 -2 HIS B C 1
ATOM 2235 O O . HIS B 1 6 ? 16.051 4.740 54.848 1.00 69.96 -2 HIS B O 1
ATOM 2242 N N . HIS B 1 7 ? 18.030 4.623 55.907 1.00 63.72 -1 HIS B N 1
ATOM 2243 C CA . HIS B 1 7 ? 17.979 3.177 56.072 1.00 65.28 -1 HIS B CA 1
ATOM 2244 C C . HIS B 1 7 ? 17.373 2.901 57.442 1.00 67.81 -1 HIS B C 1
ATOM 2245 O O . HIS B 1 7 ? 16.162 2.690 57.565 1.00 65.94 -1 HIS B O 1
ATOM 2247 N N . HIS B 1 8 ? 18.205 2.939 58.478 1.00 66.71 0 HIS B N 1
ATOM 2248 C CA . HIS B 1 8 ? 17.712 2.765 59.835 1.00 61.54 0 HIS B CA 1
ATOM 2249 C C . HIS B 1 8 ? 16.864 3.959 60.255 1.00 54.41 0 HIS B C 1
ATOM 2250 O O . HIS B 1 8 ? 17.187 5.112 59.954 1.00 58.25 0 HIS B O 1
ATOM 2252 N N . MET B 1 9 ? 15.763 3.671 60.940 1.00 42.49 1 MET B N 1
ATOM 2253 C CA . MET B 1 9 ? 14.973 4.669 61.642 1.00 36.27 1 MET B CA 1
ATOM 2254 C C . MET B 1 9 ? 14.792 4.188 63.073 1.00 32.68 1 MET B C 1
ATOM 2255 O O . MET B 1 9 ? 14.533 3.003 63.306 1.00 31.61 1 MET B O 1
ATOM 2257 N N . SER B 1 10 ? 14.969 5.087 64.035 1.00 31.30 2 SER B N 1
ATOM 2258 C CA . SER B 1 10 ? 14.648 4.729 65.407 1.00 26.14 2 SER B CA 1
ATOM 2259 C C . SER B 1 10 ? 13.141 4.569 65.558 1.00 36.82 2 SER B C 1
ATOM 2260 O O . SER B 1 10 ? 12.357 5.146 64.800 1.00 27.64 2 SER B O 1
ATOM 2263 N N . GLN B 1 11 ? 12.738 3.779 66.549 1.00 27.74 3 GLN B N 1
ATOM 2264 C CA . GLN B 1 11 ? 11.320 3.584 66.835 1.00 30.03 3 GLN B CA 1
ATOM 2265 C C . GLN B 1 11 ? 10.816 4.808 67.586 1.00 32.13 3 GLN B C 1
ATOM 2266 O O . GLN B 1 11 ? 11.233 5.064 68.718 1.00 28.48 3 GLN B O 1
ATOM 2272 N N . GLU B 1 12 ? 9.928 5.569 66.954 1.00 30.53 4 GLU B N 1
ATOM 2273 C CA . GLU B 1 12 ? 9.502 6.842 67.517 1.00 33.47 4 GLU B CA 1
ATOM 2274 C C . GLU B 1 12 ? 8.782 6.643 68.846 1.00 33.04 4 GLU B C 1
ATOM 2275 O O . GLU B 1 12 ? 8.195 5.590 69.114 1.00 32.04 4 GLU B O 1
ATOM 2281 N N . ILE B 1 13 ? 8.838 7.678 69.681 1.00 28.50 5 ILE B N 1
ATOM 2282 C CA . ILE B 1 13 ? 8.143 7.720 70.962 1.00 28.93 5 ILE B CA 1
ATOM 2283 C C . ILE B 1 13 ? 7.160 8.879 70.922 1.00 29.23 5 ILE B C 1
ATOM 2284 O O . ILE B 1 13 ? 7.537 10.003 70.578 1.00 28.18 5 ILE B O 1
ATOM 2289 N N . THR B 1 14 ? 5.907 8.614 71.288 1.00 35.62 6 THR B N 1
ATOM 2290 C CA . THR B 1 14 ? 4.856 9.616 71.193 1.00 35.61 6 THR B CA 1
ATOM 2291 C C . THR B 1 14 ? 4.290 9.936 72.571 1.00 46.82 6 THR B C 1
ATOM 2292 O O . THR B 1 14 ? 4.059 9.038 73.388 1.00 56.60 6 THR B O 1
ATOM 2296 N N . LEU B 1 15 ? 4.070 11.227 72.815 1.00 52.02 7 LEU B N 1
ATOM 2297 C CA . LEU B 1 15 ? 3.402 11.713 74.023 1.00 55.18 7 LEU B CA 1
ATOM 2298 C C . LEU B 1 15 ? 2.581 12.930 73.612 1.00 46.66 7 LEU B C 1
ATOM 2299 O O . LEU B 1 15 ? 3.134 14.016 73.414 1.00 48.46 7 LEU B O 1
ATOM 2301 N N . GLY B 1 16 ? 1.270 12.750 73.491 1.00 55.93 8 GLY B N 1
ATOM 2302 C CA . GLY B 1 16 ? 0.456 13.841 72.992 1.00 55.54 8 GLY B CA 1
ATOM 2303 C C . GLY B 1 16 ? 0.844 14.174 71.568 1.00 52.53 8 GLY B C 1
ATOM 2304 O O . GLY B 1 16 ? 1.067 13.289 70.738 1.00 49.65 8 GLY B O 1
ATOM 2305 N N . ASN B 1 17 ? 0.949 15.470 71.279 1.00 55.70 9 ASN B N 1
ATOM 2306 C CA . ASN B 1 17 ? 1.244 15.915 69.923 1.00 64.35 9 ASN B CA 1
ATOM 2307 C C . ASN B 1 17 ? 2.735 15.929 69.614 1.00 75.75 9 ASN B C 1
ATOM 2308 O O . ASN B 1 17 ? 3.111 16.289 68.492 1.00 83.22 9 ASN B O 1
ATOM 2310 N N . ILE B 1 18 ? 3.584 15.541 70.565 1.00 69.58 10 ILE B N 1
ATOM 2311 C CA . ILE B 1 18 ? 5.032 15.536 70.387 1.00 66.48 10 ILE B CA 1
ATOM 2312 C C . ILE B 1 18 ? 5.500 14.104 70.158 1.00 60.91 10 ILE B C 1
ATOM 2313 O O . ILE B 1 18 ? 5.184 13.202 70.947 1.00 48.29 10 ILE B O 1
ATOM 2315 N N . LYS B 1 19 ? 6.257 13.894 69.083 1.00 53.87 11 LYS B N 1
ATOM 2316 C CA . LYS B 1 19 ? 6.867 12.606 68.787 1.00 31.14 11 LYS B CA 1
ATOM 2317 C C . LYS B 1 19 ? 8.379 12.765 68.697 1.00 32.95 11 LYS B C 1
ATOM 2318 O O . LYS B 1 19 ? 8.875 13.724 68.098 1.00 31.07 11 LYS B O 1
ATOM 2320 N N . ILE B 1 20 ? 9.106 11.824 69.294 1.00 28.10 12 ILE B N 1
ATOM 2321 C CA . ILE B 1 20 ? 10.565 11.864 69.364 1.00 24.26 12 ILE B CA 1
ATOM 2322 C C . ILE B 1 20 ? 11.119 10.656 68.620 1.00 24.58 12 ILE B C 1
ATOM 2323 O O . ILE B 1 20 ? 10.633 9.534 68.799 1.00 25.97 12 ILE B O 1
ATOM 2328 N N . GLY B 1 21 ? 12.140 10.878 67.800 1.00 23.66 13 GLY B N 1
ATOM 2329 C CA . GLY B 1 21 ? 12.706 9.789 67.034 1.00 23.91 13 GLY B CA 1
ATOM 2330 C C . GLY B 1 21 ? 11.990 9.607 65.711 1.00 25.09 13 GLY B C 1
ATOM 2331 O O . GLY B 1 21 ? 11.153 10.414 65.299 1.00 29.70 13 GLY B O 1
ATOM 2332 N N . GLY B 1 22 ? 12.320 8.512 65.034 1.00 29.87 14 GLY B N 1
ATOM 2333 C CA . GLY B 1 22 ? 11.743 8.299 63.710 1.00 32.84 14 GLY B CA 1
ATOM 2334 C C . GLY B 1 22 ? 12.169 9.412 62.771 1.00 37.10 14 GLY B C 1
ATOM 2335 O O . GLY B 1 22 ? 13.329 9.837 62.764 1.00 32.69 14 GLY B O 1
ATOM 2336 N N . ASN B 1 23 ? 11.227 9.918 61.976 1.00 32.62 15 ASN B N 1
ATOM 2337 C CA . ASN B 1 23 ? 11.510 11.082 61.140 1.00 40.97 15 ASN B CA 1
ATOM 2338 C C . ASN B 1 23 ? 10.813 12.330 61.673 1.00 39.15 15 ASN B C 1
ATOM 2339 O O . ASN B 1 23 ? 10.391 13.203 60.917 1.00 40.79 15 ASN B O 1
ATOM 2344 N N . ASN B 1 24 ? 10.722 12.440 62.991 1.00 34.94 16 ASN B N 1
ATOM 2345 C CA . ASN B 1 24 ? 10.208 13.643 63.613 1.00 30.82 16 ASN B CA 1
ATOM 2346 C C . ASN B 1 24 ? 11.316 14.683 63.740 1.00 28.24 16 ASN B C 1
ATOM 2347 O O . ASN B 1 24 ? 12.497 14.348 63.655 1.00 29.51 16 ASN B O 1
ATOM 2352 N N . PRO B 1 25 ? 10.960 15.959 63.914 1.00 26.29 17 PRO B N 1
ATOM 2353 C CA . PRO B 1 25 ? 11.985 16.978 64.146 1.00 22.14 17 PRO B CA 1
ATOM 2354 C C . PRO B 1 25 ? 12.826 16.632 65.365 1.00 21.02 17 PRO B C 1
ATOM 2355 O O . PRO B 1 25 ? 12.402 15.895 66.254 1.00 21.42 17 PRO B O 1
ATOM 2359 N N . VAL B 1 26 ? 14.043 17.175 65.393 1.00 20.46 18 VAL B N 1
ATOM 2360 C CA . VAL B 1 26 ? 14.893 17.009 66.562 1.00 18.58 18 VAL B CA 1
ATOM 2361 C C . VAL B 1 26 ? 14.208 17.642 67.759 1.00 18.56 18 VAL B C 1
ATOM 2362 O O . VAL B 1 26 ? 13.649 18.741 67.670 1.00 23.48 18 VAL B O 1
ATOM 2366 N N . PHE B 1 27 ? 14.234 16.942 68.887 1.00 18.49 19 PHE B N 1
ATOM 2367 C CA . PHE B 1 27 ? 13.623 17.416 70.124 1.00 18.48 19 PHE B CA 1
ATOM 2368 C C . PHE B 1 27 ? 14.683 18.169 70.919 1.00 17.10 19 PHE B C 1
ATOM 2369 O O . PHE B 1 27 ? 15.718 17.589 71.260 1.00 17.23 19 PHE B O 1
ATOM 2377 N N . ILE B 1 28 ? 14.451 19.456 71.189 1.00 16.66 20 ILE B N 1
ATOM 2378 C CA . ILE B 1 28 ? 15.460 20.338 71.783 1.00 15.36 20 ILE B CA 1
ATOM 2379 C C . ILE B 1 28 ? 15.069 20.664 73.218 1.00 15.20 20 ILE B C 1
ATOM 2380 O O . ILE B 1 28 ? 13.992 21.216 73.467 1.00 15.79 20 ILE B O 1
ATOM 2385 N N . ILE B 1 29 ? 15.969 20.348 74.149 1.00 14.43 21 ILE B N 1
ATOM 2386 C CA . ILE B 1 29 ? 15.765 20.531 75.583 1.00 14.24 21 ILE B CA 1
ATOM 2387 C C . ILE B 1 29 ? 16.698 21.631 76.070 1.00 13.06 21 ILE B C 1
ATOM 2388 O O . ILE B 1 29 ? 17.925 21.539 75.904 1.00 14.41 21 ILE B O 1
ATOM 2393 N N . ALA B 1 30 ? 16.124 22.650 76.702 1.00 12.98 22 ALA B N 1
ATOM 2394 C CA . ALA B 1 30 ? 16.889 23.668 77.414 1.00 11.97 22 ALA B CA 1
ATOM 2395 C C . ALA B 1 30 ? 17.036 23.208 78.858 1.00 13.28 22 ALA B C 1
ATOM 2396 O O . ALA B 1 30 ? 16.047 23.096 79.584 1.00 14.56 22 ALA B O 1
ATOM 2398 N N . GLU B 1 31 ? 18.267 22.919 79.270 1.00 13.50 23 GLU B N 1
ATOM 2399 C CA . GLU B 1 31 ? 18.544 22.429 80.617 1.00 14.28 23 GLU B CA 1
ATOM 2400 C C . GLU B 1 31 ? 18.806 23.648 81.495 1.00 16.36 23 GLU B C 1
ATOM 2401 O O . GLU B 1 31 ? 19.894 24.226 81.468 1.00 14.55 23 GLU B O 1
ATOM 2407 N N . ALA B 1 32 ? 17.785 24.070 82.246 1.00 17.41 24 ALA B N 1
ATOM 2408 C CA . ALA B 1 32 ? 17.976 25.174 83.182 1.00 16.58 24 ALA B CA 1
ATOM 2409 C C . ALA B 1 32 ? 18.907 24.769 84.313 1.00 21.08 24 ALA B C 1
ATOM 2410 O O . ALA B 1 32 ? 19.625 25.616 84.859 1.00 20.65 24 ALA B O 1
ATOM 2412 N N . GLY B 1 33 ? 18.914 23.486 84.661 1.00 20.96 25 GLY B N 1
ATOM 2413 C CA . GLY B 1 33 ? 19.883 22.974 85.613 1.00 22.78 25 GLY B CA 1
ATOM 2414 C C . GLY B 1 33 ? 19.711 23.631 86.963 1.00 17.21 25 GLY B C 1
ATOM 2415 O O . GLY B 1 33 ? 18.609 23.701 87.515 1.00 20.78 25 GLY B O 1
ATOM 2416 N N . LEU B 1 34 ? 20.824 24.119 87.501 1.00 20.14 26 LEU B N 1
ATOM 2417 C CA . LEU B 1 34 ? 20.838 24.882 88.737 1.00 17.99 26 LEU B CA 1
ATOM 2418 C C . LEU B 1 34 ? 21.106 26.359 88.482 1.00 17.54 26 LEU B C 1
ATOM 2419 O O . LEU B 1 34 ? 21.363 27.104 89.426 1.00 20.92 26 LEU B O 1
ATOM 2424 N N . ASN B 1 35 ? 21.036 26.805 87.224 1.00 16.55 27 ASN B N 1
ATOM 2425 C CA . ASN B 1 35 ? 21.534 28.137 86.902 1.00 17.13 27 ASN B CA 1
ATOM 2426 C C . ASN B 1 35 ? 20.672 29.244 87.502 1.00 16.15 27 ASN B C 1
ATOM 2427 O O . ASN B 1 35 ? 21.172 30.361 87.688 1.00 20.73 27 ASN B O 1
ATOM 2432 N N . HIS B 1 36 ? 19.411 28.944 87.846 1.00 17.05 28 HIS B N 1
ATOM 2433 C CA . HIS B 1 36 ? 18.533 29.896 88.519 1.00 16.53 28 HIS B CA 1
ATOM 2434 C C . HIS B 1 36 ? 18.971 30.173 89.946 1.00 19.43 28 HIS B C 1
ATOM 2435 O O . HIS B 1 36 ? 18.510 31.153 90.538 1.00 17.22 28 HIS B O 1
ATOM 2442 N N . GLY B 1 37 ? 19.836 29.332 90.512 1.00 15.70 29 GLY B N 1
ATOM 2443 C CA . GLY B 1 37 ? 20.299 29.573 91.871 1.00 18.47 29 GLY B CA 1
ATOM 2444 C C . GLY B 1 37 ? 19.218 29.545 92.930 1.00 20.48 29 GLY B C 1
ATOM 2445 O O . GLY B 1 37 ? 19.433 30.052 94.036 1.00 20.76 29 GLY B O 1
ATOM 2446 N N . GLY B 1 38 ? 18.056 28.969 92.628 1.00 16.33 30 GLY B N 1
ATOM 2447 C CA . GLY B 1 38 ? 16.962 28.897 93.579 1.00 19.69 30 GLY B CA 1
ATOM 2448 C C . GLY B 1 38 ? 16.067 30.114 93.599 1.00 19.37 30 GLY B C 1
ATOM 2449 O O . GLY B 1 38 ? 15.191 30.213 94.470 1.00 22.28 30 GLY B O 1
ATOM 2450 N N . ASP B 1 39 ? 16.292 31.056 92.690 1.00 20.98 31 ASP B N 1
ATOM 2451 C CA . ASP B 1 39 ? 15.457 32.238 92.510 1.00 19.73 31 ASP B CA 1
ATOM 2452 C C . ASP B 1 39 ? 14.256 31.827 91.666 1.00 21.54 31 ASP B C 1
ATOM 2453 O O . ASP B 1 39 ? 14.395 31.573 90.464 1.00 20.65 31 ASP B O 1
ATOM 2458 N N . LEU B 1 40 ? 13.081 31.746 92.298 1.00 19.56 32 LEU B N 1
ATOM 2459 C CA . LEU B 1 40 ? 11.894 31.266 91.599 1.00 18.08 32 LEU B CA 1
ATOM 2460 C C . LEU B 1 40 ? 11.512 32.191 90.451 1.00 23.00 32 LEU B C 1
ATOM 2461 O O . LEU B 1 40 ? 11.119 31.723 89.375 1.00 17.16 32 LEU B O 1
ATOM 2466 N N . ASN B 1 41 ? 11.599 33.509 90.663 1.00 21.01 33 ASN B N 1
ATOM 2467 C CA . ASN B 1 41 ? 11.255 34.447 89.595 1.00 22.82 33 ASN B CA 1
ATOM 2468 C C . ASN B 1 41 ? 12.210 34.322 88.420 1.00 19.25 33 ASN B C 1
ATOM 2469 O O . ASN B 1 41 ? 11.803 34.458 87.260 1.00 21.00 33 ASN B O 1
ATOM 2474 N N . LEU B 1 42 ? 13.492 34.079 88.700 1.00 16.47 34 LEU B N 1
ATOM 2475 C CA . LEU B 1 42 ? 14.438 33.859 87.615 1.00 15.10 34 LEU B CA 1
ATOM 2476 C C . LEU B 1 42 ? 14.107 32.582 86.859 1.00 17.91 34 LEU B C 1
ATOM 2477 O O . LEU B 1 42 ? 14.117 32.566 85.625 1.00 18.25 34 LEU B O 1
ATOM 2482 N N . ALA B 1 43 ? 13.769 31.510 87.579 1.00 16.10 35 ALA B N 1
ATOM 2483 C CA . ALA B 1 43 ? 13.389 30.270 86.908 1.00 18.07 35 ALA B CA 1
ATOM 2484 C C . ALA B 1 43 ? 12.144 30.461 86.041 1.00 19.23 35 ALA B C 1
ATOM 2485 O O . ALA B 1 43 ? 12.048 29.894 84.948 1.00 18.18 35 ALA B O 1
ATOM 2487 N N . LEU B 1 44 ? 11.186 31.271 86.502 1.00 17.21 36 LEU B N 1
ATOM 2488 C CA . LEU B 1 44 ? 10.008 31.549 85.681 1.00 15.32 36 LEU B CA 1
ATOM 2489 C C . LEU B 1 44 ? 10.377 32.327 84.426 1.00 16.37 36 LEU B C 1
ATOM 2490 O O . LEU B 1 44 ? 9.866 32.037 83.334 1.00 18.76 36 LEU B O 1
ATOM 2495 N N . ARG B 1 45 ? 11.247 33.329 84.564 1.00 17.40 37 ARG B N 1
ATOM 2496 C CA . ARG B 1 45 ? 11.749 34.043 83.391 1.00 20.71 37 ARG B CA 1
ATOM 2497 C C . ARG B 1 45 ? 12.444 33.097 82.420 1.00 17.01 37 ARG B C 1
ATOM 2498 O O . ARG B 1 45 ? 12.290 33.216 81.197 1.00 15.88 37 ARG B O 1
ATOM 2506 N N . MET B 1 46 ? 13.208 32.141 82.947 1.00 18.56 38 MET B N 1
ATOM 2507 C CA . MET B 1 46 ? 13.882 31.179 82.083 1.00 15.69 38 MET B CA 1
ATOM 2508 C C . MET B 1 46 ? 12.883 30.403 81.231 1.00 16.75 38 MET B C 1
ATOM 2509 O O . MET B 1 46 ? 13.103 30.202 80.028 1.00 15.51 38 MET B O 1
ATOM 2514 N N . ILE B 1 47 ? 11.768 29.989 81.827 1.00 16.50 39 ILE B N 1
ATOM 2515 C CA . ILE B 1 47 ? 10.717 29.317 81.063 1.00 13.85 39 ILE B CA 1
ATOM 2516 C C . ILE B 1 47 ? 10.188 30.236 79.969 1.00 16.19 39 ILE B C 1
ATOM 2517 O O . ILE B 1 47 ? 10.072 29.831 78.809 1.00 18.81 39 ILE B O 1
ATOM 2522 N N . ASP B 1 48 ? 9.836 31.478 80.325 1.00 14.84 40 ASP B N 1
ATOM 2523 C CA . ASP B 1 48 ? 9.311 32.408 79.319 1.00 15.93 40 ASP B CA 1
ATOM 2524 C C . ASP B 1 48 ? 10.256 32.535 78.127 1.00 17.26 40 ASP B C 1
ATOM 2525 O O . ASP B 1 48 ? 9.828 32.492 76.966 1.00 18.15 40 ASP B O 1
ATOM 2530 N N . GLU B 1 49 ? 11.552 32.724 78.394 1.00 16.11 41 GLU B N 1
ATOM 2531 C CA . GLU B 1 49 ? 12.467 33.018 77.298 1.00 20.03 41 GLU B CA 1
ATOM 2532 C C . GLU B 1 49 ? 12.835 31.770 76.510 1.00 15.57 41 GLU B C 1
ATOM 2533 O O . GLU B 1 49 ? 13.122 31.868 75.316 1.00 20.50 41 GLU B O 1
ATOM 2539 N N . ALA B 1 50 ? 12.777 30.596 77.136 1.00 14.72 42 ALA B N 1
ATOM 2540 C CA . ALA B 1 50 ? 12.994 29.357 76.398 1.00 15.04 42 ALA B CA 1
ATOM 2541 C C . ALA B 1 50 ? 11.829 29.069 75.464 1.00 18.08 42 ALA B C 1
ATOM 2542 O O . ALA B 1 50 ? 12.024 28.562 74.355 1.00 17.02 42 ALA B O 1
ATOM 2544 N N . ALA B 1 51 ? 10.606 29.358 75.914 1.00 16.54 43 ALA B N 1
ATOM 2545 C CA . ALA B 1 51 ? 9.442 29.212 75.050 1.00 13.75 43 ALA B CA 1
ATOM 2546 C C . ALA B 1 51 ? 9.515 30.183 73.882 1.00 20.28 43 ALA B C 1
ATOM 2547 O O . ALA B 1 51 ? 9.225 29.814 72.739 1.00 22.33 43 ALA B O 1
ATOM 2549 N N . ASP B 1 52 ? 9.932 31.425 74.146 1.00 17.80 44 ASP B N 1
ATOM 2550 C CA A ASP B 1 52 ? 10.083 32.396 73.065 0.61 23.37 44 ASP B CA 1
ATOM 2551 C CA B ASP B 1 52 ? 10.088 32.400 73.070 0.39 22.38 44 ASP B CA 1
ATOM 2552 C C . ASP B 1 52 ? 11.136 31.957 72.058 1.00 20.84 44 ASP B C 1
ATOM 2553 O O . ASP B 1 52 ? 11.022 32.276 70.869 1.00 22.30 44 ASP B O 1
ATOM 2562 N N . ALA B 1 53 ? 12.157 31.227 72.507 1.00 17.10 45 ALA B N 1
ATOM 2563 C CA . ALA B 1 53 ? 13.215 30.723 71.632 1.00 16.15 45 ALA B CA 1
ATOM 2564 C C . ALA B 1 53 ? 12.792 29.480 70.865 1.00 19.30 45 ALA B C 1
ATOM 2565 O O . ALA B 1 53 ? 13.537 29.035 69.986 1.00 18.17 45 ALA B O 1
ATOM 2567 N N . LYS B 1 54 ? 11.625 28.921 71.197 1.00 18.51 46 LYS B N 1
ATOM 2568 C CA . LYS B 1 54 ? 11.014 27.767 70.531 1.00 18.41 46 LYS B CA 1
ATOM 2569 C C . LYS B 1 54 ? 11.738 26.458 70.842 1.00 17.43 46 LYS B C 1
ATOM 2570 O O . LYS B 1 54 ? 11.710 25.523 70.035 1.00 17.11 46 LYS B O 1
ATOM 2576 N N . ALA B 1 55 ? 12.363 26.361 72.017 1.00 16.77 47 ALA B N 1
ATOM 2577 C CA . ALA B 1 55 ? 12.791 25.062 72.521 1.00 13.86 47 ALA B CA 1
ATOM 2578 C C . ALA B 1 55 ? 11.572 24.185 72.777 1.00 15.18 47 ALA B C 1
ATOM 2579 O O . ALA B 1 55 ? 10.483 24.678 73.096 1.00 15.42 47 ALA B O 1
ATOM 2581 N N . ASN B 1 56 ? 11.743 22.869 72.614 1.00 13.51 48 ASN B N 1
ATOM 2582 C CA . ASN B 1 56 ? 10.594 21.984 72.832 1.00 17.87 48 ASN B CA 1
ATOM 2583 C C . ASN B 1 56 ? 10.279 21.791 74.307 1.00 16.63 48 ASN B C 1
ATOM 2584 O O . ASN B 1 56 ? 9.110 21.596 74.672 1.00 15.74 48 ASN B O 1
ATOM 2589 N N . ALA B 1 57 ? 11.300 21.834 75.155 1.00 12.43 49 ALA B N 1
ATOM 2590 C CA . ALA B 1 57 ? 11.165 21.491 76.561 1.00 13.05 49 ALA B CA 1
ATOM 2591 C C . ALA B 1 57 ? 12.170 22.297 77.369 1.00 18.24 49 ALA B C 1
ATOM 2592 O O . ALA B 1 57 ? 13.246 22.663 76.872 1.00 12.78 49 ALA B O 1
ATOM 2594 N N . ILE B 1 58 ? 11.815 22.582 78.619 1.00 13.31 50 ILE B N 1
ATOM 2595 C CA . ILE B 1 58 ? 12.771 23.124 79.576 1.00 13.66 50 ILE B CA 1
ATOM 2596 C C . ILE B 1 58 ? 12.832 22.181 80.767 1.00 12.25 50 ILE B C 1
ATOM 2597 O O . ILE B 1 58 ? 11.802 21.671 81.224 1.00 13.99 50 ILE B O 1
ATOM 2602 N N . LYS B 1 59 ? 14.046 21.928 81.248 1.00 12.94 51 LYS B N 1
ATOM 2603 C CA . LYS B 1 59 ? 14.296 20.888 82.234 1.00 14.30 51 LYS B CA 1
ATOM 2604 C C . LYS B 1 59 ? 14.923 21.488 83.484 1.00 13.99 51 LYS B C 1
ATOM 2605 O O . LYS B 1 59 ? 15.776 22.376 83.397 1.00 15.39 51 LYS B O 1
ATOM 2611 N N . PHE B 1 60 ? 14.503 20.992 84.645 1.00 14.69 52 PHE B N 1
ATOM 2612 C CA . PHE B 1 60 ? 15.036 21.399 85.938 1.00 15.70 52 PHE B CA 1
ATOM 2613 C C . PHE B 1 60 ? 15.624 20.172 86.635 1.00 16.56 52 PHE B C 1
ATOM 2614 O O . PHE B 1 60 ? 15.735 19.096 86.045 1.00 19.86 52 PHE B O 1
ATOM 2622 N N . GLN B 1 61 ? 16.076 20.345 87.875 1.00 14.39 53 GLN B N 1
ATOM 2623 C CA . GLN B 1 61 ? 16.695 19.258 88.626 1.00 13.15 53 GLN B CA 1
ATOM 2624 C C . GLN B 1 61 ? 16.033 19.164 89.987 1.00 20.22 53 GLN B C 1
ATOM 2625 O O . GLN B 1 61 ? 15.889 20.180 90.672 1.00 16.78 53 GLN B O 1
ATOM 2631 N N . ALA B 1 62 ? 15.630 17.951 90.375 1.00 15.13 54 ALA B N 1
ATOM 2632 C CA . ALA B 1 62 ? 14.913 17.717 91.625 1.00 16.93 54 ALA B CA 1
ATOM 2633 C C . ALA B 1 62 ? 15.751 16.787 92.490 1.00 17.44 54 ALA B C 1
ATOM 2634 O O . ALA B 1 62 ? 15.866 15.592 92.195 1.00 18.47 54 ALA B O 1
ATOM 2636 N N . TYR B 1 63 ? 16.320 17.328 93.567 1.00 17.47 55 TYR B N 1
ATOM 2637 C CA . TYR B 1 63 ? 17.327 16.599 94.323 1.00 16.75 55 TYR B CA 1
ATOM 2638 C C . TYR B 1 63 ? 17.317 17.065 95.771 1.00 21.02 55 TYR B C 1
ATOM 2639 O O . TYR B 1 63 ? 16.793 18.132 96.112 1.00 20.65 55 TYR B O 1
ATOM 2648 N N . ASN B 1 64 ? 17.911 16.244 96.625 1.00 23.09 56 ASN B N 1
ATOM 2649 C CA . ASN B 1 64 ? 18.314 16.653 97.959 1.00 22.99 56 ASN B CA 1
ATOM 2650 C C . ASN B 1 64 ? 19.829 16.794 97.967 1.00 21.11 56 ASN B C 1
ATOM 2651 O O . ASN B 1 64 ? 20.543 15.870 97.563 1.00 23.64 56 ASN B O 1
ATOM 2656 N N . SER B 1 65 ? 20.314 17.949 98.421 1.00 21.02 57 SER B N 1
ATOM 2657 C CA . SER B 1 65 ? 21.735 18.250 98.278 1.00 24.93 57 SER B CA 1
ATOM 2658 C C . SER B 1 65 ? 22.600 17.236 99.012 1.00 25.50 57 SER B C 1
ATOM 2659 O O . SER B 1 65 ? 23.643 16.808 98.492 1.00 22.74 57 SER B O 1
ATOM 2662 N N . GLU B 1 66 ? 22.175 16.835 100.216 1.00 27.73 58 GLU B N 1
ATOM 2663 C CA . GLU B 1 66 ? 22.969 15.926 101.040 1.00 26.37 58 GLU B CA 1
ATOM 2664 C C . GLU B 1 66 ? 23.020 14.531 100.430 1.00 32.32 58 GLU B C 1
ATOM 2665 O O . GLU B 1 66 ? 24.085 13.898 100.398 1.00 30.21 58 GLU B O 1
ATOM 2671 N N . GLU B 1 67 ? 21.876 14.036 99.950 1.00 26.99 59 GLU B N 1
ATOM 2672 C CA . GLU B 1 67 ? 21.844 12.765 99.236 1.00 31.43 59 GLU B CA 1
ATOM 2673 C C . GLU B 1 67 ? 22.739 12.807 98.006 1.00 27.11 59 GLU B C 1
ATOM 2674 O O . GLU B 1 67 ? 23.414 11.825 97.683 1.00 29.76 59 GLU B O 1
ATOM 2680 N N . ARG B 1 68 ? 22.756 13.942 97.307 1.00 21.88 60 ARG B N 1
ATOM 2681 C CA . ARG B 1 68 ? 23.433 14.017 96.016 1.00 18.14 60 ARG B CA 1
ATOM 2682 C C . ARG B 1 68 ? 24.953 14.104 96.160 1.00 20.73 60 ARG B C 1
ATOM 2683 O O . ARG B 1 68 ? 25.689 13.561 95.324 1.00 21.92 60 ARG B O 1
ATOM 2691 N N . PHE B 1 69 ? 25.450 14.783 97.192 1.00 29.48 61 PHE B N 1
ATOM 2692 C CA . PHE B 1 69 ? 26.880 15.047 97.292 1.00 32.28 61 PHE B CA 1
ATOM 2693 C C . PHE B 1 69 ? 27.538 14.549 98.571 1.00 29.81 61 PHE B C 1
ATOM 2694 O O . PHE B 1 69 ? 28.750 14.732 98.728 1.00 33.76 61 PHE B O 1
ATOM 2702 N N . GLY B 1 70 ? 26.793 13.929 99.476 1.00 32.16 62 GLY B N 1
ATOM 2703 C CA . GLY B 1 70 ? 27.421 13.195 100.565 1.00 35.19 62 GLY B CA 1
ATOM 2704 C C . GLY B 1 70 ? 28.243 14.092 101.472 1.00 43.26 62 GLY B C 1
ATOM 2705 O O . GLY B 1 70 ? 27.791 15.154 101.913 1.00 42.41 62 GLY B O 1
ATOM 2706 N N . GLU B 1 71 ? 29.473 13.665 101.756 1.00 46.75 63 GLU B N 1
ATOM 2707 C CA . GLU B 1 71 ? 30.354 14.385 102.664 1.00 47.20 63 GLU B CA 1
ATOM 2708 C C . GLU B 1 71 ? 31.164 15.473 101.966 1.00 48.48 63 GLU B C 1
ATOM 2709 O O . GLU B 1 71 ? 32.074 16.038 102.579 1.00 58.94 63 GLU B O 1
ATOM 2711 N N . ASN B 1 72 ? 30.860 15.778 100.705 1.00 40.44 64 ASN B N 1
ATOM 2712 C CA . ASN B 1 72 ? 31.473 16.910 100.011 1.00 37.18 64 ASN B CA 1
ATOM 2713 C C . ASN B 1 72 ? 30.717 18.163 100.442 1.00 46.65 64 ASN B C 1
ATOM 2714 O O . ASN B 1 72 ? 29.765 18.605 99.790 1.00 38.62 64 ASN B O 1
ATOM 2719 N N . LYS B 1 73 ? 31.149 18.739 101.570 1.00 41.16 65 LYS B N 1
ATOM 2720 C CA . LYS B 1 73 ? 30.441 19.872 102.159 1.00 38.54 65 LYS B CA 1
ATOM 2721 C C . LYS B 1 73 ? 30.479 21.097 101.259 1.00 36.49 65 LYS B C 1
ATOM 2722 O O . LYS B 1 73 ? 29.541 21.901 101.274 1.00 47.68 65 LYS B O 1
ATOM 2724 N N . GLU B 1 74 ? 31.545 21.264 100.478 1.00 36.96 66 GLU B N 1
ATOM 2725 C CA . GLU B 1 74 ? 31.601 22.385 99.548 1.00 41.60 66 GLU B CA 1
ATOM 2726 C C . GLU B 1 74 ? 30.519 22.253 98.486 1.00 46.41 66 GLU B C 1
ATOM 2727 O O . GLU B 1 74 ? 29.808 23.218 98.181 1.00 43.18 66 GLU B O 1
ATOM 2729 N N . ALA B 1 75 ? 30.372 21.056 97.915 1.00 43.64 67 ALA B N 1
ATOM 2730 C CA . ALA B 1 75 ? 29.351 20.856 96.890 1.00 33.47 67 ALA B CA 1
ATOM 2731 C C . ALA B 1 75 ? 27.950 21.015 97.466 1.00 29.93 67 ALA B C 1
ATOM 2732 O O . ALA B 1 75 ? 27.081 21.622 96.830 1.00 34.70 67 ALA B O 1
ATOM 2734 N N . VAL B 1 76 ? 27.713 20.485 98.669 1.00 29.33 68 VAL B N 1
ATOM 2735 C CA . VAL B 1 76 ? 26.396 20.595 99.293 1.00 33.53 68 VAL B CA 1
ATOM 2736 C C . VAL B 1 76 ? 26.015 22.058 99.489 1.00 46.60 68 VAL B C 1
ATOM 2737 O O . VAL B 1 76 ? 24.882 22.466 99.197 1.00 40.55 68 VAL B O 1
ATOM 2741 N N . ASN B 1 77 ? 26.953 22.871 99.979 1.00 42.86 69 ASN B N 1
ATOM 2742 C CA . ASN B 1 77 ? 26.666 24.287 100.182 1.00 38.45 69 ASN B CA 1
ATOM 2743 C C . ASN B 1 77 ? 26.414 25.006 98.866 1.00 34.19 69 ASN B C 1
ATOM 2744 O O . ASN B 1 77 ? 25.597 25.929 98.815 1.00 40.32 69 ASN B O 1
ATOM 2749 N N . LEU B 1 78 ? 27.099 24.601 97.797 1.00 34.96 70 LEU B N 1
ATOM 2750 C CA . LEU B 1 78 ? 26.913 25.272 96.518 1.00 38.04 70 LEU B CA 1
ATOM 2751 C C . LEU B 1 78 ? 25.498 25.062 95.979 1.00 36.57 70 LEU B C 1
ATOM 2752 O O . LEU B 1 78 ? 24.863 26.010 95.499 1.00 35.13 70 LEU B O 1
ATOM 2757 N N . VAL B 1 79 ? 24.978 23.834 96.064 1.00 30.38 71 VAL B N 1
ATOM 2758 C CA . VAL B 1 79 ? 23.712 23.500 95.409 1.00 21.23 71 VAL B CA 1
ATOM 2759 C C . VAL B 1 79 ? 22.507 23.569 96.339 1.00 21.31 71 VAL B C 1
ATOM 2760 O O . VAL B 1 79 ? 21.367 23.531 95.848 1.00 23.51 71 VAL B O 1
ATOM 2764 N N . LYS B 1 80 ? 22.714 23.679 97.656 1.00 25.78 72 LYS B N 1
ATOM 2765 C CA . LYS B 1 80 ? 21.588 23.828 98.574 1.00 29.74 72 LYS B CA 1
ATOM 2766 C C . LYS B 1 80 ? 20.675 25.006 98.241 1.00 25.09 72 LYS B C 1
ATOM 2767 O O . LYS B 1 80 ? 19.446 24.825 98.298 1.00 24.09 72 LYS B O 1
ATOM 2773 N N . PRO B 1 81 ? 21.173 26.203 97.898 1.00 33.29 73 PRO B N 1
ATOM 2774 C CA . PRO B 1 81 ? 20.248 27.307 97.593 1.00 31.97 73 PRO B CA 1
ATOM 2775 C C . PRO B 1 81 ? 19.403 27.074 96.358 1.00 25.83 73 PRO B C 1
ATOM 2776 O O . PRO B 1 81 ? 18.321 27.663 96.253 1.00 23.65 73 PRO B O 1
ATOM 2780 N N . ALA B 1 82 ? 19.852 26.236 95.427 1.00 24.85 74 ALA B N 1
ATOM 2781 C CA . ALA B 1 82 ? 19.151 26.011 94.175 1.00 21.37 74 ALA B CA 1
ATOM 2782 C C . ALA B 1 82 ? 18.108 24.911 94.266 1.00 18.23 74 ALA B C 1
ATOM 2783 O O . ALA B 1 82 ? 17.454 24.616 93.263 1.00 20.01 74 ALA B O 1
ATOM 2785 N N . GLU B 1 83 ? 17.931 24.297 95.434 1.00 19.86 75 GLU B N 1
ATOM 2786 C CA . GLU B 1 83 ? 16.918 23.267 95.582 1.00 23.93 75 GLU B CA 1
ATOM 2787 C C . GLU B 1 83 ? 15.527 23.866 95.421 1.00 23.98 75 GLU B C 1
ATOM 2788 O O . GLU B 1 83 ? 15.196 24.877 96.048 1.00 30.78 75 GLU B O 1
ATOM 2794 N N . PHE B 1 84 ? 14.711 23.240 94.589 1.00 20.20 76 PHE B N 1
ATOM 2795 C CA . PHE B 1 84 ? 13.285 23.519 94.561 1.00 21.27 76 PHE B CA 1
ATOM 2796 C C . PHE B 1 84 ? 12.541 22.321 95.135 1.00 23.91 76 PHE B C 1
ATOM 2797 O O . PHE B 1 84 ? 12.990 21.174 95.025 1.00 26.77 76 PHE B O 1
ATOM 2805 N N . GLY B 1 85 ? 11.392 22.597 95.744 1.00 27.31 77 GLY B N 1
ATOM 2806 C CA . GLY B 1 85 ? 10.498 21.566 96.209 1.00 27.54 77 GLY B CA 1
ATOM 2807 C C . GLY B 1 85 ? 9.247 21.479 95.347 1.00 26.83 77 GLY B C 1
ATOM 2808 O O . GLY B 1 85 ? 9.104 22.145 94.325 1.00 23.97 77 GLY B O 1
ATOM 2809 N N . LYS B 1 86 ? 8.323 20.637 95.813 1.00 28.40 78 LYS B N 1
ATOM 2810 C CA . LYS B 1 86 ? 7.096 20.359 95.073 1.00 24.97 78 LYS B CA 1
ATOM 2811 C C . LYS B 1 86 ? 6.313 21.632 94.762 1.00 21.05 78 LYS B C 1
ATOM 2812 O O . LYS B 1 86 ? 5.795 21.800 93.652 1.00 21.05 78 LYS B O 1
ATOM 2818 N N . LYS B 1 87 ? 6.207 22.541 95.732 1.00 22.02 79 LYS B N 1
ATOM 2819 C CA . LYS B 1 87 ? 5.420 23.750 95.511 1.00 22.38 79 LYS B CA 1
ATOM 2820 C C . LYS B 1 87 ? 6.006 24.581 94.381 1.00 21.24 79 LYS B C 1
ATOM 2821 O O . LYS B 1 87 ? 5.265 25.120 93.549 1.00 23.08 79 LYS B O 1
ATOM 2823 N N . GLU B 1 88 ? 7.333 24.683 94.328 1.00 20.78 80 GLU B N 1
ATOM 2824 C CA . GLU B 1 88 ? 7.980 25.437 93.258 1.00 19.58 80 GLU B CA 1
ATOM 2825 C C . GLU B 1 88 ? 7.840 24.740 91.913 1.00 18.50 80 GLU B C 1
ATOM 2826 O O . GLU B 1 88 ? 7.554 25.390 90.900 1.00 18.49 80 GLU B O 1
ATOM 2832 N N . PHE B 1 89 ? 8.048 23.422 91.872 1.00 18.13 81 PHE B N 1
ATOM 2833 C CA . PHE B 1 89 ? 7.899 22.715 90.606 1.00 21.21 81 PHE B CA 1
ATOM 2834 C C . PHE B 1 89 ? 6.472 22.794 90.074 1.00 17.68 81 PHE B C 1
ATOM 2835 O O . PHE B 1 89 ? 6.271 22.823 88.856 1.00 18.77 81 PHE B O 1
ATOM 2843 N N . LEU B 1 90 ? 5.468 22.850 90.952 1.00 18.78 82 LEU B N 1
ATOM 2844 C CA . LEU B 1 90 ? 4.109 23.020 90.450 1.00 26.35 82 LEU B CA 1
ATOM 2845 C C . LEU B 1 90 ? 3.965 24.353 89.732 1.00 19.15 82 LEU B C 1
ATOM 2846 O O . LEU B 1 90 ? 3.337 24.430 88.667 1.00 21.27 82 LEU B O 1
ATOM 2851 N N . LEU B 1 91 ? 4.547 25.414 90.297 1.00 19.33 83 LEU B N 1
ATOM 2852 C CA . LEU B 1 91 ? 4.468 26.722 89.654 1.00 19.59 83 LEU B CA 1
ATOM 2853 C C . LEU B 1 91 ? 5.235 26.735 88.342 1.00 18.22 83 LEU B C 1
ATOM 2854 O O . LEU B 1 91 ? 4.772 27.314 87.351 1.00 18.69 83 LEU B O 1
ATOM 2859 N N . LEU B 1 92 ? 6.404 26.087 88.309 1.00 19.60 84 LEU B N 1
ATOM 2860 C CA . LEU B 1 92 ? 7.181 26.045 87.075 1.00 20.46 84 LEU B CA 1
ATOM 2861 C C . LEU B 1 92 ? 6.446 25.264 85.993 1.00 17.70 84 LEU B C 1
ATOM 2862 O O . LEU B 1 92 ? 6.446 25.662 84.827 1.00 15.90 84 LEU B O 1
ATOM 2867 N N . LYS B 1 93 ? 5.805 24.156 86.364 1.00 17.88 85 LYS B N 1
ATOM 2868 C CA . LYS B 1 93 ? 5.051 23.381 85.383 1.00 16.42 85 LYS B CA 1
ATOM 2869 C C . LYS B 1 93 ? 3.844 24.163 84.867 1.00 17.14 85 LYS B C 1
ATOM 2870 O O . LYS B 1 93 ? 3.546 24.131 83.667 1.00 18.30 85 LYS B O 1
ATOM 2876 N N . GLU B 1 94 ? 3.146 24.880 85.755 1.00 18.00 86 GLU B N 1
ATOM 2877 C CA A GLU B 1 94 ? 2.025 25.702 85.315 0.45 19.07 86 GLU B CA 1
ATOM 2878 C CA B GLU B 1 94 ? 2.027 25.721 85.333 0.55 19.12 86 GLU B CA 1
ATOM 2879 C C . GLU B 1 94 ? 2.476 26.785 84.340 1.00 22.75 86 GLU B C 1
ATOM 2880 O O . GLU B 1 94 ? 1.804 27.036 83.332 1.00 18.77 86 GLU B O 1
ATOM 2891 N N . ARG B 1 95 ? 3.613 27.434 84.611 1.00 19.36 87 ARG B N 1
ATOM 2892 C CA . ARG B 1 95 ? 4.107 28.454 83.686 1.00 17.81 87 ARG B CA 1
ATOM 2893 C C . ARG B 1 95 ? 4.471 27.848 82.334 1.00 17.13 87 ARG B C 1
ATOM 2894 O O . ARG B 1 95 ? 4.196 28.440 81.285 1.00 20.09 87 ARG B O 1
ATOM 2902 N N . SER B 1 96 ? 5.113 26.679 82.340 1.00 18.37 88 SER B N 1
ATOM 2903 C CA . SER B 1 96 ? 5.496 26.042 81.084 1.00 20.49 88 SER B CA 1
ATOM 2904 C C . SER B 1 96 ? 4.271 25.743 80.230 1.00 18.23 88 SER B C 1
ATOM 2905 O O . SER B 1 96 ? 4.258 26.017 79.026 1.00 18.24 88 SER B O 1
ATOM 2908 N N . GLN B 1 97 ? 3.222 25.199 80.845 1.00 17.03 89 GLN B N 1
ATOM 2909 C CA . GLN B 1 97 ? 2.010 24.909 80.088 1.00 17.80 89 GLN B CA 1
ATOM 2910 C C . GLN B 1 97 ? 1.406 26.188 79.524 1.00 18.52 89 GLN B C 1
ATOM 2911 O O . GLN B 1 97 ? 0.911 26.207 78.390 1.00 21.59 89 GLN B O 1
ATOM 2917 N N . LYS B 1 98 ? 1.437 27.267 80.307 1.00 18.78 90 LYS B N 1
ATOM 2918 C CA . LYS B 1 98 ? 0.896 28.543 79.846 1.00 19.58 90 LYS B CA 1
ATOM 2919 C C . LYS B 1 98 ? 1.679 29.052 78.642 1.00 20.96 90 LYS B C 1
ATOM 2920 O O . LYS B 1 98 ? 1.108 29.627 77.705 1.00 20.67 90 LYS B O 1
ATOM 2926 N N . LYS B 1 99 ? 2.984 28.844 78.654 1.00 18.28 91 LYS B N 1
ATOM 2927 C CA . LYS B 1 99 ? 3.862 29.328 77.607 1.00 18.02 91 LYS B CA 1
ATOM 2928 C C . LYS B 1 99 ? 4.065 28.311 76.499 1.00 22.20 91 LYS B C 1
ATOM 2929 O O . LYS B 1 99 ? 4.825 28.590 75.568 1.00 21.43 91 LYS B O 1
ATOM 2935 N N . ASN B 1 100 ? 3.402 27.153 76.570 1.00 18.02 92 ASN B N 1
ATOM 2936 C CA . ASN B 1 100 ? 3.457 26.149 75.498 1.00 18.76 92 ASN B CA 1
ATOM 2937 C C . ASN B 1 100 ? 4.864 25.584 75.312 1.00 19.41 92 ASN B C 1
ATOM 2938 O O . ASN B 1 100 ? 5.345 25.411 74.189 1.00 23.19 92 ASN B O 1
ATOM 2943 N N . ILE B 1 101 ? 5.533 25.287 76.413 1.00 15.93 93 ILE B N 1
ATOM 2944 C CA . ILE B 1 101 ? 6.791 24.552 76.382 1.00 15.52 93 ILE B CA 1
ATOM 2945 C C . ILE B 1 101 ? 6.679 23.414 77.386 1.00 20.63 93 ILE B C 1
ATOM 2946 O O . ILE B 1 101 ? 6.033 23.559 78.425 1.00 19.36 93 ILE B O 1
ATOM 2951 N N . LEU B 1 102 ? 7.254 22.266 77.057 1.00 14.86 94 LEU B N 1
ATOM 2952 C CA A LEU B 1 102 ? 7.153 21.113 77.941 0.63 16.82 94 LEU B CA 1
ATOM 2953 C CA B LEU B 1 102 ? 7.165 21.103 77.928 0.37 16.61 94 LEU B CA 1
ATOM 2954 C C . LEU B 1 102 ? 8.083 21.269 79.133 1.00 13.96 94 LEU B C 1
ATOM 2955 O O . LEU B 1 102 ? 9.240 21.662 78.989 1.00 17.43 94 LEU B O 1
ATOM 2964 N N . PHE B 1 103 ? 7.558 20.974 80.325 1.00 17.31 95 PHE B N 1
ATOM 2965 C CA . PHE B 1 103 ? 8.329 21.000 81.566 1.00 20.44 95 PHE B CA 1
ATOM 2966 C C . PHE B 1 103 ? 8.639 19.572 81.995 1.00 19.78 95 PHE B C 1
ATOM 2967 O O . PHE B 1 103 ? 7.746 18.721 82.011 1.00 17.90 95 PHE B O 1
ATOM 2975 N N . PHE B 1 104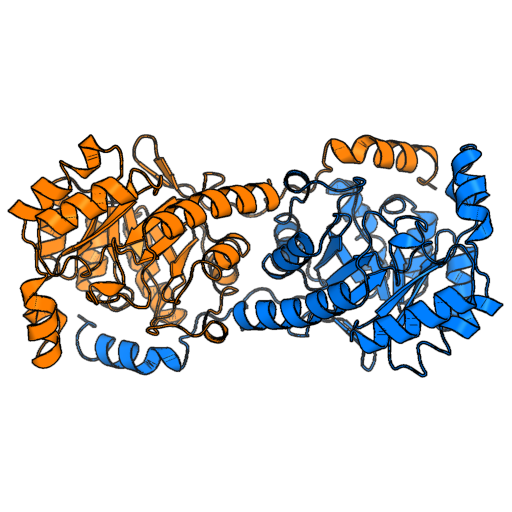 ? 9.889 19.313 82.377 1.00 16.89 96 PHE B N 1
ATOM 2976 C CA . PHE B 1 104 ? 10.199 18.084 83.103 1.00 19.81 96 PHE B CA 1
ATOM 2977 C C . PHE B 1 104 ? 11.453 18.326 83.933 1.00 17.07 96 PHE B C 1
ATOM 2978 O O . PHE B 1 104 ? 11.967 19.447 84.007 1.00 17.67 96 PHE B O 1
ATOM 2986 N N . ALA B 1 105 ? 11.929 17.274 84.594 1.00 14.14 97 ALA B N 1
ATOM 2987 C CA . ALA B 1 105 ? 13.053 17.453 85.498 1.00 14.49 97 ALA B CA 1
ATOM 2988 C C . ALA B 1 105 ? 13.830 16.155 85.622 1.00 15.16 97 ALA B C 1
ATOM 2989 O O . ALA B 1 105 ? 13.364 15.086 85.226 1.00 15.25 97 ALA B O 1
ATOM 2991 N N . THR B 1 106 ? 15.053 16.287 86.148 1.00 17.64 98 THR B N 1
ATOM 2992 C CA . THR B 1 106 ? 15.902 15.166 86.518 1.00 14.83 98 THR B CA 1
ATOM 2993 C C . THR B 1 106 ? 15.713 14.878 87.992 1.00 12.81 98 THR B C 1
ATOM 2994 O O . THR B 1 106 ? 16.142 15.697 88.822 1.00 13.97 98 THR B O 1
ATOM 2998 N N . PRO B 1 107 ? 15.126 13.744 88.382 1.00 14.93 99 PRO B N 1
ATOM 2999 C CA . PRO B 1 107 ? 15.184 13.347 89.794 1.00 18.58 99 PRO B CA 1
ATOM 3000 C C . PRO B 1 107 ? 16.526 12.718 90.103 1.00 16.10 99 PRO B C 1
ATOM 3001 O O . PRO B 1 107 ? 17.113 12.024 89.269 1.00 16.46 99 PRO B O 1
ATOM 3005 N N . PHE B 1 108 ? 17.029 12.983 91.305 1.00 15.64 100 PHE B N 1
ATOM 3006 C CA . PHE B 1 108 ? 18.266 12.360 91.749 1.00 16.55 100 PHE B CA 1
ATOM 3007 C C . PHE B 1 108 ? 18.033 11.331 92.846 1.00 20.88 100 PHE B C 1
ATOM 3008 O O . PHE B 1 108 ? 18.987 10.695 93.300 1.00 23.63 100 PHE B O 1
ATOM 3016 N N . ASP B 1 109 ? 16.788 11.153 93.286 1.00 18.03 101 ASP B N 1
ATOM 3017 C CA . ASP B 1 109 ? 16.456 10.072 94.202 1.00 18.30 101 ASP B CA 1
ATOM 3018 C C . ASP B 1 109 ? 15.011 9.674 93.952 1.00 20.15 101 ASP B C 1
ATOM 3019 O O . ASP B 1 109 ? 14.283 10.349 93.226 1.00 21.92 101 ASP B O 1
ATOM 3024 N N . VAL B 1 110 ? 14.603 8.565 94.558 1.00 21.38 102 VAL B N 1
ATOM 3025 C CA . VAL B 1 110 ? 13.262 8.023 94.334 1.00 20.49 102 VAL B CA 1
ATOM 3026 C C . VAL B 1 110 ? 12.182 8.939 94.913 1.00 24.20 102 VAL B C 1
ATOM 3027 O O . VAL B 1 110 ? 11.152 9.143 94.250 1.00 25.81 102 VAL B O 1
ATOM 3031 N N . PRO B 1 111 ? 12.346 9.515 96.119 1.00 24.89 103 PRO B N 1
ATOM 3032 C CA . PRO B 1 111 ? 11.374 10.528 96.567 1.00 29.16 103 PRO B CA 1
ATOM 3033 C C . PRO B 1 111 ? 11.124 11.636 95.559 1.00 22.05 103 PRO B C 1
ATOM 3034 O O . PRO B 1 111 ? 9.969 12.025 95.348 1.00 24.79 103 PRO B O 1
ATOM 3038 N N . ASN B 1 112 ? 12.175 12.167 94.931 1.00 20.30 104 ASN B N 1
ATOM 3039 C CA . ASN B 1 112 ? 11.953 13.237 93.973 1.00 18.65 104 ASN B CA 1
ATOM 3040 C C . ASN B 1 112 ? 11.321 12.711 92.692 1.00 21.63 104 ASN B C 1
ATOM 3041 O O . ASN B 1 112 ? 10.522 13.418 92.067 1.00 19.29 104 ASN B O 1
ATOM 3046 N N . LEU B 1 113 ? 11.656 11.480 92.292 1.00 21.93 105 LEU B N 1
ATOM 3047 C CA . LEU B 1 113 ? 11.002 10.877 91.136 1.00 23.01 105 LEU B CA 1
ATOM 3048 C C . LEU B 1 113 ? 9.504 10.723 91.380 1.00 18.73 105 LEU B C 1
ATOM 3049 O O . LEU B 1 113 ? 8.687 11.085 90.526 1.00 20.72 105 LEU B O 1
ATOM 3054 N N . ASN B 1 114 ? 9.128 10.183 92.544 1.00 20.03 106 ASN B N 1
ATOM 3055 C CA . ASN B 1 114 ? 7.712 10.033 92.877 1.00 21.21 106 ASN B CA 1
ATOM 3056 C C . ASN B 1 114 ? 7.001 11.378 92.864 1.00 27.17 106 ASN B C 1
ATOM 3057 O O . ASN B 1 114 ? 5.873 11.489 92.368 1.00 24.18 106 ASN B O 1
ATOM 3062 N N . MET B 1 115 ? 7.649 12.414 93.403 1.00 22.02 107 MET B N 1
ATOM 3063 C CA . MET B 1 115 ? 7.046 13.742 93.405 1.00 23.82 107 MET B CA 1
ATOM 3064 C C . MET B 1 115 ? 6.788 14.232 91.988 1.00 19.50 107 MET B C 1
ATOM 3065 O O . MET B 1 115 ? 5.728 14.804 91.707 1.00 22.14 107 MET B O 1
ATOM 3070 N N . LEU B 1 116 ? 7.751 14.022 91.085 1.00 18.36 108 LEU B N 1
ATOM 3071 C CA . LEU B 1 116 ? 7.592 14.473 89.707 1.00 22.30 108 LEU B CA 1
ATOM 3072 C C . LEU B 1 116 ? 6.432 13.762 89.021 1.00 19.97 108 LEU B C 1
ATOM 3073 O O . LEU B 1 116 ? 5.632 14.398 88.327 1.00 18.25 108 LEU B O 1
ATOM 3078 N N . LYS B 1 117 ? 6.329 12.443 89.196 1.00 21.61 109 LYS B N 1
ATOM 3079 C CA . LYS B 1 117 ? 5.209 11.725 88.601 1.00 22.83 109 LYS B CA 1
ATOM 3080 C C . LYS B 1 117 ? 3.889 12.205 89.185 1.00 26.13 109 LYS B C 1
ATOM 3081 O O . LYS B 1 117 ? 2.897 12.340 88.461 1.00 24.20 109 LYS B O 1
ATOM 3087 N N . GLU B 1 118 ? 3.870 12.500 90.489 1.00 21.10 110 GLU B N 1
ATOM 3088 C CA . GLU B 1 118 ? 2.633 12.903 91.154 1.00 25.30 110 GLU B CA 1
ATOM 3089 C C . GLU B 1 118 ? 2.119 14.235 90.620 1.00 21.90 110 GLU B C 1
ATOM 3090 O O . GLU B 1 118 ? 0.907 14.410 90.436 1.00 25.64 110 GLU B O 1
ATOM 3096 N N . ILE B 1 119 ? 3.016 15.194 90.368 1.00 22.33 111 ILE B N 1
ATOM 3097 C CA . ILE B 1 119 ? 2.571 16.481 89.834 1.00 25.44 111 ILE B CA 1
ATOM 3098 C C . ILE B 1 119 ? 2.301 16.425 88.342 1.00 26.90 111 ILE B C 1
ATOM 3099 O O . ILE B 1 119 ? 1.936 17.449 87.752 1.00 31.70 111 ILE B O 1
ATOM 3104 N N . GLY B 1 120 ? 2.466 15.270 87.711 1.00 21.68 112 GLY B N 1
ATOM 3105 C CA . GLY B 1 120 ? 2.013 15.081 86.352 1.00 26.58 112 GLY B CA 1
ATOM 3106 C C . GLY B 1 120 ? 3.062 15.195 85.268 1.00 24.41 112 GLY B C 1
ATOM 3107 O O . GLY B 1 120 ? 2.692 15.320 84.092 1.00 21.86 112 GLY B O 1
ATOM 3108 N N . VAL B 1 121 ? 4.348 15.143 85.606 1.00 17.48 113 VAL B N 1
ATOM 3109 C CA . VAL B 1 121 ? 5.361 15.155 84.550 1.00 16.41 113 VAL B CA 1
ATOM 3110 C C . VAL B 1 121 ? 5.261 13.863 83.745 1.00 19.66 113 VAL B C 1
ATOM 3111 O O . VAL B 1 121 ? 4.905 12.799 84.266 1.00 22.16 113 VAL B O 1
ATOM 3115 N N . GLU B 1 122 ? 5.579 13.957 82.450 1.00 18.07 114 GLU B N 1
ATOM 3116 C CA . GLU B 1 122 ? 5.461 12.828 81.541 1.00 20.66 114 GLU B CA 1
ATOM 3117 C C . GLU B 1 122 ? 6.803 12.300 81.068 1.00 24.34 114 GLU B C 1
ATOM 3118 O O . GLU B 1 122 ? 6.842 11.231 80.441 1.00 18.15 114 GLU B O 1
ATOM 3124 N N . ILE B 1 123 ? 7.884 13.024 81.345 1.00 20.28 115 ILE B N 1
ATOM 3125 C CA . ILE B 1 123 ? 9.247 12.647 80.989 1.00 17.84 115 ILE B CA 1
ATOM 3126 C C . ILE B 1 123 ? 10.118 12.755 82.229 1.00 18.40 115 ILE B C 1
ATOM 3127 O O . ILE B 1 123 ? 10.060 13.755 82.956 1.00 20.24 115 ILE B O 1
ATOM 3132 N N . LEU B 1 124 ? 10.971 11.757 82.435 1.00 17.76 116 LEU B N 1
ATOM 3133 C CA . LEU B 1 124 ? 12.030 11.822 83.430 1.00 14.27 116 LEU B CA 1
ATOM 3134 C C . LEU B 1 124 ? 13.371 11.816 82.716 1.00 15.64 116 LEU B C 1
ATOM 3135 O O . LEU B 1 124 ? 13.582 11.015 81.799 1.00 18.53 116 LEU B O 1
ATOM 3140 N N . LYS B 1 125 ? 14.260 12.720 83.113 1.00 12.45 117 LYS B N 1
ATOM 3141 C CA . LYS B 1 125 ? 15.666 12.641 82.732 1.00 15.45 117 LYS B CA 1
ATOM 3142 C C . LYS B 1 125 ? 16.455 11.973 83.849 1.00 18.13 117 LYS B C 1
ATOM 3143 O O . LYS B 1 125 ? 16.253 12.280 85.023 1.00 14.54 117 LYS B O 1
ATOM 3149 N N . ILE B 1 126 ? 17.357 11.062 83.487 1.00 15.86 118 ILE B N 1
ATOM 3150 C CA . ILE B 1 126 ? 18.311 10.487 84.435 1.00 15.31 118 ILE B CA 1
ATOM 3151 C C . ILE B 1 126 ? 19.704 10.989 84.067 1.00 13.95 118 ILE B C 1
ATOM 3152 O O . ILE B 1 126 ? 20.123 10.879 82.911 1.00 14.17 118 ILE B O 1
ATOM 3157 N N . ALA B 1 127 ? 20.413 11.546 85.052 1.00 13.82 119 ALA B N 1
ATOM 3158 C CA . ALA B 1 127 ? 21.738 12.132 84.844 1.00 12.37 119 ALA B CA 1
ATOM 3159 C C . ALA B 1 127 ? 22.802 11.075 84.547 1.00 16.07 119 ALA B C 1
ATOM 3160 O O . ALA B 1 127 ? 22.683 9.915 84.941 1.00 12.27 119 ALA B O 1
ATOM 3162 N N . SER B 1 128 ? 23.861 11.497 83.837 1.00 14.46 120 SER B N 1
ATOM 3163 C CA . SER B 1 128 ? 24.948 10.575 83.509 1.00 18.18 120 SER B CA 1
ATOM 3164 C C . SER B 1 128 ? 25.514 9.925 84.758 1.00 17.26 120 SER B C 1
ATOM 3165 O O . SER B 1 128 ? 25.818 8.725 84.761 1.00 15.82 120 SER B O 1
ATOM 3168 N N . CYS B 1 129 ? 25.679 10.705 85.824 1.00 14.24 121 CYS B N 1
ATOM 3169 C CA . CYS B 1 129 ? 26.228 10.191 87.067 1.00 16.21 121 CYS B CA 1
ATOM 3170 C C . CYS B 1 129 ? 25.370 9.099 87.688 1.00 16.85 121 CYS B C 1
ATOM 3171 O O . CYS B 1 129 ? 25.838 8.434 88.618 1.00 16.57 121 CYS B O 1
ATOM 3174 N N . ASP B 1 130 ? 24.140 8.889 87.206 1.00 15.23 122 ASP B N 1
ATOM 3175 C CA . ASP B 1 130 ? 23.250 7.884 87.774 1.00 13.51 122 ASP B CA 1
ATOM 3176 C C . ASP B 1 130 ? 23.042 6.698 86.842 1.00 17.80 122 ASP B C 1
ATOM 3177 O O . ASP B 1 130 ? 22.113 5.911 87.037 1.00 18.28 122 ASP B O 1
ATOM 3182 N N . ILE B 1 131 ? 23.927 6.520 85.855 1.00 16.70 123 ILE B N 1
ATOM 3183 C CA . ILE B 1 131 ? 23.791 5.392 84.943 1.00 14.55 123 ILE B CA 1
ATOM 3184 C C . ILE B 1 131 ? 24.110 4.064 85.615 1.00 21.53 123 ILE B C 1
ATOM 3185 O O . ILE B 1 131 ? 23.780 3.003 85.068 1.00 18.19 123 ILE B O 1
ATOM 3190 N N . CYS B 1 132 ? 24.716 4.090 86.801 1.00 19.44 124 CYS B N 1
ATOM 3191 C CA . CYS B 1 132 ? 24.902 2.894 87.613 1.00 28.07 124 CYS B CA 1
ATOM 3192 C C . CYS B 1 132 ? 24.064 2.928 88.881 1.00 22.40 124 CYS B C 1
ATOM 3193 O O . CYS B 1 132 ? 24.285 2.111 89.783 1.00 23.06 124 CYS B O 1
ATOM 3196 N N . ASN B 1 133 ? 23.106 3.853 88.966 1.00 17.44 125 ASN B N 1
ATOM 3197 C CA . ASN B 1 133 ? 22.218 3.981 90.118 1.00 20.45 125 ASN B CA 1
ATOM 3198 C C . ASN B 1 133 ? 21.032 3.053 89.872 1.00 22.83 125 ASN B C 1
ATOM 3199 O O . ASN B 1 133 ? 19.960 3.465 89.427 1.00 17.78 125 ASN B O 1
ATOM 3204 N N . ILE B 1 134 ? 21.249 1.767 90.159 1.00 18.39 126 ILE B N 1
ATOM 3205 C CA . ILE B 1 134 ? 20.273 0.746 89.784 1.00 28.67 126 ILE B CA 1
ATOM 3206 C C . ILE B 1 134 ? 18.919 1.015 90.436 1.00 28.91 126 ILE B C 1
ATOM 3207 O O . ILE B 1 134 ? 17.868 0.851 89.805 1.00 24.92 126 ILE B O 1
ATOM 3212 N N . THR B 1 135 ? 18.920 1.436 91.703 1.00 25.55 127 THR B N 1
ATOM 3213 C CA . THR B 1 135 ? 17.663 1.703 92.396 1.00 28.01 127 THR B CA 1
ATOM 3214 C C . THR B 1 135 ? 16.856 2.782 91.683 1.00 24.34 127 THR B C 1
ATOM 3215 O O . THR B 1 135 ? 15.640 2.647 91.496 1.00 28.05 127 THR B O 1
ATOM 3219 N N . LEU B 1 136 ? 17.521 3.868 91.286 1.00 18.80 128 LEU B N 1
ATOM 3220 C CA . LEU B 1 136 ? 16.838 4.956 90.600 1.00 19.99 128 LEU B CA 1
ATOM 3221 C C . LEU B 1 136 ? 16.379 4.536 89.206 1.00 20.68 128 LEU B C 1
ATOM 3222 O O . LEU B 1 136 ? 15.251 4.850 88.803 1.00 18.72 128 LEU B O 1
ATOM 3227 N N . LEU B 1 137 ? 17.233 3.820 88.461 1.00 17.03 129 LEU B N 1
ATOM 3228 C CA . LEU B 1 137 ? 16.869 3.395 87.107 1.00 19.13 129 LEU B CA 1
ATOM 3229 C C . LEU B 1 137 ? 15.687 2.435 87.125 1.00 19.34 129 LEU B C 1
ATOM 3230 O O . LEU B 1 137 ? 14.810 2.495 86.252 1.00 23.43 129 LEU B O 1
ATOM 3235 N N . GLU B 1 138 ? 15.654 1.529 88.099 1.00 20.70 130 GLU B N 1
ATOM 3236 C CA . GLU B 1 138 ? 14.522 0.617 88.198 1.00 20.70 130 GLU B CA 1
ATOM 3237 C C . GLU B 1 138 ? 13.238 1.354 88.559 1.00 20.67 130 GLU B C 1
ATOM 3238 O O . GLU B 1 138 ? 12.165 1.000 88.065 1.00 22.17 130 GLU B O 1
ATOM 3244 N N . ALA B 1 139 ? 13.325 2.407 89.373 1.00 24.16 131 ALA B N 1
ATOM 3245 C CA . ALA B 1 139 ? 12.129 3.186 89.674 1.00 23.64 131 ALA B CA 1
ATOM 3246 C C . ALA B 1 139 ? 11.675 3.986 88.458 1.00 24.35 131 ALA B C 1
ATOM 3247 O O . ALA B 1 139 ? 10.471 4.136 88.224 1.00 20.47 131 ALA B O 1
ATOM 3249 N N . ALA B 1 140 ? 12.624 4.498 87.668 1.00 23.07 132 ALA B N 1
ATOM 3250 C CA . ALA B 1 140 ? 12.260 5.191 86.437 1.00 19.70 132 ALA B CA 1
ATOM 3251 C C . ALA B 1 140 ? 11.613 4.232 85.444 1.00 20.11 132 ALA B C 1
ATOM 3252 O O . ALA B 1 140 ? 10.572 4.548 84.853 1.00 20.84 132 ALA B O 1
ATOM 3254 N N . ALA B 1 141 ? 12.189 3.035 85.286 1.00 20.44 133 ALA B N 1
ATOM 3255 C CA . ALA B 1 141 ? 11.632 2.041 84.371 1.00 23.41 133 ALA B CA 1
ATOM 3256 C C . ALA B 1 141 ? 10.234 1.600 84.795 1.00 25.81 133 ALA B C 1
ATOM 3257 O O . ALA B 1 141 ? 9.354 1.398 83.949 1.00 25.41 133 ALA B O 1
ATOM 3259 N N . ASP B 1 142 ? 10.008 1.441 86.096 1.00 21.28 134 ASP B N 1
ATOM 3260 C CA . ASP B 1 142 ? 8.703 1.004 86.582 1.00 22.78 134 ASP B CA 1
ATOM 3261 C C . ASP B 1 142 ? 7.656 2.114 86.573 1.00 27.93 134 ASP B C 1
ATOM 3262 O O . ASP B 1 142 ? 6.465 1.819 86.729 1.00 24.11 134 ASP B O 1
ATOM 3267 N N . SER B 1 143 ? 8.063 3.371 86.375 1.00 23.61 135 SER B N 1
ATOM 3268 C CA . SER B 1 143 ? 7.137 4.495 86.475 1.00 26.45 135 SER B CA 1
ATOM 3269 C C . SER B 1 143 ? 6.166 4.567 85.306 1.00 26.58 135 SER B C 1
ATOM 3270 O O . SER B 1 143 ? 5.086 5.155 85.449 1.00 22.21 135 SER B O 1
ATOM 3273 N N . GLY B 1 144 ? 6.540 4.023 84.148 1.00 26.20 136 GLY B N 1
ATOM 3274 C CA . GLY B 1 144 ? 5.741 4.146 82.947 1.00 27.66 136 GLY B CA 1
ATOM 3275 C C . GLY B 1 144 ? 5.957 5.424 82.170 1.00 26.37 136 GLY B C 1
ATOM 3276 O O . GL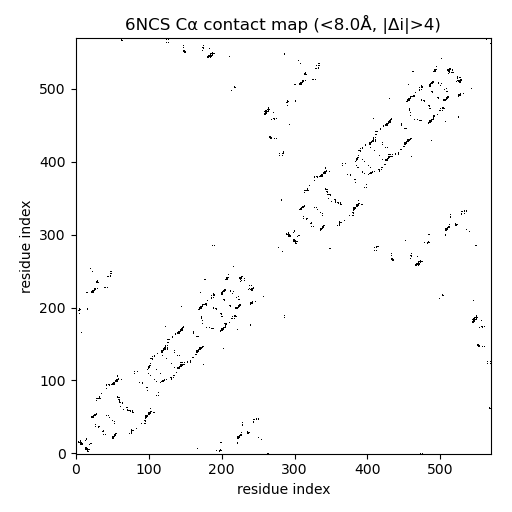Y B 1 144 ? 5.421 5.554 81.064 1.00 27.29 136 GLY B O 1
ATOM 3277 N N . LEU B 1 145 ? 6.713 6.378 82.712 1.00 20.68 137 LEU B N 1
ATOM 3278 C CA . LEU B 1 145 ? 6.987 7.641 82.049 1.00 21.80 137 LEU B CA 1
ATOM 3279 C C . LEU B 1 145 ? 8.060 7.458 80.975 1.00 16.90 137 LEU B C 1
ATOM 3280 O O . LEU B 1 145 ? 8.798 6.474 80.961 1.00 19.33 137 LEU B O 1
ATOM 3285 N N . ILE B 1 146 ? 8.122 8.418 80.052 1.00 18.53 138 ILE B N 1
ATOM 3286 C CA . ILE B 1 146 ? 9.242 8.466 79.115 1.00 16.32 138 ILE B CA 1
ATOM 3287 C C . ILE B 1 146 ? 10.516 8.741 79.893 1.00 18.41 138 ILE B C 1
ATOM 3288 O O . ILE B 1 146 ? 10.573 9.672 80.704 1.00 18.53 138 ILE B O 1
ATOM 3293 N N . VAL B 1 147 ? 11.549 7.936 79.656 1.00 16.17 139 VAL B N 1
ATOM 3294 C CA . VAL B 1 147 ? 12.811 8.085 80.365 1.00 14.58 139 VAL B CA 1
ATOM 3295 C C . VAL B 1 147 ? 13.883 8.457 79.358 1.00 18.69 139 VAL B C 1
ATOM 3296 O O . VAL B 1 147 ? 14.079 7.750 78.365 1.00 17.18 139 VAL B O 1
ATOM 3300 N N . ILE B 1 148 ? 14.578 9.560 79.616 1.00 15.80 140 ILE B N 1
ATOM 3301 C CA . ILE B 1 148 ? 15.752 9.955 78.846 1.00 11.99 140 ILE B CA 1
ATOM 3302 C C . ILE B 1 148 ? 16.968 9.760 79.741 1.00 14.78 140 ILE B C 1
ATOM 3303 O O . ILE B 1 148 ? 17.042 10.339 80.829 1.00 17.09 140 ILE B O 1
ATOM 3308 N N . LEU B 1 149 ? 17.926 8.955 79.291 1.00 14.16 141 LEU B N 1
ATOM 3309 C CA . LEU B 1 149 ? 19.130 8.685 80.059 1.00 12.11 141 LEU B CA 1
ATOM 3310 C C . LEU B 1 149 ? 20.347 9.175 79.290 1.00 13.27 141 LEU B C 1
ATOM 3311 O O . LEU B 1 149 ? 20.432 8.996 78.075 1.00 14.21 141 LEU B O 1
ATOM 3316 N N . SER B 1 150 ? 21.274 9.814 79.986 1.00 13.94 142 SER B N 1
ATOM 3317 C CA A SER B 1 150 ? 22.554 10.213 79.414 0.68 10.83 142 SER B CA 1
ATOM 3318 C CA B SER B 1 150 ? 22.541 10.185 79.378 0.32 12.90 142 SER B CA 1
ATOM 3319 C C . SER B 1 150 ? 23.618 9.202 79.818 1.00 12.83 142 SER B C 1
ATOM 3320 O O . SER B 1 150 ? 23.577 8.661 80.923 1.00 18.71 142 SER B O 1
ATOM 3325 N N . ARG B 1 151 ? 24.579 8.947 78.919 1.00 11.83 143 ARG B N 1
ATOM 3326 C CA . ARG B 1 151 ? 25.595 7.929 79.190 1.00 13.75 143 ARG B CA 1
ATOM 3327 C C . ARG B 1 151 ? 26.991 8.497 79.417 1.00 15.26 143 ARG B C 1
ATOM 3328 O O . ARG B 1 151 ? 27.975 7.769 79.257 1.00 13.55 143 ARG B O 1
ATOM 3336 N N . GLY B 1 152 ? 27.112 9.760 79.807 1.00 12.02 144 GLY B N 1
ATOM 3337 C CA . GLY B 1 152 ? 28.417 10.236 80.256 1.00 13.34 144 GLY B CA 1
ATOM 3338 C C . GLY B 1 152 ? 28.975 9.324 81.343 1.00 14.95 144 GLY B C 1
ATOM 3339 O O . GLY B 1 152 ? 28.197 8.768 82.123 1.00 16.10 144 GLY B O 1
ATOM 3340 N N . THR B 1 153 ? 30.305 9.142 81.375 1.00 12.52 145 THR B N 1
ATOM 3341 C CA . THR B 1 153 ? 31.082 8.269 82.274 1.00 17.48 145 THR B CA 1
ATOM 3342 C C . THR B 1 153 ? 31.060 6.791 81.871 1.00 12.95 145 THR B C 1
ATOM 3343 O O . THR B 1 153 ? 31.918 6.016 82.326 1.00 15.31 145 THR B O 1
ATOM 3347 N N . ALA B 1 154 ? 30.140 6.381 81.005 1.00 14.36 146 ALA B N 1
ATOM 3348 C CA . ALA B 1 154 ? 29.772 4.972 80.910 1.00 17.86 146 ALA B CA 1
ATOM 3349 C C . ALA B 1 154 ? 30.515 4.222 79.802 1.00 15.27 146 ALA B C 1
ATOM 3350 O O . ALA B 1 154 ? 30.722 4.741 78.701 1.00 16.44 146 ALA B O 1
ATOM 3352 N N . SER B 1 155 ? 30.879 2.978 80.100 1.00 13.64 147 SER B N 1
ATOM 3353 C CA . SER B 1 155 ? 31.369 2.017 79.116 1.00 20.61 147 SER B CA 1
ATOM 3354 C C . SER B 1 155 ? 30.207 1.307 78.422 1.00 20.98 147 SER B C 1
ATOM 3355 O O . SER B 1 155 ? 29.058 1.385 78.853 1.00 15.66 147 SER B O 1
ATOM 3358 N N . ALA B 1 156 ? 30.525 0.565 77.350 1.00 19.53 148 ALA B N 1
ATOM 3359 C CA . ALA B 1 156 ? 29.497 -0.205 76.645 1.00 17.15 148 ALA B CA 1
ATOM 3360 C C . ALA B 1 156 ? 28.761 -1.161 77.581 1.00 19.35 148 ALA B C 1
ATOM 3361 O O . ALA B 1 156 ? 27.539 -1.342 77.467 1.00 18.36 148 ALA B O 1
ATOM 3363 N N . SER B 1 157 ? 29.484 -1.810 78.494 1.00 21.02 149 SER B N 1
ATOM 3364 C CA . SER B 1 157 ? 28.825 -2.782 79.362 1.00 20.74 149 SER B CA 1
ATOM 3365 C C . SER B 1 157 ? 27.951 -2.098 80.405 1.00 22.45 149 SER B C 1
ATOM 3366 O O . SER B 1 157 ? 26.908 -2.641 80.790 1.00 22.53 149 SER B O 1
ATOM 3369 N N . GLU B 1 158 ? 28.335 -0.901 80.857 1.00 16.74 150 GLU B N 1
ATOM 3370 C CA . GLU B 1 158 ? 27.491 -0.166 81.794 1.00 17.86 150 GLU B CA 1
ATOM 3371 C C . GLU B 1 158 ? 26.236 0.364 81.104 1.00 17.14 150 GLU B C 1
ATOM 3372 O O . GLU B 1 158 ? 25.147 0.369 81.696 1.00 18.04 150 GLU B O 1
ATOM 3378 N N . ILE B 1 159 ? 26.367 0.806 79.847 1.00 19.85 151 ILE B N 1
ATOM 3379 C CA . ILE B 1 159 ? 25.193 1.182 79.058 1.00 16.21 151 ILE B CA 1
ATOM 3380 C C . ILE B 1 159 ? 24.260 -0.011 78.907 1.00 16.67 151 ILE B C 1
ATOM 3381 O O . ILE B 1 159 ? 23.042 0.100 79.093 1.00 17.94 151 ILE B O 1
ATOM 3386 N N . GLU B 1 160 ? 24.820 -1.178 78.578 1.00 20.47 152 GLU B N 1
ATOM 3387 C CA . GLU B 1 160 ? 23.985 -2.352 78.337 1.00 22.10 152 GLU B CA 1
ATOM 3388 C C . GLU B 1 160 ? 23.226 -2.762 79.596 1.00 20.53 152 GLU B C 1
ATOM 3389 O O . GLU B 1 160 ? 22.054 -3.163 79.524 1.00 25.18 152 GLU B O 1
ATOM 3395 N N . THR B 1 161 ? 23.871 -2.647 80.760 1.00 20.78 153 THR B N 1
ATOM 3396 C CA . THR B 1 161 ? 23.207 -2.959 82.027 1.00 23.40 153 THR B CA 1
ATOM 3397 C C . THR B 1 161 ? 22.033 -2.022 82.284 1.00 28.21 153 THR B C 1
ATOM 3398 O O . THR B 1 161 ? 20.960 -2.461 82.718 1.00 23.71 153 THR B O 1
ATOM 3402 N N . ALA B 1 162 ? 22.219 -0.724 82.031 1.00 23.62 154 ALA B N 1
ATOM 3403 C CA . ALA B 1 162 ? 21.131 0.236 82.223 1.00 20.21 154 ALA B CA 1
ATOM 3404 C C . ALA B 1 162 ? 20.016 0.020 81.203 1.00 21.67 154 ALA B C 1
ATOM 3405 O O . ALA B 1 162 ? 18.829 0.018 81.555 1.00 23.58 154 ALA B O 1
ATOM 3407 N N . VAL B 1 163 ? 20.379 -0.169 79.931 1.00 19.32 155 VAL B N 1
ATOM 3408 C CA . VAL B 1 163 ? 19.369 -0.388 78.894 1.00 20.01 155 VAL B CA 1
ATOM 3409 C C . VAL B 1 163 ? 18.523 -1.613 79.216 1.00 27.58 155 VAL B C 1
ATOM 3410 O O . VAL B 1 163 ? 17.295 -1.598 79.052 1.00 31.11 155 VAL B O 1
ATOM 3414 N N . SER B 1 164 ? 19.159 -2.687 79.689 1.00 23.40 156 SER B N 1
ATOM 3415 C CA . SER B 1 164 ? 18.421 -3.910 79.993 1.00 29.45 156 SER B CA 1
ATOM 3416 C C . SER B 1 164 ? 17.312 -3.671 81.014 1.00 25.35 156 SER B C 1
ATOM 3417 O O . SER B 1 164 ? 16.242 -4.280 80.915 1.00 33.54 156 SER B O 1
ATOM 3420 N N . ILE B 1 165 ? 17.544 -2.783 81.985 1.00 28.15 157 ILE B N 1
ATOM 3421 C CA . ILE B 1 165 ? 16.524 -2.449 82.979 1.00 30.88 157 ILE B CA 1
ATOM 3422 C C . ILE B 1 165 ? 15.259 -1.927 82.308 1.00 36.04 157 ILE B C 1
ATOM 3423 O O . ILE B 1 165 ? 14.140 -2.311 82.673 1.00 35.12 157 ILE B O 1
ATOM 3428 N N . PHE B 1 166 ? 15.413 -1.036 81.328 1.00 23.50 158 PHE B N 1
ATOM 3429 C CA . PHE B 1 166 ? 14.251 -0.444 80.682 1.00 24.74 158 PHE B CA 1
ATOM 3430 C C . PHE B 1 166 ? 13.640 -1.371 79.638 1.00 26.68 158 PHE B C 1
ATOM 3431 O O . PHE B 1 166 ? 12.425 -1.328 79.417 1.00 36.53 158 PHE B O 1
ATOM 3439 N N . LYS B 1 167 ? 14.448 -2.221 78.999 1.00 30.03 159 LYS B N 1
ATOM 3440 C CA . LYS B 1 167 ? 13.887 -3.210 78.083 1.00 33.73 159 LYS B CA 1
ATOM 3441 C C . LYS B 1 167 ? 12.945 -4.163 78.815 1.00 40.84 159 LYS B C 1
ATOM 3442 O O . LYS B 1 167 ? 11.909 -4.562 78.273 1.00 40.43 159 LYS B O 1
ATOM 3444 N N . LYS B 1 168 ? 13.275 -4.516 80.061 1.00 37.74 160 LYS B N 1
ATOM 3445 C CA . LYS B 1 168 ? 12.459 -5.472 80.804 1.00 42.72 160 LYS B CA 1
ATOM 3446 C C . LYS B 1 168 ? 11.064 -4.922 81.072 1.00 45.10 160 LYS B C 1
ATOM 3447 O O . LYS B 1 168 ? 10.071 -5.654 80.974 1.00 39.83 160 LYS B O 1
ATOM 3449 N N . LYS B 1 169 ? 10.965 -3.638 81.412 1.00 26.42 161 LYS B N 1
ATOM 3450 C CA . LYS B 1 169 ? 9.684 -3.003 81.694 1.00 34.33 161 LYS B CA 1
ATOM 3451 C C . LYS B 1 169 ? 9.022 -2.414 80.455 1.00 37.38 161 LYS B C 1
ATOM 3452 O O . LYS B 1 169 ? 7.938 -1.836 80.571 1.00 36.21 161 LYS B O 1
ATOM 3458 N N . LYS B 1 170 ? 9.641 -2.550 79.280 1.00 30.50 162 LYS B N 1
ATOM 3459 C CA . LYS B 1 170 ? 9.119 -1.976 78.037 1.00 27.99 162 LYS B CA 1
ATOM 3460 C C . LYS B 1 170 ? 8.887 -0.471 78.171 1.00 35.60 162 LYS B C 1
ATOM 3461 O O . LYS B 1 170 ? 7.935 0.083 77.621 1.00 33.15 162 LYS B O 1
ATOM 3463 N N . SER B 1 171 ? 9.778 0.197 78.902 1.00 27.41 163 SER B N 1
ATOM 3464 C CA . SER B 1 171 ? 9.651 1.634 79.110 1.00 26.51 163 SER B CA 1
ATOM 3465 C C . SER B 1 171 ? 9.892 2.390 77.806 1.00 29.21 163 SER B C 1
ATOM 3466 O O . SER B 1 171 ? 10.760 2.004 77.015 1.00 29.10 163 SER B O 1
ATOM 3469 N N . PRO B 1 172 ? 9.162 3.479 77.561 1.00 24.27 164 PRO B N 1
ATOM 3470 C CA . PRO B 1 172 ? 9.568 4.399 76.489 1.00 26.97 164 PRO B CA 1
ATOM 3471 C C . PRO B 1 172 ? 10.895 5.023 76.886 1.00 24.53 164 PRO B C 1
ATOM 3472 O O . PRO B 1 172 ? 10.994 5.683 77.922 1.00 25.40 164 PRO B O 1
ATOM 3476 N N . PHE B 1 173 ? 11.926 4.784 76.079 1.00 16.93 165 PHE B N 1
ATOM 3477 C CA . PHE B 1 173 ? 13.291 5.034 76.508 1.00 16.18 165 PHE B CA 1
ATOM 3478 C C . PHE B 1 173 ? 14.087 5.708 75.398 1.00 21.41 165 PHE B C 1
ATOM 3479 O O . PHE B 1 173 ? 13.933 5.374 74.217 1.00 18.13 165 PHE B O 1
ATOM 3487 N N . ILE B 1 174 ? 14.920 6.668 75.805 1.00 17.47 166 ILE B N 1
ATOM 3488 C CA . ILE B 1 174 ? 15.756 7.492 74.935 1.00 16.84 166 ILE B CA 1
ATOM 3489 C C . ILE B 1 174 ? 17.140 7.559 75.561 1.00 14.85 166 ILE B C 1
ATOM 3490 O O . ILE B 1 174 ? 17.268 7.745 76.775 1.00 14.53 166 ILE B O 1
ATOM 3495 N N . LEU B 1 175 ? 18.183 7.424 74.741 1.00 15.83 167 LEU B N 1
ATOM 3496 C CA . LEU B 1 175 ? 19.556 7.454 75.228 1.00 17.40 167 LEU B CA 1
ATOM 3497 C C . LEU B 1 175 ? 20.293 8.634 74.610 1.00 10.73 167 LEU B C 1
ATOM 3498 O O . LEU B 1 175 ? 20.242 8.825 73.393 1.00 13.72 167 LEU B O 1
ATOM 3503 N N . LEU B 1 176 ? 20.998 9.401 75.435 1.00 11.55 168 LEU B N 1
ATOM 3504 C CA . LEU B 1 176 ? 21.780 10.538 74.960 1.00 11.13 168 LEU B CA 1
ATOM 3505 C C . LEU B 1 176 ? 23.272 10.251 75.109 1.00 10.97 168 LEU B C 1
ATOM 3506 O O . LEU B 1 176 ? 23.761 9.986 76.215 1.00 11.90 168 LEU B O 1
ATOM 3511 N N . HIS B 1 177 ? 23.997 10.341 74.001 1.00 10.88 169 HIS B N 1
ATOM 3512 C CA . HIS B 1 177 ? 25.441 10.442 74.104 1.00 11.57 169 HIS B CA 1
ATOM 3513 C C . HIS B 1 177 ? 25.807 11.716 74.859 1.00 14.65 169 HIS B C 1
ATOM 3514 O O . HIS B 1 177 ? 25.114 12.731 74.766 1.00 11.93 169 HIS B O 1
ATOM 3521 N N . CYS B 1 178 ? 26.904 11.655 75.611 1.00 9.38 170 CYS B N 1
ATOM 3522 C CA . CYS B 1 178 ? 27.232 12.700 76.570 1.00 13.56 170 CYS B CA 1
ATOM 3523 C C . CYS B 1 178 ? 28.669 12.478 77.012 1.00 12.33 170 CYS B C 1
ATOM 3524 O O . CYS B 1 178 ? 29.127 11.335 77.085 1.00 13.90 170 CYS B O 1
ATOM 3527 N N . VAL B 1 179 ? 29.385 13.570 77.280 1.00 11.15 171 VAL B N 1
ATOM 3528 C CA . VAL B 1 179 ? 30.727 13.510 77.842 1.00 9.86 171 VAL B CA 1
ATOM 3529 C C . VAL B 1 179 ? 30.738 14.343 79.114 1.00 16.38 171 VAL B C 1
ATOM 3530 O O . VAL B 1 179 ? 30.543 15.564 79.059 1.00 12.63 171 VAL B O 1
ATOM 3534 N N . SER B 1 180 ? 30.985 13.694 80.256 1.00 11.62 172 SER B N 1
ATOM 3535 C CA . SER B 1 180 ? 30.930 14.363 81.562 1.00 16.37 172 SER B CA 1
ATOM 3536 C C . SER B 1 180 ? 32.238 15.110 81.855 1.00 20.08 172 SER B C 1
ATOM 3537 O O . SER B 1 180 ? 33.026 14.771 82.745 1.00 14.91 172 SER B O 1
ATOM 3540 N N . SER B 1 181 ? 32.449 16.177 81.081 1.00 12.72 173 SER B N 1
ATOM 3541 C CA . SER B 1 181 ? 33.574 17.088 81.227 1.00 13.00 173 SER B CA 1
ATOM 3542 C C . SER B 1 181 ? 33.037 18.513 81.141 1.00 17.76 173 SER B C 1
ATOM 3543 O O . SER B 1 181 ? 32.215 18.809 80.275 1.00 16.08 173 SER B O 1
ATOM 3546 N N . TYR B 1 182 ? 33.488 19.388 82.039 1.00 16.97 174 TYR B N 1
ATOM 3547 C CA . TYR B 1 182 ? 32.875 20.706 82.237 1.00 20.55 174 TYR B CA 1
ATOM 3548 C C . TYR B 1 182 ? 33.928 21.802 82.326 1.00 22.78 174 TYR B C 1
ATOM 3549 O O . TYR B 1 182 ? 34.657 21.872 83.338 1.00 24.42 174 TYR B O 1
ATOM 3558 N N . PRO B 1 183 ? 34.076 22.660 81.303 1.00 19.95 175 PRO B N 1
ATOM 3559 C CA . PRO B 1 183 ? 33.450 22.558 79.982 1.00 17.45 175 PRO B CA 1
ATOM 3560 C C . PRO B 1 183 ? 34.190 21.544 79.127 1.00 19.44 175 PRO B C 1
ATOM 3561 O O . PRO B 1 183 ? 35.399 21.355 79.284 1.00 17.20 175 PRO B O 1
ATOM 3565 N N . MET B 1 184 ? 33.468 20.909 78.217 1.00 15.00 176 MET B N 1
ATOM 3566 C CA . MET B 1 184 ? 34.034 19.836 77.418 1.00 12.00 176 MET B CA 1
ATOM 3567 C C . MET B 1 184 ? 34.791 20.428 76.240 1.00 14.72 176 MET B C 1
ATOM 3568 O O . MET B 1 184 ? 34.224 21.211 75.466 1.00 19.96 176 MET B O 1
ATOM 3573 N N . ASN B 1 185 ? 36.065 20.059 76.108 1.00 13.45 177 ASN B N 1
ATOM 3574 C CA . ASN B 1 185 ? 36.840 20.445 74.937 1.00 18.97 177 ASN B CA 1
ATOM 3575 C C . ASN B 1 185 ? 36.269 19.747 73.709 1.00 19.68 177 ASN B C 1
ATOM 3576 O O . ASN B 1 185 ? 35.829 18.597 73.784 1.00 16.45 177 ASN B O 1
ATOM 3581 N N . GLU B 1 186 ? 36.273 20.446 72.570 1.00 16.57 178 GLU B N 1
ATOM 3582 C CA . GLU B 1 186 ? 35.661 19.867 71.376 1.00 16.98 178 GLU B CA 1
ATOM 3583 C C . GLU B 1 186 ? 36.310 18.538 70.985 1.00 13.47 178 GLU B C 1
ATOM 3584 O O . GLU B 1 186 ? 35.622 17.639 70.480 1.00 15.97 178 GLU B O 1
ATOM 3590 N N . ILE B 1 187 ? 37.617 18.373 71.218 1.00 13.60 179 ILE B N 1
ATOM 3591 C CA . ILE B 1 187 ? 38.274 17.130 70.812 1.00 16.86 179 ILE B CA 1
ATOM 3592 C C . ILE B 1 187 ? 37.861 15.937 71.656 1.00 14.16 179 ILE B C 1
ATOM 3593 O O . ILE B 1 187 ? 38.202 14.803 71.315 1.00 14.20 179 ILE B O 1
ATOM 3598 N N . ASP B 1 188 ? 37.117 16.156 72.732 1.00 13.38 180 ASP B N 1
ATOM 3599 C CA . ASP B 1 188 ? 36.602 15.075 73.555 1.00 17.39 180 ASP B CA 1
ATOM 3600 C C . ASP B 1 188 ? 35.175 14.672 73.185 1.00 17.43 180 ASP B C 1
ATOM 3601 O O . ASP B 1 188 ? 34.635 13.754 73.803 1.00 14.61 180 ASP B O 1
ATOM 3606 N N . ALA B 1 189 ? 34.558 15.319 72.183 1.00 11.33 181 ALA B N 1
ATOM 3607 C CA . ALA B 1 189 ? 33.117 15.166 71.982 1.00 11.03 181 ALA B CA 1
ATOM 3608 C C . ALA B 1 189 ? 32.717 13.756 71.566 1.00 10.79 181 ALA B C 1
ATOM 3609 O O . ALA B 1 189 ? 31.613 13.318 71.900 1.00 12.47 181 ALA B O 1
ATOM 3611 N N . ASN B 1 190 ? 33.576 13.050 70.828 1.00 11.25 182 ASN B N 1
ATOM 3612 C CA . ASN B 1 190 ? 33.312 11.682 70.361 1.00 11.37 182 ASN B CA 1
ATOM 3613 C C . ASN B 1 190 ? 31.927 11.547 69.724 1.00 11.28 182 ASN B C 1
ATOM 3614 O O . ASN B 1 190 ? 31.167 10.624 70.020 1.00 11.89 182 ASN B O 1
ATOM 3619 N N . LEU B 1 191 ? 31.595 12.473 68.821 1.00 10.86 183 LEU B N 1
ATOM 3620 C CA . LEU B 1 191 ? 30.244 12.471 68.278 1.00 10.18 183 LEU B CA 1
ATOM 3621 C C . LEU B 1 191 ? 29.928 11.227 67.457 1.00 15.55 183 LEU B C 1
ATOM 3622 O O . LEU B 1 191 ? 28.746 10.923 67.253 1.00 13.56 183 LEU B O 1
ATOM 3627 N N . SER B 1 192 ? 30.933 10.513 66.960 1.00 15.94 184 SER B N 1
ATOM 3628 C CA A SER B 1 192 ? 30.674 9.279 66.225 0.32 15.95 184 SER B CA 1
ATOM 3629 C CA B SER B 1 192 ? 30.598 9.312 66.209 0.68 14.60 184 SER B CA 1
ATOM 3630 C C . SER B 1 192 ? 30.016 8.223 67.099 1.00 12.03 184 SER B C 1
ATOM 3631 O O . SER B 1 192 ? 29.460 7.255 66.568 1.00 14.66 184 SER B O 1
ATOM 3636 N N . ALA B 1 193 ? 30.110 8.369 68.429 1.00 10.94 185 ALA B N 1
ATOM 3637 C CA . ALA B 1 193 ? 29.401 7.458 69.328 1.00 14.87 185 ALA B CA 1
ATOM 3638 C C . ALA B 1 193 ? 27.899 7.482 69.101 1.00 14.56 185 ALA B C 1
ATOM 3639 O O . ALA B 1 193 ? 27.216 6.512 69.443 1.00 14.00 185 ALA B O 1
ATOM 3641 N N . ILE B 1 194 ? 27.367 8.569 68.533 1.00 12.97 186 ILE B N 1
ATOM 3642 C CA . ILE B 1 194 ? 25.938 8.637 68.247 1.00 11.49 186 ILE B CA 1
ATOM 3643 C C . ILE B 1 194 ? 25.559 7.584 67.215 1.00 15.77 186 ILE B C 1
ATOM 3644 O O . ILE B 1 194 ? 24.592 6.832 67.395 1.00 16.13 186 ILE B O 1
ATOM 3649 N N . GLN B 1 195 ? 26.331 7.495 66.128 1.00 14.73 187 GLN B N 1
ATOM 3650 C CA . GLN B 1 195 ? 26.079 6.459 65.131 1.00 15.22 187 GLN B CA 1
ATOM 3651 C C . GLN B 1 195 ? 26.318 5.063 65.691 1.00 16.84 187 GLN B C 1
ATOM 3652 O O . GLN B 1 195 ? 25.641 4.109 65.288 1.00 16.65 187 GLN B O 1
ATOM 3658 N N . THR B 1 196 ? 27.313 4.909 66.571 1.00 15.47 188 THR B N 1
ATOM 3659 C CA . THR B 1 196 ? 27.557 3.608 67.189 1.00 20.46 188 THR B CA 1
ATOM 3660 C C . THR B 1 196 ? 26.334 3.158 67.970 1.00 19.27 188 THR B C 1
ATOM 3661 O O . THR B 1 196 ? 25.903 2.003 67.870 1.00 15.81 188 THR B O 1
ATOM 3665 N N . LEU B 1 197 ? 25.752 4.075 68.738 1.00 14.29 189 LEU B N 1
ATOM 3666 C CA . LEU B 1 197 ? 24.540 3.776 69.491 1.00 14.51 189 LEU B CA 1
ATOM 3667 C C . LEU B 1 197 ? 23.353 3.533 68.571 1.00 18.08 189 LEU B C 1
ATOM 3668 O O . LEU B 1 197 ? 22.520 2.665 68.853 1.00 17.85 189 LEU B O 1
ATOM 3673 N N . LYS B 1 198 ? 23.239 4.289 67.471 1.00 15.54 190 LYS B N 1
ATOM 3674 C CA . LYS B 1 198 ? 22.105 4.060 66.579 1.00 18.28 190 LYS B CA 1
ATOM 3675 C C . LYS B 1 198 ? 22.209 2.697 65.908 1.00 25.68 190 LYS B C 1
ATOM 3676 O O . LYS B 1 198 ? 21.185 2.049 65.649 1.00 24.95 190 LYS B O 1
ATOM 3682 N N . SER B 1 199 ? 23.431 2.231 65.655 1.00 21.21 191 SER B N 1
ATOM 3683 C CA A SER B 1 199 ? 23.610 0.910 65.062 0.62 23.86 191 SER B CA 1
ATOM 3684 C CA B SER B 1 199 ? 23.606 0.913 65.059 0.38 24.56 191 SER B CA 1
ATOM 3685 C C . SER B 1 199 ? 23.310 -0.199 66.057 1.00 26.57 191 SER B C 1
ATOM 3686 O O . SER B 1 199 ? 22.826 -1.266 65.667 1.00 35.59 191 SER B O 1
ATOM 3691 N N . LYS B 1 200 ? 23.589 0.034 67.338 1.00 22.15 192 LYS B N 1
ATOM 3692 C CA . LYS B 1 200 ? 23.394 -0.992 68.353 1.00 20.67 192 LYS B CA 1
ATOM 3693 C C . LYS B 1 200 ? 21.940 -1.082 68.807 1.00 22.18 192 LYS B C 1
ATOM 3694 O O . LYS B 1 200 ? 21.446 -2.177 69.101 1.00 25.54 192 LYS B O 1
ATOM 3700 N N . TYR B 1 201 ? 21.251 0.052 68.904 1.00 19.09 193 TYR B N 1
ATOM 3701 C CA . TYR B 1 201 ? 19.945 0.107 69.549 1.00 17.63 193 TYR B CA 1
ATOM 3702 C C . TYR B 1 201 ? 18.886 0.668 68.607 1.00 22.10 193 TYR B C 1
ATOM 3703 O O . TYR B 1 201 ? 19.182 1.416 67.670 1.00 28.45 193 TYR B O 1
ATOM 3712 N N . GLU B 1 202 ? 17.631 0.300 68.883 1.00 22.18 194 GLU B N 1
ATOM 3713 C CA . GLU B 1 202 ? 16.497 0.672 68.050 1.00 20.71 194 GLU B CA 1
ATOM 3714 C C . GLU B 1 202 ? 15.763 1.911 68.541 1.00 26.66 194 GLU B C 1
ATOM 3715 O O . GLU B 1 202 ? 14.946 2.459 67.796 1.00 28.09 194 GLU B O 1
ATOM 3721 N N . PHE B 1 203 ? 16.014 2.354 69.760 1.00 20.65 195 PHE B N 1
ATOM 3722 C CA . PHE B 1 203 ? 15.296 3.495 70.310 1.00 21.79 195 PHE B CA 1
ATOM 3723 C C . PHE B 1 203 ? 16.010 4.779 69.925 1.00 22.30 195 PHE B C 1
ATOM 3724 O O . PHE B 1 203 ? 17.159 4.756 69.467 1.00 19.44 195 PHE B O 1
ATOM 3732 N N . PRO B 1 204 ? 15.360 5.936 70.087 1.00 17.24 196 PRO B N 1
ATOM 3733 C CA . PRO B 1 204 ? 15.989 7.179 69.621 1.00 19.18 196 PRO B CA 1
ATOM 3734 C C . PRO B 1 204 ? 17.255 7.511 70.404 1.00 19.27 196 PRO B C 1
ATOM 3735 O O . PRO B 1 204 ? 17.329 7.328 71.626 1.00 15.41 196 PRO B O 1
ATOM 3739 N N . ILE B 1 205 ? 18.257 8.017 69.681 1.00 18.70 197 ILE B N 1
ATOM 3740 C CA . ILE B 1 205 ? 19.557 8.372 70.243 1.00 14.28 197 ILE B CA 1
ATOM 3741 C C . ILE B 1 205 ? 19.770 9.870 70.062 1.00 15.30 197 ILE B C 1
ATOM 3742 O O . ILE B 1 205 ? 19.528 10.406 68.976 1.00 17.26 197 ILE B O 1
ATOM 3747 N N . GLY B 1 206 ? 20.211 10.544 71.121 1.00 14.06 198 GLY B N 1
ATOM 3748 C CA . GLY B 1 206 ? 20.487 11.965 71.006 1.00 11.58 198 GLY B CA 1
ATOM 3749 C C . GLY B 1 206 ? 21.809 12.392 71.607 1.00 11.44 198 GLY B C 1
ATOM 3750 O O . GLY B 1 206 ? 22.734 11.584 71.737 1.00 10.75 198 GLY B O 1
ATOM 3751 N N . TYR B 1 207 ? 21.915 13.665 71.988 1.00 11.88 199 TYR B N 1
ATOM 3752 C CA . TYR B 1 207 ? 23.182 14.189 72.481 1.00 11.37 199 TYR B CA 1
ATOM 3753 C C . TYR B 1 207 ? 22.923 15.258 73.533 1.00 15.08 199 TYR B C 1
ATOM 3754 O O . TYR B 1 207 ? 22.086 16.142 73.332 1.00 12.96 199 TYR B O 1
ATOM 3763 N N . SER B 1 208 ? 23.625 15.158 74.662 1.00 10.57 200 SER B N 1
ATOM 3764 C CA . SER B 1 208 ? 23.575 16.153 75.725 1.00 10.08 200 SER B CA 1
ATOM 3765 C C . SER B 1 208 ? 24.897 16.909 75.741 1.00 13.59 200 SER B C 1
ATOM 3766 O O . SER B 1 208 ? 25.961 16.295 75.870 1.00 11.22 200 SER B O 1
ATOM 3769 N N . ASP B 1 209 ? 24.842 18.234 75.634 1.00 10.59 201 ASP B N 1
ATOM 3770 C CA . ASP B 1 209 ? 26.059 19.002 75.393 1.00 12.76 201 ASP B CA 1
ATOM 3771 C C . ASP B 1 209 ? 26.597 19.625 76.671 1.00 13.27 201 ASP B C 1
ATOM 3772 O O . ASP B 1 209 ? 25.840 20.119 77.510 1.00 16.71 201 ASP B O 1
ATOM 3777 N N . HIS B 1 210 ? 27.924 19.618 76.799 1.00 10.94 202 HIS B N 1
ATOM 3778 C CA . HIS B 1 210 ? 28.593 20.275 77.915 1.00 9.82 202 HIS B CA 1
ATOM 3779 C C . HIS B 1 210 ? 29.720 21.173 77.416 1.00 14.31 202 HIS B C 1
ATOM 3780 O O . HIS B 1 210 ? 30.699 21.397 78.127 1.00 12.76 202 HIS B O 1
ATOM 3787 N N . SER B 1 211 ? 29.577 21.703 76.202 1.00 18.71 203 SER B N 1
ATOM 3788 C CA . SER B 1 211 ? 30.574 22.564 75.583 1.00 19.17 203 SER B CA 1
ATOM 3789 C C . SER B 1 211 ? 30.184 24.023 75.786 1.00 12.26 203 SER B C 1
ATOM 3790 O O . SER B 1 211 ? 29.094 24.336 76.263 1.00 14.43 203 SER B O 1
ATOM 3793 N N . LYS B 1 212 ? 31.064 24.923 75.354 1.00 14.88 204 LYS B N 1
ATOM 3794 C CA . LYS B 1 212 ? 30.885 26.363 75.502 1.00 16.77 204 LYS B CA 1
ATOM 3795 C C . LYS B 1 212 ? 30.118 27.011 74.356 1.00 26.81 204 LYS B C 1
ATOM 3796 O O . LYS B 1 212 ? 30.089 28.240 74.270 1.00 29.48 204 LYS B O 1
ATOM 3802 N N . GLY B 1 213 ? 29.523 26.242 73.463 1.00 24.48 205 GLY B N 1
ATOM 3803 C CA . GLY B 1 213 ? 28.830 26.890 72.361 1.00 19.21 205 GLY B CA 1
ATOM 3804 C C . GLY B 1 213 ? 27.692 26.058 71.820 1.00 18.82 205 GLY B C 1
ATOM 3805 O O . GLY B 1 213 ? 27.248 25.104 72.465 1.00 16.63 205 GLY B O 1
ATOM 3806 N N . ILE B 1 214 ? 27.195 26.406 70.638 1.00 16.56 206 ILE B N 1
ATOM 3807 C CA . ILE B 1 214 ? 26.184 25.581 69.999 1.00 14.06 206 ILE B CA 1
ATOM 3808 C C . ILE B 1 214 ? 26.731 24.847 68.800 1.00 11.14 206 ILE B C 1
ATOM 3809 O O . ILE B 1 214 ? 26.006 24.039 68.209 1.00 16.37 206 ILE B O 1
ATOM 3814 N N . GLU B 1 215 ? 28.002 25.069 68.436 1.00 11.44 207 GLU B N 1
ATOM 3815 C CA . GLU B 1 215 ? 28.557 24.380 67.271 1.00 10.86 207 GLU B CA 1
ATOM 3816 C C . GLU B 1 215 ? 28.561 22.867 67.462 1.00 14.85 207 GLU B C 1
ATOM 3817 O O . GLU B 1 215 ? 28.180 22.110 66.557 1.00 12.23 207 GLU B O 1
ATOM 3823 N N . ILE B 1 216 ? 29.043 22.394 68.608 1.00 14.01 208 ILE B N 1
ATOM 3824 C CA A ILE B 1 216 ? 29.094 20.951 68.832 0.53 10.33 208 ILE B CA 1
ATOM 3825 C CA B ILE B 1 216 ? 29.094 20.949 68.839 0.47 10.50 208 ILE B CA 1
ATOM 3826 C C . ILE B 1 216 ? 27.705 20.328 68.812 1.00 11.96 208 ILE B C 1
ATOM 3827 O O . ILE B 1 216 ? 27.524 19.304 68.133 1.00 13.48 208 ILE B O 1
ATOM 3836 N N . PRO B 1 217 ? 26.689 20.876 69.497 1.00 13.32 209 PRO B N 1
ATOM 3837 C CA . PRO B 1 217 ? 25.353 20.290 69.346 1.00 13.63 209 PRO B CA 1
ATOM 3838 C C . PRO B 1 217 ? 24.857 20.314 67.917 1.00 10.31 209 PRO B C 1
ATOM 3839 O O . PRO B 1 217 ? 24.174 19.373 67.508 1.00 13.47 209 PRO B O 1
ATOM 3843 N N . LEU B 1 218 ? 25.201 21.343 67.129 1.00 12.45 210 LEU B N 1
ATOM 3844 C CA . LEU B 1 218 ? 24.777 21.336 65.731 1.00 13.18 210 LEU B CA 1
ATOM 3845 C C . LEU B 1 218 ? 25.512 20.266 64.931 1.00 11.74 210 LEU B C 1
ATOM 3846 O O . LEU B 1 218 ? 24.901 19.594 64.091 1.00 13.70 210 LEU B O 1
ATOM 3851 N N . LEU B 1 219 ? 26.822 20.090 65.160 1.00 12.27 211 LEU B N 1
ATOM 3852 C CA . LEU B 1 219 ? 27.506 18.957 64.548 1.00 13.43 211 LEU B CA 1
ATOM 3853 C C . LEU B 1 219 ? 26.917 17.631 65.010 1.00 15.55 211 LEU B C 1
ATOM 3854 O O . LEU B 1 219 ? 26.920 16.652 64.254 1.00 13.60 211 LEU B O 1
ATOM 3859 N N . ALA B 1 220 ? 26.420 17.570 66.247 1.00 12.83 212 ALA B N 1
ATOM 3860 C CA . ALA B 1 220 ? 25.810 16.333 66.723 1.00 8.00 212 ALA B CA 1
ATOM 3861 C C . ALA B 1 220 ? 24.534 16.012 65.947 1.00 10.56 212 ALA B C 1
ATOM 3862 O O . ALA B 1 220 ? 24.268 14.843 65.640 1.00 14.04 212 ALA B O 1
ATOM 3864 N N . VAL B 1 221 ? 23.739 17.035 65.625 1.00 13.15 213 VAL B N 1
ATOM 3865 C CA . VAL B 1 221 ? 22.592 16.849 64.732 1.00 12.40 213 VAL B CA 1
ATOM 3866 C C . VAL B 1 221 ? 23.054 16.280 63.397 1.00 10.71 213 VAL B C 1
ATOM 3867 O O . VAL B 1 221 ? 22.472 15.319 62.874 1.00 12.30 213 VAL B O 1
ATOM 3871 N N . ALA B 1 222 ? 24.116 16.859 62.822 1.00 13.15 214 ALA B N 1
ATOM 3872 C CA . ALA B 1 222 ? 24.583 16.362 61.530 1.00 15.94 214 ALA B CA 1
ATOM 3873 C C . ALA B 1 222 ? 25.079 14.927 61.644 1.00 14.10 214 ALA B C 1
ATOM 3874 O O . ALA B 1 222 ? 24.990 14.159 60.680 1.00 14.62 214 ALA B O 1
ATOM 3876 N N . SER B 1 223 ? 25.577 14.541 62.815 1.00 12.78 215 SER B N 1
ATOM 3877 C CA A SER B 1 223 ? 26.059 13.180 63.009 0.62 13.57 215 SER B CA 1
ATOM 3878 C CA B SER B 1 223 ? 26.070 13.200 63.104 0.38 15.15 215 SER B CA 1
ATOM 3879 C C . SER B 1 223 ? 24.961 12.220 63.452 1.00 16.99 215 SER B C 1
ATOM 3880 O O . SER B 1 223 ? 25.260 11.058 63.765 1.00 20.68 215 SER B O 1
ATOM 3885 N N . GLY B 1 224 ? 23.708 12.666 63.476 1.00 17.27 216 GLY B N 1
ATOM 3886 C CA . GLY B 1 224 ? 22.589 11.769 63.675 1.00 15.50 216 GLY B CA 1
ATOM 3887 C C . GLY B 1 224 ? 21.768 12.001 64.926 1.00 14.82 216 GLY B C 1
ATOM 3888 O O . GLY B 1 224 ? 20.794 11.264 65.130 1.00 17.34 216 GLY B O 1
ATOM 3889 N N . ALA B 1 225 ? 22.085 12.971 65.781 1.00 10.42 217 ALA B N 1
ATOM 3890 C CA . ALA B 1 225 ? 21.326 13.114 67.023 1.00 11.99 217 ALA B CA 1
ATOM 3891 C C . ALA B 1 225 ? 19.867 13.467 66.748 1.00 15.52 217 ALA B C 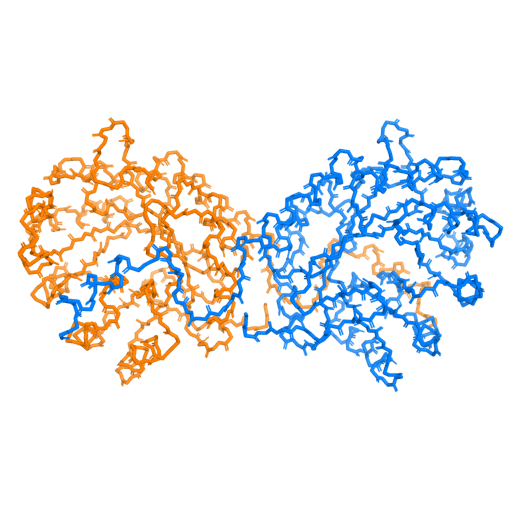1
ATOM 3892 O O . ALA B 1 225 ? 19.556 14.326 65.916 1.00 16.03 217 ALA B O 1
ATOM 3894 N N . GLU B 1 226 ? 18.971 12.797 67.471 1.00 13.81 218 GLU B N 1
ATOM 3895 C CA A GLU B 1 226 ? 17.538 13.015 67.332 0.55 17.40 218 GLU B CA 1
ATOM 3896 C CA B GLU B 1 226 ? 17.533 12.998 67.344 0.45 16.90 218 GLU B CA 1
ATOM 3897 C C . GLU B 1 226 ? 16.948 13.792 68.495 1.00 16.61 218 GLU B C 1
ATOM 3898 O O . GLU B 1 226 ? 15.761 14.156 68.440 1.00 18.26 218 GLU B O 1
ATOM 3909 N N . ILE B 1 227 ? 17.748 14.050 69.528 1.00 12.79 219 ILE B N 1
ATOM 3910 C CA . ILE B 1 227 ? 17.414 14.854 70.697 1.00 15.32 219 ILE B CA 1
ATOM 3911 C C . ILE B 1 227 ? 18.670 15.662 70.997 1.00 13.82 219 ILE B C 1
ATOM 3912 O O . ILE B 1 227 ? 19.782 15.147 70.864 1.00 15.05 219 ILE B O 1
ATOM 3917 N N . ILE B 1 228 ? 18.508 16.930 71.364 1.00 14.79 220 ILE B N 1
ATOM 3918 C CA . ILE B 1 228 ? 19.629 17.757 71.800 1.00 16.19 220 ILE B CA 1
ATOM 3919 C C . ILE B 1 228 ? 19.267 18.372 73.139 1.00 17.97 220 ILE B C 1
ATOM 3920 O O . ILE B 1 228 ? 18.206 18.988 73.275 1.00 16.01 220 ILE B O 1
ATOM 3925 N N . GLU B 1 229 ? 20.150 18.218 74.122 1.00 11.69 221 GLU B N 1
ATOM 3926 C CA . GLU B 1 229 ? 20.013 18.893 75.400 1.00 11.02 221 GLU B CA 1
ATOM 3927 C C . GLU B 1 229 ? 21.167 19.883 75.517 1.00 13.36 221 GLU B C 1
ATOM 3928 O O . GLU B 1 229 ? 22.316 19.537 75.228 1.00 13.66 221 GLU B O 1
ATOM 3934 N N . LYS B 1 230 ? 20.855 21.119 75.887 1.00 11.30 222 LYS B N 1
ATOM 3935 C CA . LYS B 1 230 ? 21.856 22.175 75.999 1.00 11.63 222 LYS B CA 1
ATOM 3936 C C . LYS B 1 230 ? 21.575 22.969 77.264 1.00 10.40 222 LYS B C 1
ATOM 3937 O O . LYS B 1 230 ? 20.437 23.381 77.496 1.00 12.82 222 LYS B O 1
ATOM 3943 N N . HIS B 1 231 ? 22.606 23.172 78.082 1.00 10.61 223 HIS B N 1
ATOM 3944 C CA . HIS B 1 231 ? 22.435 23.994 79.271 1.00 12.34 223 HIS B CA 1
ATOM 3945 C C . HIS B 1 231 ? 22.081 25.418 78.871 1.00 13.86 223 HIS B C 1
ATOM 3946 O O . HIS B 1 231 ? 22.436 25.892 77.788 1.00 15.09 223 HIS B O 1
ATOM 3953 N N . TYR B 1 232 ? 21.373 26.100 79.765 1.00 13.47 224 TYR B N 1
ATOM 3954 C CA . TYR B 1 232 ? 20.638 27.297 79.404 1.00 13.09 224 TYR B CA 1
ATOM 3955 C C . TYR B 1 232 ? 20.653 28.297 80.556 1.00 17.12 224 TYR B C 1
ATOM 3956 O O . TYR B 1 232 ? 20.501 27.915 81.724 1.00 13.72 224 TYR B O 1
ATOM 3965 N N . THR B 1 233 ? 20.836 29.577 80.211 1.00 14.19 225 THR B N 1
ATOM 3966 C CA . THR B 1 233 ? 20.852 30.677 81.174 1.00 12.90 225 THR B CA 1
ATOM 3967 C C . THR B 1 233 ? 20.230 31.903 80.522 1.00 16.96 225 THR B C 1
ATOM 3968 O O . THR B 1 233 ? 20.296 32.070 79.303 1.00 18.22 225 THR B O 1
ATOM 3972 N N . VAL B 1 234 ? 19.593 32.753 81.329 1.00 14.79 226 VAL B N 1
ATOM 3973 C CA A VAL B 1 234 ? 19.164 34.031 80.768 0.43 17.02 226 VAL B CA 1
ATOM 3974 C CA B VAL B 1 234 ? 19.147 34.048 80.828 0.57 16.16 226 VAL B CA 1
ATOM 3975 C C . VAL B 1 234 ? 20.336 34.985 80.601 1.00 19.05 226 VAL B C 1
ATOM 3976 O O . VAL B 1 234 ? 20.269 35.900 79.766 1.00 18.43 226 VAL B O 1
ATOM 3983 N N . ASP B 1 235 ? 21.441 34.771 81.321 1.00 16.42 227 ASP B N 1
ATOM 3984 C CA . ASP B 1 235 ? 22.538 35.739 81.328 1.00 17.35 227 ASP B CA 1
ATOM 3985 C C . ASP B 1 235 ? 23.795 35.125 81.943 1.00 18.17 227 ASP B C 1
ATOM 3986 O O . ASP B 1 235 ? 23.866 34.944 83.162 1.00 18.55 227 ASP B O 1
ATOM 3991 N N . ARG B 1 236 ? 24.794 34.795 81.117 1.00 18.69 228 ARG B N 1
ATOM 3992 C CA . ARG B 1 236 ? 26.023 34.228 81.670 1.00 15.04 228 ARG B CA 1
ATOM 3993 C C . ARG B 1 236 ? 26.707 35.176 82.652 1.00 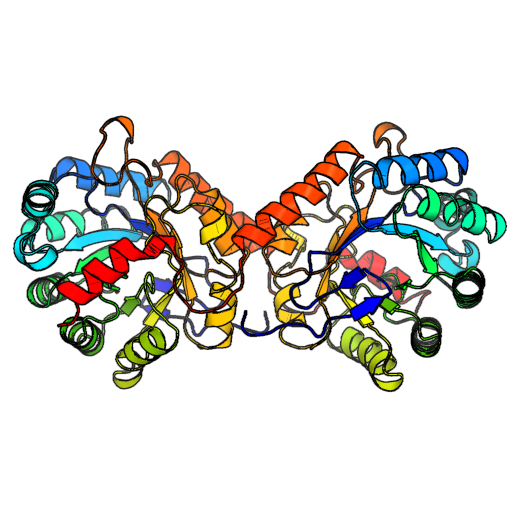17.83 228 ARG B C 1
ATOM 3994 O O . ARG B 1 236 ? 27.433 34.715 83.544 1.00 17.48 228 ARG B O 1
ATOM 4002 N N . THR B 1 237 ? 26.522 36.491 82.503 1.00 17.93 229 THR B N 1
ATOM 4003 C CA . THR B 1 237 ? 27.248 37.405 83.386 1.00 18.63 229 THR B CA 1
ATOM 4004 C C . THR B 1 237 ? 26.771 37.346 84.827 1.00 17.81 229 THR B C 1
ATOM 4005 O O . THR B 1 237 ? 27.450 37.905 85.697 1.00 18.73 229 THR B O 1
ATOM 4009 N N . LEU B 1 238 ? 25.625 36.711 85.101 1.00 18.93 230 LEU B N 1
ATOM 4010 C CA . LEU B 1 238 ? 25.211 36.487 86.482 1.00 18.31 230 LEU B CA 1
ATOM 4011 C C . LEU B 1 238 ? 26.075 35.447 87.178 1.00 22.82 230 LEU B C 1
ATOM 4012 O O . LEU B 1 238 ? 26.006 35.327 88.406 1.00 16.77 230 LEU B O 1
ATOM 4017 N N . GLN B 1 239 ? 26.880 34.707 86.420 1.00 17.39 231 GLN B N 1
ATOM 4018 C CA . GLN B 1 239 ? 27.775 33.678 86.947 1.00 14.17 231 GLN B CA 1
ATOM 4019 C C . GLN B 1 239 ? 27.028 32.653 87.801 1.00 18.63 231 GLN B C 1
ATOM 4020 O O . GLN B 1 239 ? 27.516 32.204 88.842 1.00 16.92 231 GLN B O 1
ATOM 4026 N N . GLY B 1 240 ? 25.821 32.300 87.382 1.00 18.28 232 GLY B N 1
ATOM 4027 C CA . GLY B 1 240 ? 25.122 31.214 88.037 1.00 17.47 232 GLY B CA 1
ATOM 4028 C C . GLY B 1 240 ? 25.815 29.889 87.774 1.00 17.58 232 GLY B C 1
ATOM 4029 O O . GLY B 1 240 ? 26.718 29.778 86.945 1.00 17.96 232 GLY B O 1
ATOM 4030 N N . ILE B 1 241 ? 25.391 28.863 88.511 1.00 17.68 233 ILE B N 1
ATOM 4031 C CA . ILE B 1 241 ? 25.953 27.526 88.326 1.00 16.94 233 ILE B CA 1
ATOM 4032 C C . ILE B 1 241 ? 25.868 27.124 86.862 1.00 19.95 233 ILE B C 1
ATOM 4033 O O . ILE B 1 241 ? 24.838 27.318 86.205 1.00 16.63 233 ILE B O 1
ATOM 4038 N N . ASP B 1 242 ? 26.973 26.586 86.342 1.00 19.64 234 ASP B N 1
ATOM 4039 C CA . ASP B 1 242 ? 27.098 26.101 84.970 1.00 19.68 234 ASP B CA 1
ATOM 4040 C C . ASP B 1 242 ? 27.006 27.216 83.936 1.00 17.41 234 ASP B C 1
ATOM 4041 O O . ASP B 1 242 ? 26.710 26.940 82.768 1.00 15.42 234 ASP B O 1
ATOM 4046 N N . TRP B 1 243 ? 27.262 28.473 84.327 1.00 16.33 235 TRP B N 1
ATOM 4047 C CA . TRP B 1 243 ? 27.193 29.570 83.363 1.00 16.06 235 TRP B CA 1
ATOM 4048 C C . TRP B 1 243 ? 28.051 29.289 82.132 1.00 15.33 235 TRP B C 1
ATOM 4049 O O . TRP B 1 243 ? 27.638 29.588 81.011 1.00 13.75 235 TRP B O 1
ATOM 4060 N N . GLU B 1 244 ? 29.249 28.711 82.317 1.00 14.23 236 GLU B N 1
ATOM 4061 C CA . GLU B 1 244 ? 30.198 28.666 81.200 1.00 14.33 236 GLU B CA 1
ATOM 4062 C C . GLU B 1 244 ? 29.734 27.741 80.078 1.00 15.18 236 GLU B C 1
ATOM 4063 O O . GLU B 1 244 ? 30.088 27.968 78.913 1.00 16.75 236 GLU B O 1
ATOM 4069 N N . ILE B 1 245 ? 28.923 26.727 80.384 1.00 14.57 237 ILE B N 1
ATOM 4070 C CA . ILE B 1 245 ? 28.431 25.815 79.353 1.00 15.68 237 ILE B CA 1
ATOM 4071 C C . ILE B 1 245 ? 26.989 26.117 78.958 1.00 14.15 237 ILE B C 1
ATOM 4072 O O . ILE B 1 245 ? 26.357 25.310 78.267 1.00 13.01 237 ILE B O 1
ATOM 4077 N N . SER B 1 246 ? 26.449 27.265 79.362 1.00 11.55 238 SER B N 1
ATOM 4078 C CA . SER B 1 246 ? 25.036 27.546 79.140 1.00 9.11 238 SER B CA 1
ATOM 4079 C C . SER B 1 246 ? 24.848 28.516 77.985 1.00 14.16 238 SER B C 1
ATOM 4080 O O . SER B 1 246 ? 25.609 29.471 77.828 1.00 14.72 238 SER B O 1
ATOM 4083 N N . ALA B 1 247 ? 23.818 28.264 77.185 1.00 12.99 239 ALA B N 1
ATOM 4084 C CA . ALA B 1 247 ? 23.441 29.151 76.095 1.00 15.30 239 ALA B CA 1
ATOM 4085 C C . ALA B 1 247 ? 22.474 30.214 76.601 1.00 17.11 239 ALA B C 1
ATOM 4086 O O . ALA B 1 247 ? 21.636 29.943 77.467 1.00 15.75 239 ALA B O 1
ATOM 4088 N N . GLU B 1 248 ? 22.617 31.428 76.084 1.00 14.78 240 GLU B N 1
ATOM 4089 C CA . GLU B 1 248 ? 21.696 32.516 76.367 1.00 12.01 240 GLU B CA 1
ATOM 4090 C C . GLU B 1 248 ? 20.518 32.432 75.409 1.00 12.57 240 GLU B C 1
ATOM 4091 O O . GLU B 1 248 ? 20.552 31.652 74.450 1.00 15.54 240 GLU B O 1
ATOM 4097 N N . PRO B 1 249 ? 19.425 33.167 75.677 1.00 13.63 241 PRO B N 1
ATOM 4098 C CA . PRO B 1 249 ? 18.198 32.954 74.884 1.00 15.89 241 PRO B CA 1
ATOM 4099 C C . PRO B 1 249 ? 18.375 33.114 73.384 1.00 18.21 241 PRO B C 1
ATOM 4100 O O . PRO B 1 249 ? 17.803 32.323 72.613 1.00 16.34 241 PRO B O 1
ATOM 4104 N N . LYS B 1 250 ? 19.124 34.128 72.932 1.00 17.49 242 LYS B N 1
ATOM 4105 C CA . LYS B 1 250 ? 19.327 34.279 71.493 1.00 20.05 242 LYS B CA 1
ATOM 4106 C C . LYS B 1 250 ? 20.084 33.089 70.917 1.00 17.71 242 LYS B C 1
ATOM 4107 O O . LYS B 1 250 ? 19.829 32.668 69.777 1.00 17.51 242 LYS B O 1
ATOM 4109 N N . GLU B 1 251 ? 21.037 32.550 71.682 1.00 16.34 243 GLU B N 1
ATOM 4110 C CA . GLU B 1 251 ? 21.816 31.404 71.220 1.00 14.16 243 GLU B CA 1
ATOM 4111 C C . GLU B 1 251 ? 20.972 30.135 71.209 1.00 14.36 243 GLU B C 1
ATOM 4112 O O . GLU B 1 251 ? 21.105 29.303 70.302 1.00 13.63 243 GLU B O 1
ATOM 4118 N N . LEU B 1 252 ? 20.119 29.961 72.222 1.00 13.50 244 LEU B N 1
ATOM 4119 C CA . LEU B 1 252 ? 19.147 28.866 72.208 1.00 16.55 244 LEU B CA 1
ATOM 4120 C C . LEU B 1 252 ? 18.247 28.949 70.980 1.00 15.86 244 LEU B C 1
ATOM 4121 O O . LEU B 1 252 ? 17.962 27.934 70.331 1.00 14.84 244 LEU B O 1
ATOM 4126 N N . ALA B 1 253 ? 17.778 30.151 70.650 1.00 14.53 245 ALA B N 1
ATOM 4127 C CA . ALA B 1 253 ? 16.907 30.303 69.486 1.00 16.56 245 ALA B CA 1
ATOM 4128 C C . ALA B 1 253 ? 17.642 29.956 68.205 1.00 19.29 245 ALA B C 1
ATOM 4129 O O . ALA B 1 253 ? 17.065 29.360 67.285 1.00 14.33 245 ALA B O 1
ATOM 4131 N N . LYS B 1 254 ? 18.918 30.330 68.126 1.00 12.97 246 LYS B N 1
ATOM 4132 C CA . LYS B 1 254 ? 19.740 29.970 66.971 1.00 13.15 246 LYS B CA 1
ATOM 4133 C C . LYS B 1 254 ? 19.977 28.465 66.902 1.00 15.02 246 LYS B C 1
ATOM 4134 O O . LYS B 1 254 ? 19.984 27.882 65.811 1.00 16.12 246 LYS B O 1
ATOM 4140 N N . LEU B 1 255 ? 20.187 27.819 68.050 1.00 12.09 247 LEU B N 1
ATOM 4141 C CA . LEU B 1 255 ? 20.306 26.365 68.051 1.00 13.84 247 LEU B CA 1
ATOM 4142 C C . LEU B 1 255 ? 19.063 25.725 67.454 1.00 16.69 247 LEU B C 1
ATOM 4143 O O . LEU B 1 255 ? 19.156 24.775 66.662 1.00 15.20 247 LEU B O 1
ATOM 4148 N N . VAL B 1 256 ? 17.889 26.243 67.808 1.00 14.05 248 VAL B N 1
ATOM 4149 C CA . VAL B 1 256 ? 16.643 25.679 67.296 1.00 14.46 248 VAL B CA 1
ATOM 4150 C C . VAL B 1 256 ? 16.564 25.842 65.782 1.00 15.68 248 VAL B C 1
ATOM 4151 O O . VAL B 1 256 ? 16.265 24.884 65.054 1.00 14.12 248 VAL B O 1
ATOM 4155 N N . THR B 1 257 ? 16.830 27.056 65.279 1.00 14.36 249 THR B N 1
ATOM 4156 C CA . THR B 1 257 ? 16.649 27.284 63.841 1.00 16.24 249 THR B CA 1
ATOM 4157 C C . THR B 1 257 ? 17.756 26.632 63.020 1.00 15.00 249 THR B C 1
ATOM 4158 O O . THR B 1 257 ? 17.493 26.147 61.909 1.00 13.57 249 THR B O 1
ATOM 4162 N N . GLU B 1 258 ? 18.983 26.581 63.557 1.00 15.00 250 GLU B N 1
ATOM 4163 C CA . GLU B 1 258 ? 20.073 25.903 62.863 1.00 14.86 250 GLU B CA 1
ATOM 4164 C C . GLU B 1 258 ? 19.890 24.392 62.884 1.00 14.28 250 GLU B C 1
ATOM 4165 O O . GLU B 1 258 ? 20.253 23.711 61.919 1.00 12.73 250 GLU B O 1
ATOM 4171 N N . THR B 1 259 ? 19.306 23.851 63.953 1.00 12.95 251 THR B N 1
ATOM 4172 C CA . THR B 1 259 ? 19.003 22.422 63.964 1.00 15.66 251 THR B CA 1
ATOM 4173 C C . THR B 1 259 ? 18.003 22.061 62.871 1.00 14.26 251 THR B C 1
ATOM 4174 O O . THR B 1 259 ? 18.155 21.039 62.186 1.00 15.01 251 THR B O 1
ATOM 4178 N N . GLU B 1 260 ? 16.965 22.885 62.696 1.00 12.44 252 GLU B N 1
ATOM 4179 C CA . GLU B 1 260 ? 16.002 22.630 61.629 1.00 13.80 252 GLU B CA 1
ATOM 4180 C C . GLU B 1 260 ? 16.669 22.723 60.257 1.00 17.39 252 GLU B C 1
ATOM 4181 O O . GLU B 1 260 ? 16.415 21.892 59.380 1.00 18.16 252 GLU B O 1
ATOM 4187 N N . ARG B 1 261 ? 17.536 23.718 60.062 1.00 16.05 253 ARG B N 1
ATOM 4188 C CA . ARG B 1 261 ? 18.251 23.845 58.794 1.00 18.06 253 ARG B CA 1
ATOM 4189 C C . ARG B 1 261 ? 19.092 22.608 58.511 1.00 19.14 253 ARG B C 1
ATOM 4190 O O . ARG B 1 261 ? 19.085 22.087 57.389 1.00 16.76 253 ARG B O 1
ATOM 4198 N N . ILE B 1 262 ? 19.822 22.113 59.516 1.00 16.34 254 ILE B N 1
ATOM 4199 C CA . ILE B 1 262 ? 20.693 20.958 59.278 1.00 16.59 254 ILE B CA 1
ATOM 4200 C C . ILE B 1 262 ? 19.863 19.700 59.036 1.00 18.81 254 ILE B C 1
ATOM 4201 O O . ILE B 1 262 ? 20.238 18.851 58.222 1.00 15.14 254 ILE B O 1
ATOM 4206 N N . ARG B 1 263 ? 18.705 19.579 59.687 1.00 15.26 255 ARG B N 1
ATOM 4207 C CA . ARG B 1 263 ? 17.820 18.453 59.389 1.00 16.95 255 ARG B CA 1
ATOM 4208 C C . ARG B 1 263 ? 17.355 18.480 57.939 1.00 17.74 255 ARG B C 1
ATOM 4209 O O . ARG B 1 263 ? 17.244 17.427 57.296 1.00 20.07 255 ARG B O 1
ATOM 4217 N N . LYS B 1 264 ? 17.074 19.668 57.405 1.00 14.39 256 LYS B N 1
ATOM 4218 C CA . LYS B 1 264 ? 16.679 19.769 56.000 1.00 14.73 256 LYS B CA 1
ATOM 4219 C C . LYS B 1 264 ? 17.814 19.324 55.081 1.00 15.68 256 LYS B C 1
ATOM 4220 O O . LYS B 1 264 ? 17.581 18.665 54.056 1.00 17.85 256 LYS B O 1
ATOM 4222 N N . ILE B 1 265 ? 19.047 19.673 55.443 1.00 15.65 257 ILE B N 1
ATOM 4223 C CA . ILE B 1 265 ? 20.222 19.279 54.670 1.00 15.76 257 ILE B CA 1
ATOM 4224 C C . ILE B 1 265 ? 20.438 17.771 54.742 1.00 13.17 257 ILE B C 1
ATOM 4225 O O . ILE B 1 265 ? 20.820 17.136 53.752 1.00 12.46 257 ILE B O 1
ATOM 4230 N N . LEU B 1 266 ? 20.195 17.175 55.910 1.00 13.12 258 LEU B N 1
ATOM 4231 C CA . LEU B 1 266 ? 20.309 15.726 56.046 1.00 14.92 258 LEU B CA 1
ATOM 4232 C C . LEU B 1 266 ? 19.290 15.009 55.179 1.00 19.98 258 LEU B C 1
ATOM 4233 O O . LEU B 1 266 ? 19.573 13.932 54.639 1.00 16.24 258 LEU B O 1
ATOM 4238 N N . GLY B 1 267 ? 18.083 15.562 55.072 1.00 19.54 259 GLY B N 1
ATOM 4239 C CA . GLY B 1 267 ? 17.116 14.993 54.161 1.00 19.58 259 GLY B CA 1
ATOM 4240 C C . GLY B 1 267 ? 16.534 13.671 54.635 1.00 25.32 259 GLY B C 1
ATOM 4241 O O . GLY B 1 267 ? 16.609 13.291 55.807 1.00 20.48 259 GLY B O 1
ATOM 4242 N N . HIS B 1 268 ? 15.932 12.961 53.684 1.00 21.85 260 HIS B N 1
ATOM 4243 C CA . HIS B 1 268 ? 15.187 11.758 54.011 1.00 30.93 260 HIS B CA 1
ATOM 4244 C C . HIS B 1 268 ? 16.049 10.508 54.025 1.00 29.47 260 HIS B C 1
ATOM 4245 O O . HIS B 1 268 ? 15.607 9.481 54.544 1.00 24.74 260 HIS B O 1
ATOM 4252 N N . GLY B 1 269 ? 17.257 10.561 53.476 1.00 19.05 261 GLY B N 1
ATOM 4253 C CA . GLY B 1 269 ? 18.147 9.422 53.543 1.00 19.94 261 GLY B CA 1
ATOM 4254 C C . GLY B 1 269 ? 17.835 8.302 52.578 1.00 23.26 261 GLY B C 1
ATOM 4255 O O . GLY B 1 269 ? 18.536 7.283 52.599 1.00 23.11 261 GLY B O 1
ATOM 4256 N N . LYS B 1 270 ? 16.817 8.455 51.738 1.00 21.18 262 LYS B N 1
ATOM 4257 C CA . LYS B 1 270 ? 16.504 7.445 50.737 1.00 20.37 262 LYS B CA 1
ATOM 4258 C C . LYS B 1 270 ? 17.455 7.564 49.558 1.00 24.14 262 LYS B C 1
ATOM 4259 O O . LYS B 1 270 ? 17.911 8.658 49.214 1.00 20.89 262 LYS B O 1
ATOM 4265 N N . LEU B 1 271 ? 17.724 6.424 48.915 1.00 20.13 263 LEU B N 1
ATOM 4266 C CA . LEU B 1 271 ? 18.561 6.390 47.713 1.00 19.76 263 LEU B CA 1
ATOM 4267 C C . LEU B 1 271 ? 17.679 6.576 46.480 1.00 32.41 263 LEU B C 1
ATOM 4268 O O . LEU B 1 271 ? 17.390 5.651 45.718 1.00 29.44 263 LEU B O 1
ATOM 4273 N N . GLU B 1 272 ? 17.228 7.814 46.309 1.00 31.49 264 GLU B N 1
ATOM 4274 C CA . GLU B 1 272 ? 16.444 8.160 45.145 1.00 35.31 264 GLU B CA 1
ATOM 4275 C C . GLU B 1 272 ? 16.808 9.594 44.797 1.00 37.61 264 GLU B C 1
ATOM 4276 O O . GLU B 1 272 ? 17.063 10.401 45.706 1.00 39.31 264 GLU B O 1
ATOM 4282 N N . PRO B 1 273 ? 16.871 9.931 43.514 1.00 29.26 265 PRO B N 1
ATOM 4283 C CA . PRO B 1 273 ? 17.342 11.264 43.121 1.00 32.15 265 PRO B CA 1
ATOM 4284 C C . PRO B 1 273 ? 16.397 12.374 43.565 1.00 39.60 265 PRO B C 1
ATOM 4285 O O . PRO B 1 273 ? 15.195 12.169 43.749 1.00 30.31 265 PRO B O 1
ATOM 4289 N N . GLN B 1 274 ? 16.963 13.569 43.743 1.00 31.95 266 GLN B N 1
ATOM 4290 C CA . GLN B 1 274 ? 16.153 14.752 44.013 1.00 29.56 266 GLN B CA 1
ATOM 4291 C C . GLN B 1 274 ? 15.487 15.245 42.729 1.00 29.99 266 GLN B C 1
ATOM 4292 O O . GLN B 1 274 ? 15.991 15.038 41.622 1.00 31.02 266 GLN B O 1
ATOM 4298 N N . ALA B 1 275 ? 14.335 15.908 42.889 1.00 28.97 267 ALA B N 1
ATOM 4299 C CA . ALA B 1 275 ? 13.616 16.455 41.739 1.00 28.77 267 ALA B CA 1
ATOM 4300 C C . ALA B 1 275 ? 14.509 17.350 40.884 1.00 35.80 267 ALA B C 1
ATOM 4301 O O . ALA B 1 275 ? 14.417 17.343 39.648 1.00 30.37 267 ALA B O 1
ATOM 4303 N N . SER B 1 276 ? 15.386 18.125 41.524 1.00 27.92 268 SER B N 1
ATOM 4304 C CA . SER B 1 276 ? 16.274 19.031 40.806 1.00 32.96 268 SER B CA 1
ATOM 4305 C C . SER B 1 276 ? 17.309 18.312 39.947 1.00 29.40 268 SER B C 1
ATOM 4306 O O . SER B 1 276 ? 17.979 18.972 39.147 1.00 30.40 268 SER B O 1
ATOM 4309 N N . GLU B 1 277 ? 17.476 16.998 40.095 1.00 26.25 269 GLU B N 1
ATOM 4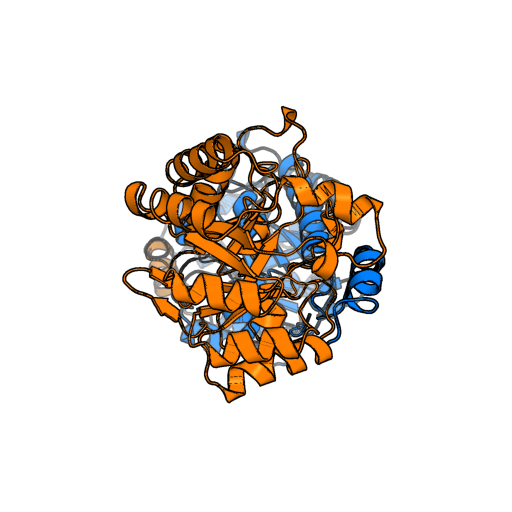310 C CA . GLU B 1 277 ? 18.410 16.252 39.254 1.00 25.59 269 GLU B CA 1
ATOM 4311 C C . GLU B 1 277 ? 17.809 15.867 37.902 1.00 27.33 269 GLU B C 1
ATOM 4312 O O . GLU B 1 277 ? 18.459 15.158 37.127 1.00 28.56 269 GLU B O 1
ATOM 4318 N N . GLN B 1 278 ? 16.605 16.355 37.590 1.00 29.33 270 GLN B N 1
ATOM 4319 C CA . GLN B 1 278 ? 15.864 15.860 36.429 1.00 31.31 270 GLN B CA 1
ATOM 4320 C C . GLN B 1 278 ? 16.593 16.138 35.114 1.00 32.10 270 GLN B C 1
ATOM 4321 O O . GLN B 1 278 ? 16.626 15.279 34.224 1.00 32.73 270 GLN B O 1
ATOM 4327 N N . GLU B 1 279 ? 17.177 17.330 34.969 1.00 34.59 271 GLU B N 1
ATOM 4328 C CA . GLU B 1 279 ? 17.931 17.648 33.757 1.00 35.65 271 GLU B CA 1
ATOM 4329 C C . GLU B 1 279 ? 19.057 16.650 33.531 1.00 31.21 271 GLU B C 1
ATOM 4330 O O . GLU B 1 279 ? 19.280 16.184 32.406 1.00 32.06 271 GLU B O 1
ATOM 4336 N N . GLU B 1 280 ? 19.798 16.328 34.591 1.00 28.84 272 GLU B N 1
ATOM 4337 C CA . GLU B 1 280 ? 20.945 15.444 34.432 1.00 27.18 272 GLU B CA 1
ATOM 4338 C C . GLU B 1 280 ? 20.512 14.004 34.191 1.00 27.24 272 GLU B C 1
ATOM 4339 O O . GLU B 1 280 ? 21.196 13.264 33.471 1.00 26.93 272 GLU B O 1
ATOM 4345 N N . ILE B 1 281 ? 19.383 13.594 34.778 1.00 27.77 273 ILE B N 1
ATOM 4346 C CA . ILE B 1 281 ? 18.824 12.273 34.499 1.00 28.36 273 ILE B CA 1
ATOM 4347 C C . ILE B 1 281 ? 18.472 12.138 33.023 1.00 31.48 273 ILE B C 1
ATOM 4348 O O . ILE B 1 281 ? 18.756 11.112 32.395 1.00 30.74 273 ILE B O 1
ATOM 4353 N N . GLU B 1 282 ? 17.838 13.164 32.446 1.00 32.49 274 GLU B N 1
ATOM 4354 C CA . GLU B 1 282 ? 17.447 13.088 31.039 1.00 34.97 274 GLU B CA 1
ATOM 4355 C C . GLU B 1 282 ? 18.665 13.063 30.125 1.00 35.98 274 GLU B C 1
ATOM 4356 O O . GLU B 1 282 ? 18.678 12.347 29.115 1.00 35.72 274 GLU B O 1
ATOM 4362 N N . TYR B 1 283 ? 19.686 13.855 30.450 1.00 32.91 275 TYR B N 1
ATOM 4363 C CA . TYR B 1 283 ? 20.947 13.773 29.724 1.00 33.33 275 TYR B CA 1
ATOM 4364 C C . TYR B 1 283 ? 21.530 12.368 29.816 1.00 30.69 275 TYR B C 1
ATOM 4365 O O . TYR B 1 283 ? 21.896 11.765 28.799 1.00 31.39 275 TYR B O 1
ATOM 4374 N N . ARG B 1 284 ? 21.608 11.829 31.037 1.00 28.84 276 ARG B N 1
ATOM 4375 C CA . ARG B 1 284 ? 22.161 10.492 31.243 1.00 27.58 276 ARG B CA 1
ATOM 4376 C C . ARG B 1 284 ? 21.408 9.450 30.422 1.00 29.44 276 ARG B C 1
ATOM 4377 O O . ARG B 1 284 ? 22.018 8.606 29.752 1.00 30.75 276 ARG B O 1
ATOM 4385 N N . ASN B 1 285 ? 20.074 9.495 30.455 1.00 31.23 277 ASN B N 1
ATOM 4386 C CA . ASN B 1 285 ? 19.287 8.465 29.788 1.00 33.24 277 ASN B CA 1
ATOM 4387 C C . ASN B 1 285 ? 19.351 8.573 28.271 1.00 35.34 277 ASN B C 1
ATOM 4388 O O . ASN B 1 285 ? 19.123 7.573 27.581 1.00 40.19 277 ASN B O 1
ATOM 4393 N N . SER B 1 286 ? 19.667 9.748 27.736 1.00 36.30 278 SER B N 1
ATOM 4394 C CA . SER B 1 286 ? 19.656 9.927 26.290 1.00 38.05 278 SER B CA 1
ATOM 4395 C C . SER B 1 286 ? 21.000 9.621 25.641 1.00 37.94 278 SER B C 1
ATOM 4396 O O . SER B 1 286 ? 21.033 9.215 24.476 1.00 38.74 278 SER B O 1
ATOM 4399 N N . LEU B 1 287 ? 22.107 9.791 26.358 1.00 34.16 279 LEU B N 1
ATOM 4400 C CA . LEU B 1 287 ? 23.429 9.708 25.743 1.00 34.94 279 LEU B CA 1
ATOM 4401 C C . LEU B 1 287 ? 24.425 8.821 26.471 1.00 33.83 279 LEU B C 1
ATOM 4402 O O . LEU B 1 287 ? 25.419 8.418 25.854 1.00 30.07 279 LEU B O 1
ATOM 4407 N N . ARG B 1 288 ? 24.219 8.512 27.745 1.00 30.30 280 ARG B N 1
ATOM 4408 C CA . ARG B 1 288 ? 25.252 7.853 28.533 1.00 26.76 280 ARG B CA 1
ATOM 4409 C C . ARG B 1 288 ? 24.879 6.429 28.926 1.00 30.12 280 ARG B C 1
ATOM 4410 O O . ARG B 1 288 ? 25.592 5.812 29.721 1.00 25.86 280 ARG B O 1
ATOM 4418 N N . ARG B 1 289 ? 23.789 5.883 28.390 1.00 29.02 281 ARG B N 1
ATOM 4419 C CA . ARG B 1 289 ? 23.416 4.495 28.668 1.00 39.22 281 ARG B CA 1
ATOM 4420 C C . ARG B 1 289 ? 23.952 3.641 27.525 1.00 46.78 281 ARG B C 1
ATOM 4421 O O . ARG B 1 289 ? 23.226 3.205 26.630 1.00 44.80 281 ARG B O 1
ATOM 4429 N N . LYS B 1 290 ? 25.260 3.414 27.564 1.00 39.84 282 LYS B N 1
ATOM 4430 C CA . LYS B 1 290 ? 25.961 2.713 26.497 1.00 51.63 282 LYS B CA 1
ATOM 4431 C C . LYS B 1 290 ? 26.907 1.662 27.067 1.00 51.90 282 LYS B C 1
ATOM 4432 O O . LYS B 1 290 ? 26.950 1.447 28.279 1.00 45.27 282 LYS B O 1
#

Secondary structure (DSSP, 8-state):
----PPPEEETTEEESTTSPPEEEEEEETTTTT-HHHHHHHHHHHHHTT-SEEEEEE--HHHHHTT-HHHHHHHGGG---HHHHHHHHHHHHHTT-EEEEEESSHHHHHHHHHTT-SEEEE-GGGTT-HHHHHHHHHH-SEEEEE-TT--HHHHHHHHHHHHHTT--EEEEEE---SSPPGGG--TTHHHHHHHH-SS-EEEEE-SSSSHHHHHHHHTT-SEEEEEB-S-GGG--TTGGGPBPHHHHHHHHHHHHHHHHHHTT--SS--GGGHHHHHHHHHHS--/--S----EEETTEEESTTSPPEEEEEEETTTTT-HHHHHHHHHHHHHTT-SEEEEEE--HHHHHTT-HHHHHHHGGG---HHHHHHHHHHHHHHT-EEEEEESSHHHHHHHHHTT--EEEE-GGGTT-HHHHHHHHHH-SEEEEE-TT--HHHHHHHHHHHHHHT--EEEEEE---TTPPGGG--THHHHHHHHH-SS-EEEEE-SSSSHHHHHHHHTT-SEEEEEB-S-GGG--TTGGGPBPHHHHHHHHHHHHHHHHHH----SS--GGGHHHHHHHHHHS--